Protein AF-0000000084678471 (afdb_homodimer)

Structure (mmCIF, N/CA/C/O backbone):
data_AF-0000000084678471-model_v1
#
loop_
_entity.id
_entity.type
_entity.pdbx_description
1 polymer 'TetR family transcriptional regulator'
#
loop_
_atom_site.group_PDB
_atom_site.id
_atom_site.type_symbol
_atom_site.label_atom_id
_atom_site.label_alt_id
_atom_site.label_comp_id
_atom_site.label_asym_id
_atom_site.label_entity_id
_atom_site.label_seq_id
_atom_site.pdbx_PDB_ins_code
_atom_site.Cartn_x
_atom_site.Cartn_y
_atom_site.Cartn_z
_atom_site.occupancy
_atom_site.B_iso_or_equiv
_atom_site.auth_seq_id
_atom_site.auth_comp_id
_atom_site.auth_asym_id
_atom_site.auth_atom_id
_atom_site.pdbx_PDB_model_num
ATOM 1 N N . MET A 1 1 ? 28.766 28.094 3.936 1 44.59 1 MET A N 1
ATOM 2 C CA . MET A 1 1 ? 29.203 27.141 4.957 1 44.59 1 MET A CA 1
ATOM 3 C C . MET A 1 1 ? 28.781 25.719 4.605 1 44.59 1 MET A C 1
ATOM 5 O O . MET A 1 1 ? 27.594 25.469 4.352 1 44.59 1 MET A O 1
ATOM 9 N N . ALA A 1 2 ? 29.5 25.031 3.953 1 50.88 2 ALA A N 1
ATOM 10 C CA . ALA A 1 2 ? 29.266 23.719 3.365 1 50.88 2 ALA A CA 1
ATOM 11 C C . ALA A 1 2 ? 28.688 22.75 4.395 1 50.88 2 ALA A C 1
ATOM 13 O O . ALA A 1 2 ? 29.297 22.484 5.426 1 50.88 2 ALA A O 1
ATOM 14 N N . GLY A 1 3 ? 27.234 22.641 4.539 1 64.31 3 GLY A N 1
ATOM 15 C CA . GLY A 1 3 ? 26.609 21.844 5.574 1 64.31 3 GLY A CA 1
ATOM 16 C C . GLY A 1 3 ? 27.328 20.531 5.852 1 64.31 3 GLY A C 1
ATOM 17 O O . GLY A 1 3 ? 28.047 20.031 4.992 1 64.31 3 GLY A O 1
ATOM 18 N N . ASN A 1 4 ? 27.719 20.375 7.016 1 86 4 ASN A N 1
ATOM 19 C CA . ASN A 1 4 ? 28.266 19.141 7.566 1 86 4 ASN A CA 1
ATOM 20 C C . ASN A 1 4 ? 27.453 17.922 7.141 1 86 4 ASN A C 1
ATOM 22 O O . ASN A 1 4 ? 26.266 17.828 7.473 1 86 4 ASN A O 1
ATOM 26 N N . PRO A 1 5 ? 28.094 17.172 6.184 1 88.38 5 PRO A N 1
ATOM 27 C CA . PRO A 1 5 ? 27.375 16.016 5.656 1 88.38 5 PRO A CA 1
ATOM 28 C C . PRO A 1 5 ? 26.734 15.164 6.758 1 88.38 5 PRO A C 1
ATOM 30 O O . PRO A 1 5 ? 25.656 14.609 6.562 1 88.38 5 PRO A O 1
ATOM 33 N N . GLU A 1 6 ? 27.359 15.117 7.852 1 91.5 6 GLU A N 1
ATOM 34 C CA . GLU A 1 6 ? 26.812 14.352 8.969 1 91.5 6 GLU A CA 1
ATOM 35 C C . GLU A 1 6 ? 25.547 15.008 9.523 1 91.5 6 GLU A C 1
ATOM 37 O O . GLU A 1 6 ? 24.578 14.312 9.852 1 91.5 6 GLU A O 1
ATOM 42 N N . ARG A 1 7 ? 25.609 16.297 9.617 1 92.94 7 ARG A N 1
ATOM 43 C CA . ARG A 1 7 ? 24.453 17.031 10.102 1 92.94 7 ARG A CA 1
ATOM 44 C C . ARG A 1 7 ? 23.281 16.906 9.133 1 92.94 7 ARG A C 1
ATOM 46 O O . ARG A 1 7 ? 22.141 16.719 9.547 1 92.94 7 ARG A O 1
ATOM 53 N N . ARG A 1 8 ? 23.547 17.016 7.887 1 94.38 8 ARG A N 1
ATOM 54 C CA . ARG A 1 8 ? 22.5 16.875 6.875 1 94.38 8 ARG A CA 1
ATOM 55 C C . ARG A 1 8 ? 21.844 15.5 6.973 1 94.38 8 ARG A C 1
ATOM 57 O O . ARG A 1 8 ? 20.609 15.398 6.934 1 94.38 8 ARG A O 1
ATOM 64 N N . ALA A 1 9 ? 22.656 14.469 7.121 1 94.44 9 ALA A N 1
ATOM 65 C CA . ALA A 1 9 ? 22.141 13.102 7.234 1 94.44 9 ALA A CA 1
ATOM 66 C C . ALA A 1 9 ? 21.234 12.961 8.461 1 94.44 9 ALA A C 1
ATOM 68 O O . ALA A 1 9 ? 20.188 12.312 8.398 1 94.44 9 ALA A O 1
ATOM 69 N N . ALA A 1 10 ? 21.672 13.562 9.508 1 96.25 10 ALA A N 1
ATOM 70 C CA . ALA A 1 10 ? 20.891 13.508 10.742 1 96.25 10 ALA A CA 1
ATOM 71 C C . ALA A 1 10 ? 19.547 14.203 10.57 1 96.25 10 ALA A C 1
ATOM 73 O O . ALA A 1 10 ? 18.531 13.734 11.094 1 96.25 10 ALA A O 1
ATOM 74 N N . LEU A 1 11 ? 19.578 15.336 9.859 1 97.69 11 LEU A N 1
ATOM 75 C CA . LEU A 1 11 ? 18.344 16.078 9.609 1 97.69 11 LEU A CA 1
ATOM 76 C C . LEU A 1 11 ? 17.406 15.281 8.695 1 97.69 11 LEU A C 1
ATOM 78 O O . LEU A 1 11 ? 16.203 15.258 8.906 1 97.69 11 LEU A O 1
ATOM 82 N N . VAL A 1 12 ? 17.953 14.617 7.723 1 97.56 12 VAL A N 1
ATOM 83 C CA . VAL A 1 12 ? 17.156 13.797 6.812 1 97.56 12 VAL A CA 1
ATOM 84 C C . VAL A 1 12 ? 16.547 12.617 7.574 1 97.56 12 VAL A C 1
ATOM 86 O O . VAL A 1 12 ? 15.375 12.297 7.406 1 97.56 12 VAL A O 1
ATOM 89 N N . ASP A 1 13 ? 17.344 11.992 8.484 1 97.31 13 ASP A N 1
ATOM 90 C CA . ASP A 1 13 ? 16.844 10.898 9.305 1 97.31 13 ASP A CA 1
ATOM 91 C C . ASP A 1 13 ? 15.727 11.367 10.227 1 97.31 13 ASP A C 1
ATOM 93 O O . ASP A 1 13 ? 14.734 10.656 10.43 1 97.31 13 ASP A O 1
ATOM 97 N N . ALA A 1 14 ? 15.891 12.539 10.734 1 98 14 ALA A N 1
ATOM 98 C CA . ALA A 1 14 ? 14.828 13.141 11.539 1 98 14 ALA A CA 1
ATOM 99 C C . ALA A 1 14 ? 13.562 13.352 10.703 1 98 14 ALA A C 1
ATOM 101 O O . ALA A 1 14 ? 12.453 13.141 11.195 1 98 14 ALA A O 1
ATOM 102 N N . GLY A 1 15 ? 13.75 13.797 9.484 1 97.88 15 GLY A N 1
ATOM 103 C CA . GLY A 1 15 ? 12.625 13.961 8.578 1 97.88 15 GLY A CA 1
ATOM 104 C C . GLY A 1 15 ? 11.859 12.672 8.344 1 97.88 15 GLY A C 1
ATOM 105 O O . GLY A 1 15 ? 10.625 12.672 8.305 1 97.88 15 GLY A O 1
ATOM 106 N N . ILE A 1 16 ? 12.57 11.57 8.219 1 97.31 16 ILE A N 1
ATOM 107 C CA . ILE A 1 16 ? 11.961 10.258 8.031 1 97.31 16 ILE A CA 1
ATOM 108 C C . ILE A 1 16 ? 11.117 9.906 9.25 1 97.31 16 ILE A C 1
ATOM 110 O O . ILE A 1 16 ? 9.977 9.445 9.117 1 97.31 16 ILE A O 1
ATOM 114 N N . ALA A 1 17 ? 11.672 10.195 10.406 1 97.12 17 ALA A N 1
ATOM 115 C CA . ALA A 1 17 ? 10.953 9.906 11.648 1 97.12 17 ALA A CA 1
ATOM 116 C C . ALA A 1 17 ? 9.68 10.742 11.742 1 97.12 17 ALA A C 1
ATOM 118 O O . ALA A 1 17 ? 8.617 10.234 12.125 1 97.12 17 ALA A O 1
ATOM 119 N N . VAL A 1 18 ? 9.805 12.039 11.367 1 96.75 18 VAL A N 1
ATOM 120 C CA . VAL A 1 18 ? 8.656 12.938 11.414 1 96.75 18 VAL A CA 1
ATOM 121 C C . VAL A 1 18 ? 7.594 12.469 10.422 1 96.75 18 VAL A C 1
ATOM 123 O O . VAL A 1 18 ? 6.41 12.414 10.758 1 96.75 18 VAL A O 1
ATOM 126 N N . LEU A 1 19 ? 8.016 12.094 9.25 1 95.62 19 LEU A N 1
ATOM 127 C CA . LEU A 1 19 ? 7.098 11.617 8.219 1 95.62 19 LEU A CA 1
ATOM 128 C C . LEU A 1 19 ? 6.344 10.375 8.688 1 95.62 19 LEU A C 1
ATOM 130 O O . LEU A 1 19 ? 5.129 10.281 8.516 1 95.62 19 LEU A O 1
ATOM 134 N N . ALA A 1 20 ? 7.051 9.438 9.266 1 94.5 20 ALA A N 1
ATOM 135 C CA . ALA A 1 20 ? 6.461 8.188 9.727 1 94.5 20 ALA A CA 1
ATOM 136 C C . ALA A 1 20 ? 5.457 8.438 10.852 1 94.5 20 ALA A C 1
ATOM 138 O O . ALA A 1 20 ? 4.391 7.82 10.891 1 94.5 20 ALA A O 1
ATOM 139 N N . ARG A 1 21 ? 5.75 9.391 11.695 1 93.19 21 ARG A N 1
ATOM 140 C CA . ARG A 1 21 ? 4.965 9.609 12.906 1 93.19 21 ARG A CA 1
ATOM 141 C C . ARG A 1 21 ? 3.811 10.57 12.641 1 93.19 21 ARG A C 1
ATOM 143 O O . ARG A 1 21 ? 2.709 10.391 13.164 1 93.19 21 ARG A O 1
ATOM 150 N N . GLU A 1 22 ? 4.152 11.625 11.789 1 92.06 22 GLU A N 1
ATOM 151 C CA . GLU A 1 22 ? 3.197 12.727 11.703 1 92.06 22 GLU A CA 1
ATOM 152 C C . GLU A 1 22 ? 2.621 12.844 10.289 1 92.06 22 GLU A C 1
ATOM 154 O O . GLU A 1 22 ? 1.697 13.625 10.055 1 92.06 22 GLU A O 1
ATOM 159 N N . GLY A 1 23 ? 3.129 12.102 9.352 1 92.19 23 GLY A N 1
ATOM 160 C CA . GLY A 1 23 ? 2.695 12.242 7.973 1 92.19 23 GLY A CA 1
ATOM 161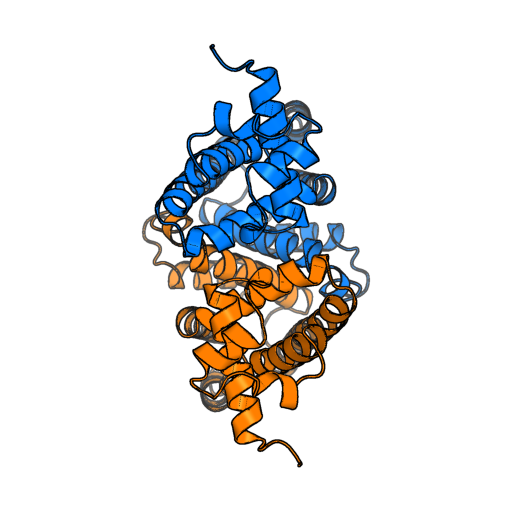 C C . GLY A 1 23 ? 3.324 13.438 7.273 1 92.19 23 GLY A C 1
ATOM 162 O O . GLY A 1 23 ? 4.098 14.18 7.879 1 92.19 23 GLY A O 1
ATOM 163 N N . ALA A 1 24 ? 2.98 13.617 6.027 1 90.12 24 ALA A N 1
ATOM 164 C CA . ALA A 1 24 ? 3.604 14.625 5.172 1 90.12 24 ALA A CA 1
ATOM 165 C C . ALA A 1 24 ? 3.256 16.031 5.641 1 90.12 24 ALA A C 1
ATOM 167 O O . ALA A 1 24 ? 4.102 16.938 5.602 1 90.12 24 ALA A O 1
ATOM 168 N N . ARG A 1 25 ? 2.068 16.203 6.074 1 87.25 25 ARG A N 1
ATOM 169 C CA . ARG A 1 25 ? 1.655 17.531 6.496 1 87.25 25 ARG A CA 1
ATOM 170 C C . ARG A 1 25 ? 2.391 17.953 7.766 1 87.25 25 ARG A C 1
ATOM 172 O O . ARG A 1 25 ? 2.617 19.156 7.988 1 87.25 25 ARG A O 1
ATOM 179 N N . GLY A 1 26 ? 2.805 17.031 8.484 1 91.62 26 GLY A N 1
ATOM 180 C CA . GLY A 1 26 ? 3.541 17.328 9.703 1 91.62 26 GLY A CA 1
ATOM 181 C C . GLY A 1 26 ? 5.02 17.578 9.461 1 91.62 26 GLY A C 1
ATOM 182 O O . GLY A 1 26 ? 5.734 18.016 10.367 1 91.62 26 GLY A O 1
ATOM 183 N N . LEU A 1 27 ? 5.414 17.328 8.281 1 95 27 LEU A N 1
ATOM 184 C CA . LEU A 1 27 ? 6.824 17.484 7.953 1 95 27 LEU A CA 1
ATOM 185 C C . LEU A 1 27 ? 7.164 18.953 7.695 1 95 27 LEU A C 1
ATOM 187 O O . LEU A 1 27 ? 7.035 19.438 6.566 1 95 27 LEU A O 1
ATOM 191 N N . THR A 1 28 ? 7.605 19.641 8.75 1 95.5 28 THR A N 1
ATOM 192 C CA . THR A 1 28 ? 8.07 21.016 8.672 1 95.5 28 THR A CA 1
ATOM 193 C C . THR A 1 28 ? 9.523 21.125 9.133 1 95.5 28 THR A C 1
ATOM 195 O O . THR A 1 28 ? 10.031 20.234 9.812 1 95.5 28 THR A O 1
ATOM 198 N N . PHE A 1 29 ? 10.133 22.219 8.742 1 97.31 29 PHE A N 1
ATOM 199 C CA . PHE A 1 29 ? 11.492 22.438 9.203 1 97.31 29 PHE A CA 1
ATOM 200 C C . PHE A 1 29 ? 11.539 22.5 10.727 1 97.31 29 PHE A C 1
ATOM 202 O O . PHE A 1 29 ? 12.469 21.969 11.344 1 97.31 29 PHE A O 1
ATOM 209 N N . ARG A 1 30 ? 10.547 23.078 11.305 1 97.31 30 ARG A N 1
ATOM 210 C CA . ARG A 1 30 ? 10.477 23.156 12.758 1 97.31 30 ARG A CA 1
ATOM 211 C C . ARG A 1 30 ? 10.375 21.766 13.383 1 97.31 30 ARG A C 1
ATOM 213 O O . ARG A 1 30 ? 11.07 21.469 14.359 1 97.31 30 ARG A O 1
ATOM 220 N N . ALA A 1 31 ? 9.547 20.906 12.844 1 97.44 31 ALA A N 1
ATOM 221 C CA . ALA A 1 31 ? 9.391 19.531 13.344 1 97.44 31 ALA A CA 1
ATOM 222 C C . ALA A 1 31 ? 10.688 18.75 13.195 1 97.44 31 ALA A C 1
ATOM 224 O O . ALA A 1 31 ? 11.047 17.953 14.078 1 97.44 31 ALA A O 1
ATOM 225 N N . VAL A 1 32 ? 11.383 18.953 12.078 1 98.31 32 VAL A N 1
ATOM 226 C CA . VAL A 1 32 ? 12.648 18.281 11.812 1 98.31 32 VAL A CA 1
ATOM 227 C C . VAL A 1 32 ? 13.703 18.734 12.812 1 98.31 32 VAL A C 1
ATOM 229 O O . VAL A 1 32 ? 14.422 17.922 13.383 1 98.31 32 VAL A O 1
ATOM 232 N N . ASP A 1 33 ? 13.742 20.078 13.047 1 98.44 33 ASP A N 1
ATOM 233 C CA . ASP A 1 33 ? 14.664 20.625 14.039 1 98.44 33 ASP A CA 1
ATOM 234 C C . ASP A 1 33 ? 14.43 19.984 15.414 1 98.44 33 ASP A C 1
ATOM 236 O O . ASP A 1 33 ? 15.375 19.578 16.078 1 98.44 33 ASP A O 1
ATOM 240 N N . THR A 1 34 ? 13.195 19.922 15.812 1 98.38 34 THR A N 1
ATOM 241 C CA . THR A 1 34 ? 12.812 19.375 17.109 1 98.38 34 THR A CA 1
ATOM 242 C C . THR A 1 34 ? 13.203 17.906 17.203 1 98.38 34 THR A C 1
ATOM 244 O O . THR A 1 34 ? 13.82 17.484 18.188 1 98.38 34 THR A O 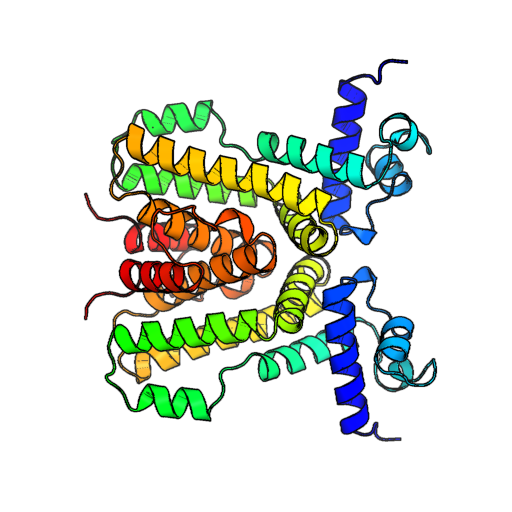1
ATOM 247 N N . GLU A 1 35 ? 12.914 17.141 16.156 1 97.81 35 GLU A N 1
ATOM 248 C CA . GLU A 1 35 ? 13.203 15.703 16.125 1 97.81 35 GLU A CA 1
ATOM 249 C C . GLU A 1 35 ? 14.703 15.445 16.156 1 97.81 35 GLU A C 1
ATOM 251 O O . GLU A 1 35 ? 15.156 14.492 16.797 1 97.81 35 GLU A O 1
ATOM 256 N N . ALA A 1 36 ? 15.438 16.297 15.523 1 97.88 36 ALA A N 1
ATOM 257 C CA . ALA A 1 36 ? 16.891 16.141 15.43 1 97.88 36 ALA A CA 1
ATOM 258 C C . ALA A 1 36 ? 17.578 16.719 16.656 1 97.88 36 ALA A C 1
ATOM 260 O O . ALA A 1 36 ? 18.797 16.594 16.812 1 97.88 36 ALA A O 1
ATOM 261 N N . ARG A 1 37 ? 16.844 17.422 17.531 1 97.94 37 ARG A N 1
ATOM 262 C CA . ARG A 1 37 ? 17.375 18.031 18.734 1 97.94 37 ARG A CA 1
ATOM 263 C C . ARG A 1 37 ? 18.469 19.047 18.406 1 97.94 37 ARG A C 1
ATOM 265 O O . ARG A 1 37 ? 19.547 19.016 18.984 1 97.94 37 ARG A O 1
ATOM 272 N N . VAL A 1 38 ? 18.141 19.875 17.422 1 97.12 38 VAL A N 1
ATOM 273 C CA . VAL A 1 38 ? 19.016 20.984 17.031 1 97.12 38 VAL A CA 1
ATOM 274 C C . VAL A 1 38 ? 18.266 22.312 17.203 1 97.12 38 VAL A C 1
ATOM 276 O O . VAL A 1 38 ? 17.047 22.328 17.359 1 97.12 38 VAL A O 1
ATOM 279 N N . PRO A 1 39 ? 19.031 23.344 17.219 1 97.06 39 PRO A N 1
ATOM 280 C CA . PRO A 1 39 ? 18.375 24.641 17.359 1 97.06 39 PRO A CA 1
ATOM 281 C C . PRO A 1 39 ? 17.375 24.922 16.25 1 97.06 39 PRO A C 1
ATOM 283 O O . PRO A 1 39 ? 17.594 24.5 15.102 1 97.06 39 PRO A O 1
ATOM 286 N N . THR A 1 40 ? 16.344 25.641 16.578 1 96.44 40 THR A N 1
ATOM 287 C CA . THR A 1 40 ? 15.336 26.031 15.602 1 96.44 40 THR A CA 1
ATOM 288 C C . THR A 1 40 ? 15.977 26.812 14.445 1 96.44 40 THR A C 1
ATOM 290 O O . THR A 1 40 ? 16.828 27.656 14.664 1 96.44 40 THR A O 1
ATOM 293 N N . GLY A 1 41 ? 15.617 26.484 13.281 1 96.12 41 GLY A N 1
ATOM 294 C CA . GLY A 1 41 ? 16.141 27.172 12.109 1 96.12 41 GLY A CA 1
ATOM 295 C C . GLY A 1 41 ? 17.297 26.453 11.445 1 96.12 41 GLY A C 1
ATOM 296 O O . GLY A 1 41 ? 17.734 26.844 10.367 1 96.12 41 GLY A O 1
ATOM 297 N N . THR A 1 42 ? 17.766 25.391 12.023 1 96.94 42 THR A N 1
ATOM 298 C CA . THR A 1 42 ? 18.891 24.625 11.469 1 96.94 42 THR A CA 1
ATOM 299 C C . THR A 1 42 ? 18.5 24 10.133 1 96.94 42 THR A C 1
ATOM 301 O O . THR A 1 42 ? 19.234 24.125 9.148 1 96.94 42 THR A O 1
ATOM 304 N N . ALA A 1 43 ? 17.406 23.344 10.031 1 97.19 43 ALA A N 1
ATOM 305 C CA . ALA A 1 43 ? 16.969 22.641 8.82 1 97.19 43 ALA A CA 1
ATOM 306 C C . ALA A 1 43 ? 16.844 23.625 7.645 1 97.19 43 ALA A C 1
ATOM 308 O O . ALA A 1 43 ? 17.188 23.281 6.512 1 97.19 43 ALA A O 1
ATOM 309 N N . SER A 1 44 ? 16.438 24.828 7.934 1 96.31 44 SER A N 1
ATOM 310 C CA . SER A 1 44 ? 16.234 25.797 6.859 1 96.31 44 SER A CA 1
ATOM 311 C C . SER A 1 44 ? 17.562 26.219 6.246 1 96.31 44 SER A C 1
ATOM 313 O O . SER A 1 44 ? 17.594 26.766 5.141 1 96.31 44 SER A O 1
ATOM 315 N N . ASN A 1 45 ? 18.625 25.984 6.98 1 95.81 45 ASN A N 1
ATOM 316 C CA . ASN A 1 45 ? 19.969 26.281 6.453 1 95.81 45 ASN A CA 1
ATOM 317 C C . ASN A 1 45 ? 20.438 25.172 5.516 1 95.81 45 ASN A C 1
ATOM 319 O O . ASN A 1 45 ? 21.391 25.375 4.75 1 95.81 45 ASN A O 1
ATOM 323 N N . TYR A 1 46 ? 19.781 24.062 5.602 1 96.25 46 TYR A N 1
ATOM 324 C CA . TYR A 1 46 ? 20.266 22.906 4.855 1 96.25 46 TYR A CA 1
ATOM 325 C C . TYR A 1 46 ? 19.344 22.594 3.68 1 96.25 46 TYR A C 1
ATOM 327 O O . TYR A 1 46 ? 19.766 21.953 2.707 1 96.25 46 TYR A O 1
ATOM 335 N N . PHE A 1 47 ? 18.109 22.969 3.756 1 96.94 47 PHE A N 1
ATOM 336 C CA . PHE A 1 47 ? 17.125 22.641 2.727 1 96.94 47 PHE A CA 1
ATOM 337 C C . PHE A 1 47 ? 16.453 23.891 2.184 1 96.94 47 PHE A C 1
ATOM 339 O O . PHE A 1 47 ? 16.078 24.781 2.949 1 96.94 47 PHE A O 1
ATOM 346 N N . THR A 1 48 ? 16.219 23.875 0.919 1 95.62 48 THR A N 1
ATOM 347 C CA . THR A 1 48 ? 15.664 25.062 0.266 1 95.62 48 THR A CA 1
ATOM 348 C C . THR A 1 48 ? 14.141 25.094 0.404 1 95.62 48 THR A C 1
ATOM 350 O O . THR A 1 48 ? 13.516 26.125 0.18 1 95.62 48 THR A O 1
ATOM 353 N N . GLY A 1 49 ? 13.594 23.953 0.693 1 95.12 49 GLY A N 1
ATOM 354 C CA . GLY A 1 49 ? 12.156 23.844 0.874 1 95.12 49 GLY A CA 1
ATOM 355 C C . GLY A 1 49 ? 11.703 22.422 1.153 1 95.12 49 GLY A C 1
ATOM 356 O O . GLY A 1 49 ? 12.523 21.516 1.26 1 95.12 49 GLY A O 1
ATOM 357 N N . ARG A 1 50 ? 10.5 22.297 1.261 1 92.81 50 ARG A N 1
ATOM 358 C CA . ARG A 1 50 ? 9.914 21 1.592 1 92.81 50 ARG A CA 1
ATOM 359 C C . ARG A 1 50 ? 10.18 19.984 0.488 1 92.81 50 ARG A C 1
ATOM 361 O O . ARG A 1 50 ? 10.484 18.828 0.768 1 92.81 50 ARG A O 1
ATOM 368 N N . ASP A 1 51 ? 10.117 20.406 -0.739 1 93.62 51 A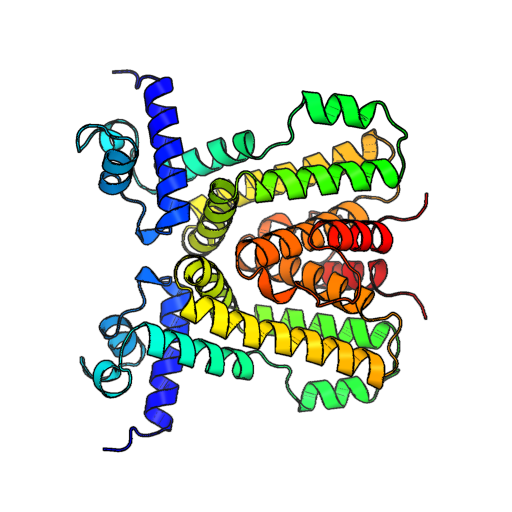SP A N 1
ATOM 369 C CA . ASP A 1 51 ? 10.367 19.516 -1.861 1 93.62 51 ASP A CA 1
ATOM 370 C C . ASP A 1 51 ? 11.805 19 -1.849 1 93.62 51 ASP A C 1
ATOM 372 O O . ASP A 1 51 ? 12.047 17.828 -2.119 1 93.62 51 ASP A O 1
ATOM 376 N N . ASP A 1 52 ? 12.641 19.906 -1.546 1 95.38 52 ASP A N 1
ATOM 377 C CA . ASP A 1 52 ? 14.047 19.531 -1.435 1 95.38 52 ASP A CA 1
ATOM 378 C C . ASP A 1 52 ? 14.258 18.516 -0.319 1 95.38 52 ASP A C 1
ATOM 380 O O . ASP A 1 52 ? 14.953 17.516 -0.509 1 95.38 52 ASP A O 1
ATOM 384 N N . LEU A 1 53 ? 13.68 18.734 0.797 1 96.88 53 LEU A N 1
ATOM 385 C CA . LEU A 1 53 ? 13.766 17.812 1.924 1 96.88 53 LEU A CA 1
ATOM 386 C C . LEU A 1 53 ? 13.195 16.453 1.553 1 96.88 53 LEU A C 1
ATOM 388 O O . LEU A 1 53 ? 13.812 15.422 1.811 1 96.88 53 LEU A O 1
ATOM 392 N N . LEU A 1 54 ? 12.055 16.406 0.886 1 96.94 54 LEU A N 1
ATOM 393 C CA . LEU A 1 54 ? 11.398 15.164 0.486 1 96.94 54 LEU A CA 1
ATOM 394 C C . LEU A 1 54 ? 12.266 14.383 -0.5 1 96.94 54 LEU A C 1
ATOM 396 O O . LEU A 1 54 ? 12.359 13.156 -0.416 1 96.94 54 LEU A O 1
ATOM 400 N N . ARG A 1 55 ? 12.883 15.078 -1.399 1 95.25 55 ARG A N 1
ATOM 401 C CA . ARG A 1 55 ? 13.773 14.422 -2.359 1 95.25 55 ARG A CA 1
ATOM 402 C C . ARG A 1 55 ? 14.961 13.773 -1.658 1 95.25 55 ARG A C 1
ATOM 404 O O . ARG A 1 55 ? 15.367 12.672 -2.018 1 95.25 55 ARG A O 1
ATOM 411 N N . GLN A 1 56 ? 15.438 14.469 -0.694 1 96.38 56 GLN A N 1
ATOM 412 C CA . GLN A 1 56 ? 16.578 13.922 0.04 1 96.38 56 GLN A CA 1
ATOM 413 C C . GLN A 1 56 ? 16.156 12.758 0.93 1 96.38 56 GLN A C 1
ATOM 415 O O . GLN A 1 56 ? 16.922 11.805 1.115 1 96.38 56 GLN A O 1
ATOM 420 N N . ILE A 1 57 ? 15 12.82 1.474 1 97.56 57 ILE A N 1
ATOM 421 C CA . ILE A 1 57 ? 14.461 11.695 2.23 1 97.56 57 ILE A CA 1
ATOM 422 C C . ILE A 1 57 ? 14.32 10.477 1.318 1 97.56 57 ILE A C 1
ATOM 424 O O . ILE A 1 57 ? 14.688 9.359 1.7 1 97.56 57 ILE A O 1
ATOM 428 N N . ASP A 1 58 ? 13.836 10.703 0.088 1 96.69 58 ASP A N 1
ATOM 429 C CA . ASP A 1 58 ? 13.711 9.625 -0.888 1 96.69 58 ASP A CA 1
ATOM 430 C C . ASP A 1 58 ? 15.062 8.961 -1.138 1 96.69 58 ASP A C 1
ATOM 432 O O . ASP A 1 58 ? 15.18 7.734 -1.058 1 96.69 58 ASP A O 1
ATOM 436 N N . ALA A 1 59 ? 16.062 9.75 -1.381 1 95.19 59 ALA A N 1
ATOM 437 C CA . ALA A 1 59 ? 17.406 9.234 -1.646 1 95.19 59 ALA A CA 1
ATOM 438 C C . ALA A 1 59 ? 17.938 8.445 -0.449 1 95.19 59 ALA A C 1
ATOM 440 O O . ALA A 1 59 ? 18.531 7.379 -0.613 1 95.19 59 ALA A O 1
ATOM 441 N N . ARG A 1 60 ? 17.688 8.969 0.748 1 95.62 60 ARG A N 1
ATOM 442 C CA . ARG A 1 60 ? 18.156 8.32 1.97 1 95.62 60 ARG A CA 1
ATOM 443 C C . ARG A 1 60 ? 17.422 7 2.195 1 95.62 60 ARG A C 1
ATOM 445 O O . ARG A 1 60 ? 18.031 6.004 2.596 1 95.62 60 ARG A O 1
ATOM 452 N N . LEU A 1 61 ? 16.141 6.961 1.941 1 95.38 61 LEU A N 1
ATOM 453 C CA . LEU A 1 61 ? 15.344 5.762 2.158 1 95.38 61 LEU A CA 1
ATOM 454 C C . LEU A 1 61 ? 15.742 4.656 1.187 1 95.38 61 LEU A C 1
ATOM 456 O O . LEU A 1 61 ? 15.758 3.48 1.552 1 95.38 61 LEU A O 1
ATOM 460 N N . HIS A 1 62 ? 16.031 5.047 -0.045 1 92.19 62 HIS A N 1
ATOM 461 C CA . HIS A 1 62 ? 16.469 4.094 -1.057 1 92.19 62 HIS A CA 1
ATOM 462 C C . HIS A 1 62 ? 17.688 3.311 -0.583 1 92.19 62 HIS A C 1
ATOM 464 O O . HIS A 1 62 ? 17.75 2.092 -0.756 1 92.19 62 HIS A O 1
ATOM 470 N N . VAL A 1 63 ? 18.562 3.941 0.07 1 91.69 63 VAL A N 1
ATOM 471 C CA . VAL A 1 63 ? 19.797 3.314 0.562 1 91.69 63 VAL A CA 1
ATOM 472 C C . VAL A 1 63 ? 19.5 2.555 1.854 1 91.69 63 VAL A C 1
ATOM 474 O O . VAL A 1 63 ? 19.922 1.405 2.012 1 91.69 63 VAL A O 1
ATOM 477 N N . ARG A 1 64 ? 18.781 3.186 2.699 1 92.75 64 ARG A N 1
ATOM 478 C CA . ARG A 1 64 ? 18.516 2.672 4.035 1 92.75 64 ARG A CA 1
ATOM 479 C C . ARG A 1 64 ? 17.734 1.362 3.969 1 92.75 64 ARG A C 1
ATOM 481 O O . ARG A 1 64 ? 17.969 0.454 4.77 1 92.75 64 ARG A O 1
ATOM 488 N N . LEU A 1 65 ? 16.859 1.263 2.99 1 93.88 65 LEU A N 1
ATOM 489 C CA . LEU A 1 65 ? 15.953 0.119 2.945 1 93.88 65 LEU A CA 1
ATOM 490 C C . LEU A 1 65 ? 16.469 -0.944 1.98 1 93.88 65 LEU A C 1
ATOM 492 O O . LEU A 1 65 ? 15.859 -2.008 1.84 1 93.88 65 LEU A O 1
ATOM 496 N N . ALA A 1 66 ? 17.562 -0.708 1.332 1 94 66 ALA A N 1
ATOM 497 C CA . ALA A 1 66 ? 18.172 -1.678 0.425 1 94 66 ALA A CA 1
ATOM 498 C C . ALA A 1 66 ? 18.656 -2.912 1.184 1 94 66 ALA A C 1
ATOM 500 O O . ALA A 1 66 ? 18.922 -2.844 2.385 1 94 66 ALA A O 1
ATOM 501 N N . PRO A 1 67 ? 18.766 -4.07 0.503 1 94.12 67 PRO A N 1
ATOM 502 C CA . PRO A 1 67 ? 19.297 -5.266 1.152 1 94.12 67 PRO A CA 1
ATOM 503 C C . PRO A 1 67 ? 20.719 -5.055 1.674 1 94.12 67 PRO A C 1
ATOM 505 O O . PRO A 1 67 ? 21.516 -4.348 1.048 1 94.12 67 PRO A O 1
ATOM 508 N N . ASP A 1 68 ? 20.984 -5.676 2.805 1 94.75 68 ASP A N 1
ATOM 509 C CA . ASP A 1 68 ? 22.344 -5.719 3.324 1 94.75 68 ASP A CA 1
ATOM 510 C C . ASP A 1 68 ? 23.234 -6.578 2.436 1 94.75 68 ASP A C 1
ATOM 512 O O . ASP A 1 68 ? 22.984 -7.77 2.252 1 94.75 68 ASP A O 1
ATOM 516 N N . PRO A 1 69 ? 24.328 -6.004 1.97 1 94.5 69 PRO A N 1
ATOM 517 C CA . PRO A 1 69 ? 25.203 -6.758 1.061 1 94.5 69 PRO A CA 1
ATOM 518 C C . PRO A 1 69 ? 25.766 -8.023 1.701 1 94.5 69 PRO A C 1
ATOM 520 O O . PRO A 1 69 ? 25.969 -9.023 1.015 1 94.5 69 PRO A O 1
ATOM 523 N N . GLU A 1 70 ? 26.047 -8.008 2.975 1 95.62 70 GLU A N 1
ATOM 524 C CA . GLU A 1 70 ? 26.594 -9.188 3.652 1 95.62 70 GLU A CA 1
ATOM 525 C C . GLU A 1 70 ? 25.562 -10.305 3.713 1 95.62 70 GLU A C 1
ATOM 527 O O . GLU A 1 70 ? 25.875 -11.469 3.477 1 95.62 70 GLU A O 1
ATOM 532 N N . VAL A 1 71 ? 24.359 -9.898 4.031 1 95.56 71 VAL A N 1
ATOM 533 C CA . VAL A 1 71 ? 23.281 -10.875 4.07 1 95.56 71 VAL A CA 1
ATOM 534 C C . VAL A 1 71 ? 23.047 -11.445 2.674 1 95.56 71 VAL A C 1
ATOM 536 O O . VAL A 1 71 ? 22.922 -12.656 2.504 1 95.56 71 VAL A O 1
ATOM 539 N N . LEU A 1 72 ? 23 -10.562 1.664 1 94.88 72 LEU A N 1
ATOM 540 C CA . LEU A 1 72 ? 22.812 -10.992 0.281 1 94.88 72 LEU A CA 1
ATOM 541 C C . LEU A 1 72 ? 23.922 -11.953 -0.143 1 94.88 72 LEU A C 1
ATOM 543 O O . LEU A 1 72 ? 23.641 -12.977 -0.78 1 94.88 72 LEU A O 1
ATOM 547 N N . GLY A 1 73 ? 25.156 -11.609 0.241 1 95 73 GLY A N 1
ATOM 548 C CA . GLY A 1 73 ? 26.281 -12.477 -0.069 1 95 73 GLY A CA 1
ATOM 549 C C . GLY A 1 73 ? 26.141 -13.867 0.513 1 95 73 GLY A C 1
ATOM 550 O O . GLY A 1 73 ? 26.391 -14.867 -0.17 1 95 73 GLY A O 1
ATOM 551 N N . ARG A 1 74 ? 25.688 -13.922 1.714 1 96.56 74 ARG A N 1
ATOM 552 C CA . ARG A 1 74 ? 25.484 -15.203 2.381 1 96.56 74 ARG A CA 1
ATOM 553 C C . ARG A 1 74 ? 24.375 -16 1.71 1 96.56 74 ARG A C 1
ATOM 555 O O . ARG A 1 74 ? 24.5 -17.219 1.507 1 96.56 74 ARG A O 1
ATOM 562 N N . LEU A 1 75 ? 23.312 -15.344 1.368 1 95.5 75 LEU A N 1
ATOM 563 C CA . LEU A 1 75 ? 22.188 -16.016 0.729 1 95.5 75 LEU A CA 1
ATOM 564 C C . LEU A 1 75 ? 22.578 -16.547 -0.643 1 95.5 75 LEU A C 1
ATOM 566 O O . LEU A 1 75 ? 22.156 -17.641 -1.033 1 95.5 75 LEU A O 1
ATOM 570 N N . LEU A 1 76 ? 23.453 -15.844 -1.345 1 95 76 LEU A N 1
ATOM 571 C CA . LEU A 1 76 ? 23.828 -16.188 -2.713 1 95 76 LEU A CA 1
ATOM 572 C C . LEU A 1 76 ? 24.812 -17.359 -2.738 1 95 76 LEU A C 1
ATOM 574 O O . LEU A 1 76 ? 25.078 -17.922 -3.799 1 95 76 LEU A O 1
ATOM 578 N N . ALA A 1 77 ? 25.234 -17.75 -1.561 1 94.12 77 ALA A N 1
ATOM 579 C CA . ALA A 1 77 ? 26.125 -18.922 -1.455 1 94.12 77 ALA A CA 1
ATOM 580 C C . ALA A 1 77 ? 25.328 -20.21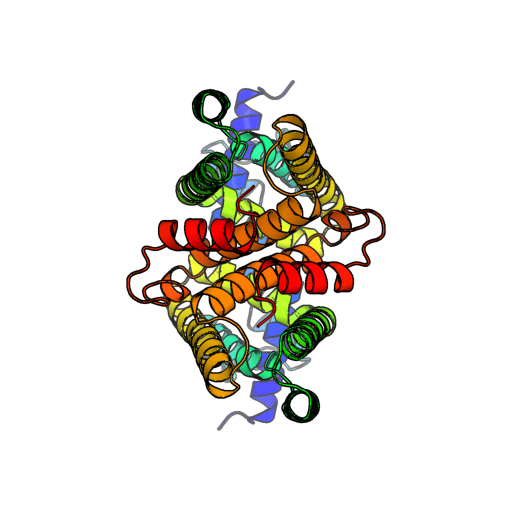9 -1.55 1 94.12 77 ALA A C 1
ATOM 582 O O . ALA A 1 77 ? 25.891 -21.281 -1.768 1 94.12 77 ALA A O 1
ATOM 583 N N . GLY A 1 78 ? 24 -20.125 -1.446 1 91.69 78 GLY A N 1
ATOM 584 C CA . GLY A 1 78 ? 23.141 -21.281 -1.51 1 91.69 78 GLY A CA 1
ATOM 585 C C . GLY A 1 78 ? 22.625 -21.578 -2.91 1 91.69 78 GLY A C 1
ATOM 586 O O . GLY A 1 78 ? 23.078 -20.969 -3.879 1 91.69 78 GLY A O 1
ATOM 587 N N . PRO A 1 79 ? 21.781 -22.609 -3.086 1 94.19 79 PRO A N 1
ATOM 588 C CA . PRO A 1 79 ? 21.25 -22.969 -4.398 1 94.19 79 PRO A CA 1
ATOM 589 C C . PRO A 1 79 ? 20.422 -21.859 -5.031 1 94.19 79 PRO A C 1
ATOM 591 O O . PRO A 1 79 ? 19.719 -21.125 -4.328 1 94.19 79 PRO A O 1
ATOM 594 N N . ARG A 1 80 ? 20.516 -21.781 -6.355 1 94.62 80 ARG A N 1
ATOM 595 C CA . ARG A 1 80 ? 19.812 -20.75 -7.113 1 94.62 80 ARG A CA 1
ATOM 596 C C . ARG A 1 80 ? 18.438 -21.266 -7.578 1 94.62 80 ARG A C 1
ATOM 598 O O . ARG A 1 80 ? 18.188 -21.344 -8.781 1 94.62 80 ARG A O 1
ATOM 605 N N . ASP A 1 81 ? 17.609 -21.547 -6.613 1 96 81 ASP A N 1
ATOM 606 C CA . ASP A 1 81 ? 16.281 -22.078 -6.875 1 96 81 ASP A CA 1
ATOM 607 C C . ASP A 1 81 ? 15.227 -21.344 -6.039 1 96 81 ASP A C 1
ATOM 609 O O . ASP A 1 81 ? 15.492 -20.266 -5.523 1 96 81 ASP A O 1
ATOM 613 N N . ARG A 1 82 ? 14.07 -21.906 -6 1 96.69 82 ARG A N 1
ATOM 614 C CA . ARG A 1 82 ? 12.953 -21.25 -5.332 1 96.69 82 ARG A CA 1
ATOM 615 C C . ARG A 1 82 ? 13.258 -21 -3.861 1 96.69 82 ARG A C 1
ATOM 617 O O . ARG A 1 82 ? 12.766 -20.031 -3.275 1 96.69 82 ARG A O 1
ATOM 624 N N . SER A 1 83 ? 14.109 -21.828 -3.232 1 96.25 83 SER A N 1
ATOM 625 C CA . SER A 1 83 ? 14.453 -21.641 -1.829 1 96.25 83 SER A CA 1
ATOM 626 C C . SER A 1 83 ? 15.234 -20.344 -1.623 1 96.25 83 SER A C 1
ATOM 628 O O . SER A 1 83 ? 15.109 -19.703 -0.581 1 96.25 83 SER A O 1
ATOM 630 N N . LEU A 1 84 ? 16.047 -19.938 -2.623 1 97.19 84 LEU A N 1
ATOM 631 C CA . LEU A 1 84 ? 16.75 -18.656 -2.541 1 97.19 84 LEU A CA 1
ATOM 632 C C . LEU A 1 84 ? 15.766 -17.5 -2.621 1 97.19 84 LEU A C 1
ATOM 634 O O . LEU A 1 84 ? 15.875 -16.531 -1.858 1 97.19 84 LEU A O 1
ATOM 638 N N . VAL A 1 85 ? 14.781 -17.594 -3.527 1 98 85 VAL A N 1
ATOM 639 C CA . VAL A 1 85 ? 13.766 -16.547 -3.623 1 98 85 VAL A CA 1
ATOM 640 C C . VAL A 1 85 ? 13.031 -16.422 -2.293 1 98 85 VAL A C 1
ATOM 642 O O . VAL A 1 85 ? 12.789 -15.312 -1.812 1 98 85 VAL A O 1
ATOM 645 N N . MET A 1 86 ? 12.758 -17.562 -1.688 1 97.81 86 MET A N 1
ATOM 646 C CA . MET A 1 86 ? 12.102 -17.594 -0.386 1 97.81 86 MET A CA 1
ATOM 647 C C . MET A 1 86 ? 12.93 -16.859 0.661 1 97.81 86 MET A C 1
ATOM 649 O O . MET A 1 86 ? 12.414 -16.016 1.399 1 97.81 86 MET A O 1
ATOM 653 N N . ALA A 1 87 ? 14.172 -17.125 0.706 1 97.81 87 ALA A N 1
ATOM 654 C CA . ALA A 1 87 ? 15.07 -16.5 1.676 1 97.81 87 ALA A CA 1
ATOM 655 C C . ALA A 1 87 ? 15.164 -14.992 1.452 1 97.81 87 ALA A C 1
ATOM 657 O O . ALA A 1 87 ? 15.188 -14.219 2.41 1 97.81 87 ALA A O 1
ATOM 658 N N . LEU A 1 88 ? 15.203 -14.602 0.219 1 97.88 88 LEU A N 1
ATOM 659 C CA . LEU A 1 88 ? 15.289 -13.188 -0.126 1 97.88 88 LEU A CA 1
ATOM 660 C C . LEU A 1 88 ? 14.023 -12.453 0.287 1 97.88 88 LEU A C 1
ATOM 662 O O . LEU A 1 88 ? 14.094 -11.344 0.816 1 97.88 88 LEU A O 1
ATOM 666 N N . MET A 1 89 ? 12.852 -13.094 0.066 1 98.38 89 MET A N 1
ATOM 667 C CA . MET A 1 89 ? 11.586 -12.461 0.448 1 98.38 89 MET A CA 1
ATOM 668 C C . MET A 1 89 ? 11.438 -12.43 1.965 1 98.38 89 MET A C 1
ATOM 670 O O . MET A 1 89 ? 10.875 -11.477 2.516 1 98.38 89 MET A O 1
ATOM 674 N N . ARG A 1 90 ? 11.93 -13.43 2.633 1 98.25 90 ARG A N 1
ATOM 675 C CA . ARG A 1 90 ? 11.922 -13.422 4.09 1 98.25 90 ARG A CA 1
ATOM 676 C C . ARG A 1 90 ? 12.797 -12.297 4.633 1 98.25 90 ARG A C 1
ATOM 678 O O . ARG A 1 90 ? 12.414 -11.602 5.578 1 98.25 90 ARG A O 1
ATOM 685 N N . ASP A 1 91 ? 13.953 -12.148 4.035 1 97.94 91 ASP A N 1
ATOM 686 C CA . ASP A 1 91 ? 14.836 -11.055 4.426 1 97.94 91 ASP A CA 1
ATOM 687 C C . ASP A 1 91 ? 14.164 -9.703 4.215 1 97.94 91 ASP A C 1
ATOM 689 O O . ASP A 1 91 ? 14.266 -8.812 5.062 1 97.94 91 ASP A O 1
ATOM 693 N N . LEU A 1 92 ? 13.492 -9.547 3.068 1 97.75 92 LEU A N 1
ATOM 694 C CA . LEU A 1 92 ? 12.758 -8.32 2.766 1 97.75 92 LEU A CA 1
ATOM 695 C C . LEU A 1 92 ? 11.711 -8.031 3.836 1 97.75 92 LEU A C 1
ATOM 697 O O . LEU A 1 92 ? 11.633 -6.914 4.344 1 97.75 92 LEU A O 1
ATOM 701 N N . MET A 1 93 ? 10.93 -9.039 4.195 1 98.06 93 MET A N 1
ATOM 702 C CA . MET A 1 93 ? 9.883 -8.875 5.195 1 98.06 93 MET A CA 1
ATOM 703 C C . MET A 1 93 ? 10.477 -8.555 6.562 1 98.06 93 MET A C 1
ATOM 705 O O . MET A 1 93 ? 9.953 -7.715 7.293 1 98.06 93 MET A O 1
ATOM 709 N N . ASP A 1 94 ? 11.57 -9.172 6.902 1 96.81 94 ASP A N 1
ATOM 710 C CA . ASP A 1 94 ? 12.25 -8.914 8.172 1 96.81 94 ASP A CA 1
ATOM 711 C C . ASP A 1 94 ? 12.742 -7.469 8.242 1 96.81 94 ASP A C 1
ATOM 713 O O . ASP A 1 94 ? 12.586 -6.809 9.273 1 96.81 94 ASP A O 1
ATOM 717 N N . ARG A 1 95 ? 13.312 -6.98 7.211 1 96.81 95 ARG A N 1
ATOM 718 C CA . ARG A 1 95 ? 13.805 -5.605 7.164 1 96.81 95 ARG A CA 1
ATOM 719 C C . ARG A 1 95 ? 12.656 -4.613 7.27 1 96.81 95 ARG A C 1
ATOM 721 O O . ARG A 1 95 ? 12.758 -3.605 7.973 1 96.81 95 ARG A O 1
ATOM 728 N N . ALA A 1 96 ? 11.547 -4.91 6.574 1 96.44 96 ALA A N 1
ATOM 729 C CA . ALA A 1 96 ? 10.375 -4.039 6.625 1 96.44 96 ALA A CA 1
ATOM 730 C C . ALA A 1 96 ? 9.805 -3.959 8.039 1 96.44 96 ALA A C 1
ATOM 732 O O . ALA A 1 96 ? 9.359 -2.896 8.477 1 96.44 96 ALA A O 1
ATOM 733 N N . THR A 1 97 ? 9.859 -5.105 8.766 1 95.12 97 THR A N 1
ATOM 734 C CA . THR A 1 97 ? 9.344 -5.168 10.125 1 95.12 97 THR A CA 1
ATOM 735 C C . THR A 1 97 ? 10.289 -4.473 11.102 1 95.12 97 THR A C 1
ATOM 737 O O . THR A 1 97 ? 9.844 -3.807 12.039 1 95.12 97 THR A O 1
ATOM 740 N N . ARG A 1 98 ? 11.555 -4.59 10.859 1 95.25 98 ARG A N 1
ATOM 741 C CA . ARG A 1 98 ? 12.562 -4.008 11.742 1 95.25 98 ARG A CA 1
ATOM 742 C C . ARG A 1 98 ? 12.617 -2.49 11.578 1 95.25 98 ARG A C 1
ATOM 744 O O . ARG A 1 98 ? 12.789 -1.764 12.562 1 95.25 98 ARG A O 1
ATOM 751 N N . ASP A 1 99 ? 12.492 -2.113 10.375 1 96.38 99 ASP A N 1
ATOM 752 C CA . ASP A 1 99 ? 12.484 -0.676 10.117 1 96.38 99 ASP A CA 1
ATOM 753 C C . ASP A 1 99 ? 11.094 -0.198 9.727 1 96.38 99 ASP A C 1
ATOM 755 O O . ASP A 1 99 ? 10.898 0.338 8.633 1 96.38 99 ASP A O 1
ATOM 759 N N . ARG A 1 100 ? 10.266 -0.312 10.641 1 94.94 100 ARG A N 1
ATOM 760 C CA . ARG A 1 100 ? 8.867 0.049 10.445 1 94.94 100 ARG A CA 1
ATOM 761 C C . ARG A 1 100 ? 8.727 1.52 10.07 1 94.94 100 ARG A C 1
ATOM 763 O O . ARG A 1 100 ? 7.984 1.859 9.141 1 94.94 100 ARG A O 1
ATOM 770 N N . SER A 1 101 ? 9.508 2.379 10.719 1 95 101 SER A N 1
ATOM 771 C CA . SER A 1 101 ? 9.438 3.816 10.469 1 95 101 SER A CA 1
ATOM 772 C C . SER A 1 101 ? 9.828 4.148 9.031 1 95 101 SER A C 1
ATOM 774 O O . SER A 1 101 ? 9.18 4.977 8.383 1 95 101 SER A O 1
ATOM 776 N N . GLY A 1 102 ? 10.859 3.539 8.531 1 97.06 102 GLY A N 1
ATOM 777 C CA . GLY A 1 102 ? 11.289 3.77 7.16 1 97.06 102 GLY A CA 1
ATOM 778 C C . GLY A 1 102 ? 10.227 3.406 6.137 1 97.06 102 GLY A C 1
ATOM 779 O O . GLY A 1 102 ? 9.969 4.172 5.207 1 97.06 102 GLY A O 1
ATOM 780 N N . HIS A 1 103 ? 9.562 2.303 6.359 1 97.25 103 HIS A N 1
ATOM 781 C CA . HIS A 1 103 ? 8.57 1.847 5.391 1 97.25 103 HIS A CA 1
ATOM 782 C C . HIS A 1 103 ? 7.289 2.664 5.488 1 97.25 103 HIS A C 1
ATOM 784 O O . HIS A 1 103 ? 6.637 2.928 4.477 1 97.25 103 HIS A O 1
ATOM 790 N N . LEU A 1 104 ? 6.93 3.07 6.711 1 97.12 104 LEU A N 1
ATOM 791 C CA . LEU A 1 104 ? 5.777 3.951 6.852 1 97.12 104 LEU A CA 1
ATOM 792 C C . LEU A 1 104 ? 6.043 5.305 6.199 1 97.12 104 LEU A C 1
ATOM 794 O O . LEU A 1 104 ? 5.148 5.879 5.574 1 97.12 104 LEU A O 1
ATOM 798 N N . ALA A 1 105 ? 7.273 5.805 6.352 1 97.56 105 ALA A N 1
ATOM 799 C CA . ALA A 1 105 ? 7.648 7.047 5.684 1 97.56 105 ALA A CA 1
ATOM 800 C C . ALA A 1 105 ? 7.531 6.914 4.168 1 97.56 105 ALA A C 1
ATOM 802 O O . ALA A 1 105 ? 7.062 7.832 3.492 1 97.56 105 ALA A O 1
ATOM 803 N N . LEU A 1 106 ? 7.875 5.754 3.658 1 97.19 106 LEU A N 1
ATOM 804 C CA . LEU A 1 106 ? 7.762 5.5 2.227 1 97.19 106 LEU A CA 1
ATOM 805 C C . LEU A 1 106 ? 6.301 5.523 1.785 1 97.19 106 LEU A C 1
ATOM 807 O O . LEU A 1 106 ? 5.977 6.09 0.738 1 97.19 106 LEU A O 1
ATOM 811 N N . LEU A 1 107 ? 5.441 4.918 2.576 1 97.19 107 LEU A N 1
ATOM 812 C CA . LEU A 1 107 ? 4.016 4.938 2.262 1 97.19 107 LEU A CA 1
ATOM 813 C C . LEU A 1 107 ? 3.473 6.363 2.307 1 97.19 107 LEU A C 1
ATOM 815 O O . LEU A 1 107 ? 2.666 6.75 1.459 1 97.19 107 LEU A O 1
ATOM 819 N N . GLU A 1 108 ? 3.93 7.184 3.289 1 96.88 108 GLU A N 1
ATOM 820 C CA . GLU A 1 108 ? 3.551 8.594 3.357 1 96.88 108 GLU A CA 1
ATOM 821 C C . GLU A 1 108 ? 4.023 9.352 2.121 1 96.88 108 GLU A C 1
ATOM 823 O O . GLU A 1 108 ? 3.293 10.188 1.579 1 96.88 108 GLU A O 1
ATOM 828 N N . MET A 1 109 ? 5.191 9.031 1.694 1 97.19 109 MET A N 1
ATOM 829 C CA . MET A 1 109 ? 5.742 9.695 0.515 1 97.19 109 MET A CA 1
ATOM 830 C C . MET A 1 109 ? 4.953 9.328 -0.735 1 97.19 109 MET A C 1
ATOM 832 O O . MET A 1 109 ? 4.742 10.164 -1.612 1 97.19 109 MET A O 1
ATOM 836 N N . ARG A 1 110 ? 4.492 8.086 -0.836 1 97.31 110 ARG A N 1
ATOM 837 C CA . ARG A 1 110 ? 3.656 7.672 -1.961 1 97.31 110 ARG A CA 1
ATOM 838 C C . ARG A 1 110 ? 2.377 8.5 -2.025 1 97.31 110 ARG A C 1
ATOM 840 O O . ARG A 1 110 ? 1.994 8.977 -3.096 1 97.31 110 ARG A O 1
ATOM 847 N N . LEU A 1 111 ? 1.768 8.656 -0.908 1 96.69 111 LEU A N 1
ATOM 848 C CA . LEU A 1 111 ? 0.542 9.445 -0.875 1 96.69 111 LEU A CA 1
ATOM 849 C C . LEU A 1 111 ? 0.827 10.906 -1.229 1 96.69 111 LEU A C 1
ATOM 851 O O . LEU A 1 111 ? 0.083 11.516 -1.997 1 96.69 111 LEU A O 1
ATOM 855 N N . GLU A 1 112 ? 1.945 11.453 -0.662 1 95.31 112 GLU A N 1
ATOM 856 C CA . GLU A 1 112 ? 2.33 12.828 -0.967 1 95.31 112 GLU A CA 1
ATOM 857 C C . GLU A 1 112 ? 2.641 12.992 -2.451 1 95.31 112 GLU A C 1
ATOM 859 O O . GLU A 1 112 ? 2.377 14.055 -3.029 1 95.31 112 GLU A O 1
ATOM 864 N N . ALA A 1 113 ? 3.123 11.984 -3.072 1 96 113 ALA A N 1
ATOM 865 C CA . ALA A 1 113 ? 3.494 12 -4.484 1 96 113 ALA A CA 1
ATOM 866 C C . ALA A 1 113 ? 2.268 12.195 -5.371 1 96 113 ALA A C 1
ATOM 868 O O . ALA A 1 113 ? 2.379 12.703 -6.492 1 96 113 ALA A O 1
ATOM 869 N N . THR A 1 114 ? 1.097 11.82 -4.875 1 95.31 114 THR A N 1
ATOM 870 C CA . THR A 1 114 ? -0.125 12.016 -5.648 1 95.31 114 THR A CA 1
ATOM 871 C C . THR A 1 114 ? -0.453 13.5 -5.781 1 95.31 114 THR A C 1
ATOM 873 O O . THR A 1 114 ? -1.236 13.891 -6.652 1 95.31 114 THR A O 1
ATOM 876 N N . ARG A 1 115 ? 0.171 14.367 -4.973 1 92.25 115 ARG A N 1
ATOM 877 C CA . ARG A 1 115 ? -0.137 15.797 -4.938 1 92.25 115 ARG A CA 1
ATOM 878 C C . ARG A 1 115 ? 1.064 16.625 -5.375 1 92.25 115 ARG A C 1
ATOM 880 O O . ARG A 1 115 ? 0.965 17.844 -5.516 1 92.25 115 ARG A O 1
ATOM 887 N N . ARG A 1 116 ? 2.193 15.938 -5.57 1 94 116 ARG A N 1
ATOM 888 C CA . ARG A 1 116 ? 3.438 16.641 -5.871 1 94 116 ARG A CA 1
ATOM 889 C C . ARG A 1 116 ? 4.152 16 -7.059 1 94 116 ARG A C 1
ATOM 891 O O . ARG A 1 116 ? 4.934 15.062 -6.891 1 94 116 ARG A O 1
ATOM 898 N N . PRO A 1 117 ? 4.055 16.609 -8.211 1 94.75 117 PRO A N 1
ATOM 899 C CA . PRO A 1 117 ? 4.594 15.992 -9.43 1 94.75 117 PRO A CA 1
ATOM 900 C C . PRO A 1 117 ? 6.098 15.742 -9.352 1 94.75 117 PRO A C 1
ATOM 902 O O . PRO A 1 117 ? 6.59 14.727 -9.844 1 94.75 117 PRO A O 1
ATOM 905 N N . GLU A 1 118 ? 6.766 16.641 -8.688 1 94.44 118 GLU A N 1
ATOM 906 C CA . GLU A 1 118 ? 8.211 16.484 -8.602 1 94.44 118 GLU A CA 1
ATOM 907 C C . GLU A 1 118 ? 8.586 15.297 -7.711 1 94.44 118 GLU A C 1
ATOM 909 O O . GLU A 1 118 ? 9.5 14.531 -8.031 1 94.44 118 GLU A O 1
ATOM 914 N N . LEU A 1 119 ? 7.902 15.188 -6.605 1 95.38 119 LEU A N 1
ATOM 915 C CA . LEU A 1 119 ? 8.125 14.039 -5.738 1 95.38 119 LEU A CA 1
ATOM 916 C C . LEU A 1 119 ? 7.738 12.742 -6.445 1 95.38 119 LEU A C 1
ATOM 918 O O . LEU A 1 119 ? 8.445 11.734 -6.34 1 95.38 119 LEU A O 1
ATOM 922 N N . ARG A 1 120 ? 6.648 12.797 -7.168 1 97.06 120 ARG A N 1
ATOM 923 C CA . ARG A 1 120 ? 6.207 11.633 -7.918 1 97.06 120 ARG A CA 1
ATOM 924 C C . ARG A 1 120 ? 7.273 11.18 -8.906 1 97.06 120 ARG A C 1
ATOM 926 O O . ARG A 1 120 ? 7.566 9.984 -9.016 1 97.06 120 ARG A O 1
ATOM 933 N N . ALA A 1 121 ? 7.836 12.117 -9.602 1 96.56 121 ALA A N 1
ATOM 934 C CA . ALA A 1 121 ? 8.875 11.805 -10.578 1 96.56 121 ALA A CA 1
ATOM 935 C C . ALA A 1 121 ? 10.094 11.18 -9.914 1 96.56 121 ALA A C 1
ATOM 937 O O . ALA A 1 121 ? 10.609 10.164 -10.383 1 96.56 121 ALA A O 1
ATOM 938 N N . SER A 1 122 ? 10.469 11.805 -8.789 1 95.88 122 SER A N 1
ATOM 939 C CA . SER A 1 122 ? 11.641 11.32 -8.078 1 95.88 122 SER A CA 1
ATOM 940 C C . SER A 1 122 ? 11.406 9.914 -7.523 1 95.88 122 SER A C 1
ATOM 942 O O . SER A 1 122 ? 12.227 9.016 -7.73 1 95.88 122 SER A O 1
ATOM 944 N N . LEU A 1 123 ? 10.273 9.703 -6.887 1 97.44 123 LEU A N 1
ATOM 945 C CA . LEU A 1 123 ? 9.953 8.414 -6.285 1 97.44 123 LEU A CA 1
ATOM 946 C C . LEU A 1 123 ? 9.742 7.348 -7.355 1 97.44 123 LEU A C 1
ATOM 948 O O . LEU A 1 123 ? 10.141 6.195 -7.176 1 97.44 123 LEU A O 1
ATOM 952 N N . THR A 1 124 ? 9.148 7.762 -8.484 1 97.69 124 THR A N 1
ATOM 953 C CA . THR A 1 124 ? 8.953 6.836 -9.594 1 97.69 124 THR A CA 1
ATOM 954 C C . THR A 1 124 ? 10.297 6.324 -10.117 1 97.69 124 THR A C 1
ATOM 956 O O . THR A 1 124 ? 10.461 5.125 -10.352 1 97.69 124 THR A O 1
ATOM 959 N N . ARG A 1 125 ? 11.227 7.203 -10.227 1 96.62 125 ARG A N 1
ATOM 960 C CA . ARG A 1 125 ? 12.547 6.816 -10.711 1 96.62 125 ARG A CA 1
ATOM 961 C C . ARG A 1 125 ? 13.219 5.848 -9.742 1 96.62 125 ARG A C 1
ATOM 963 O O . ARG A 1 125 ? 13.805 4.848 -10.172 1 96.62 125 ARG A O 1
ATOM 970 N N . SER A 1 126 ? 13.133 6.148 -8.492 1 96.69 126 SER A N 1
ATOM 971 C CA . SER A 1 126 ? 13.766 5.309 -7.477 1 96.69 126 SER A CA 1
ATOM 972 C C . SER A 1 126 ? 13.133 3.922 -7.43 1 96.69 126 SER A C 1
ATOM 974 O O . SER A 1 126 ? 13.836 2.912 -7.484 1 96.69 126 SER A O 1
ATOM 976 N N . VAL A 1 127 ? 11.836 3.854 -7.402 1 97.5 127 VAL A N 1
ATOM 977 C CA . VAL A 1 127 ? 11.117 2.59 -7.262 1 97.5 127 VAL A CA 1
ATOM 978 C C . VAL A 1 127 ? 11.258 1.774 -8.547 1 97.5 127 VAL A C 1
ATOM 980 O O . VAL A 1 127 ? 11.453 0.559 -8.5 1 97.5 127 VAL A O 1
ATOM 983 N N . ARG A 1 128 ? 11.156 2.455 -9.688 1 97.25 128 ARG A N 1
ATOM 984 C CA . ARG A 1 128 ? 11.367 1.779 -10.961 1 97.25 128 ARG A CA 1
ATOM 985 C C . ARG A 1 128 ? 12.773 1.193 -11.047 1 97.25 128 ARG A C 1
ATOM 987 O O . ARG A 1 128 ? 12.953 0.071 -11.523 1 97.25 128 ARG A O 1
ATOM 994 N N . GLY A 1 129 ? 13.742 1.979 -10.625 1 96.25 129 GLY A N 1
ATOM 995 C CA . GLY A 1 129 ? 15.109 1.478 -10.586 1 96.25 129 GLY A CA 1
ATOM 996 C C . GLY A 1 129 ? 15.258 0.228 -9.742 1 96.25 129 GLY A C 1
ATOM 997 O O . GLY A 1 129 ? 15.953 -0.711 -10.133 1 96.25 129 GLY A O 1
ATOM 998 N N . ASP A 1 130 ? 14.602 0.182 -8.594 1 95.94 130 ASP A N 1
ATOM 999 C CA . ASP A 1 130 ? 14.625 -0.99 -7.727 1 95.94 130 ASP A CA 1
ATOM 1000 C C . ASP A 1 130 ? 14 -2.199 -8.414 1 95.94 130 ASP A C 1
ATOM 1002 O O . ASP A 1 130 ? 14.531 -3.307 -8.344 1 95.94 130 ASP A O 1
ATOM 1006 N N . LEU A 1 131 ? 12.891 -1.995 -9.07 1 97.38 131 LEU A N 1
ATOM 1007 C CA . LEU A 1 131 ? 12.203 -3.076 -9.766 1 97.38 131 LEU A CA 1
ATOM 1008 C C . LEU A 1 131 ? 13.055 -3.627 -10.898 1 97.38 131 LEU A C 1
ATOM 1010 O O . LEU A 1 131 ? 13.227 -4.844 -11.023 1 97.38 131 LEU A O 1
ATOM 1014 N N . GLU A 1 132 ? 13.617 -2.725 -11.68 1 97.19 132 GLU A N 1
ATOM 1015 C CA . GLU A 1 132 ? 14.477 -3.129 -12.789 1 97.19 132 GLU A CA 1
ATOM 1016 C C . GLU A 1 132 ? 15.727 -3.844 -12.289 1 97.19 132 GLU A C 1
ATOM 1018 O O . GLU A 1 132 ? 16.172 -4.828 -12.883 1 97.19 132 GLU A O 1
ATOM 1023 N N . GLY A 1 133 ? 16.281 -3.303 -11.242 1 96.75 133 GLY A N 1
ATOM 1024 C CA . GLY A 1 133 ? 17.406 -3.977 -10.617 1 96.75 133 GLY A CA 1
ATOM 1025 C C . GLY A 1 133 ? 17.062 -5.371 -10.125 1 96.75 133 GLY A C 1
ATOM 1026 O O . GLY A 1 133 ? 17.875 -6.297 -10.258 1 96.75 133 GLY A O 1
ATOM 1027 N N . GLY A 1 134 ? 15.891 -5.516 -9.523 1 96.75 134 GLY A N 1
ATOM 1028 C CA . GLY A 1 134 ? 15.43 -6.828 -9.094 1 96.75 134 GLY A CA 1
ATOM 1029 C C . GLY A 1 134 ? 15.258 -7.801 -10.25 1 96.75 134 GLY A C 1
ATOM 1030 O O . GLY A 1 134 ? 15.625 -8.977 -10.133 1 96.75 134 GLY A O 1
ATOM 1031 N N . MET A 1 135 ? 14.703 -7.32 -11.367 1 97.81 135 MET A N 1
ATOM 1032 C CA . MET A 1 135 ? 14.531 -8.156 -12.555 1 97.81 135 MET A CA 1
ATOM 1033 C C . MET A 1 135 ? 15.883 -8.594 -13.109 1 97.81 135 MET A C 1
ATOM 1035 O O . MET A 1 135 ? 16.062 -9.766 -13.438 1 97.81 135 MET A O 1
ATOM 1039 N N . GLU A 1 136 ? 16.812 -7.652 -13.188 1 97.75 136 GLU A N 1
ATOM 1040 C CA . GLU A 1 136 ? 18.141 -7.957 -13.68 1 97.75 136 GLU A CA 1
ATOM 1041 C C . GLU A 1 136 ? 18.844 -8.969 -12.781 1 97.75 136 GLU A C 1
ATOM 1043 O O . GLU A 1 136 ? 19.438 -9.938 -13.266 1 97.75 136 GLU A O 1
ATOM 1048 N N . PHE A 1 137 ? 18.75 -8.742 -11.531 1 97.19 137 PHE A N 1
ATOM 1049 C CA . PHE A 1 137 ? 19.328 -9.664 -10.555 1 97.19 137 PHE A CA 1
ATOM 1050 C C . PHE A 1 137 ? 18.75 -11.062 -10.727 1 97.19 137 PHE A C 1
ATOM 1052 O O . PHE A 1 137 ? 19.484 -12.047 -10.734 1 97.19 137 PHE A O 1
ATOM 1059 N N . HIS A 1 138 ? 17.422 -11.125 -10.836 1 97.69 138 HIS A N 1
ATOM 1060 C CA . HIS A 1 138 ? 16.719 -12.398 -10.992 1 97.69 138 HIS A CA 1
ATOM 1061 C C . HIS A 1 138 ? 17.203 -13.141 -12.234 1 97.69 138 HIS A C 1
ATOM 1063 O O . HIS A 1 138 ? 17.484 -14.344 -12.172 1 97.69 138 HIS A O 1
ATOM 1069 N N . ARG A 1 139 ? 17.359 -12.461 -13.336 1 96.62 139 ARG A N 1
ATOM 1070 C CA . ARG A 1 139 ? 17.828 -13.031 -14.594 1 96.62 139 ARG A CA 1
ATOM 1071 C C . ARG A 1 139 ? 19.281 -13.5 -14.477 1 96.62 139 ARG A C 1
ATOM 1073 O O . ARG A 1 139 ? 19.594 -14.625 -14.844 1 96.62 139 ARG A O 1
ATOM 1080 N N . GLN A 1 140 ? 20.109 -12.688 -13.906 1 96.25 140 GLN A N 1
ATOM 1081 C CA . GLN A 1 140 ? 21.547 -12.961 -13.852 1 96.25 140 GLN A CA 1
ATOM 1082 C C . GLN A 1 140 ? 21.844 -14.125 -12.906 1 96.25 140 GLN A C 1
ATOM 1084 O O . GLN A 1 140 ? 22.797 -14.883 -13.133 1 96.25 140 GLN A O 1
ATOM 1089 N N . THR A 1 141 ? 21.094 -14.234 -11.883 1 96.25 141 THR A N 1
ATOM 1090 C CA . THR A 1 141 ? 21.297 -15.281 -10.891 1 96.25 141 THR A CA 1
ATOM 1091 C C . THR A 1 141 ? 20.688 -16.594 -11.352 1 96.25 141 THR A C 1
ATOM 1093 O O . THR A 1 141 ? 20.938 -17.656 -10.758 1 96.25 141 THR A O 1
ATOM 1096 N N . GLY A 1 142 ? 19.859 -16.547 -12.406 1 95.69 142 GLY A N 1
ATOM 1097 C CA . GLY A 1 142 ? 19.266 -17.75 -12.969 1 95.69 142 GLY A CA 1
ATOM 1098 C C . GLY A 1 142 ? 18.141 -18.312 -12.133 1 95.69 142 GLY A C 1
ATOM 1099 O O . GLY A 1 142 ? 17.953 -19.531 -12.047 1 95.69 142 GLY A O 1
ATOM 1100 N N . LEU A 1 143 ? 17.406 -17.453 -11.453 1 97.12 143 LEU A N 1
ATOM 1101 C CA . LEU A 1 143 ? 16.312 -17.891 -10.602 1 97.12 143 LEU A CA 1
ATOM 1102 C C . LEU A 1 143 ? 15.094 -18.266 -11.445 1 97.12 143 LEU A C 1
ATOM 1104 O O . LEU A 1 143 ? 14.93 -17.781 -12.562 1 97.12 143 LEU A O 1
ATOM 1108 N N . PRO A 1 144 ? 14.281 -19.156 -10.953 1 97.25 144 PRO A N 1
ATOM 1109 C CA . PRO A 1 144 ? 13.125 -19.609 -11.727 1 97.25 144 PRO A CA 1
ATOM 1110 C C . PRO A 1 144 ? 12.133 -18.484 -12.016 1 97.25 144 PRO A C 1
ATOM 1112 O O . PRO A 1 144 ? 11.836 -17.688 -11.141 1 97.25 144 PRO A O 1
ATOM 1115 N N . GLY A 1 145 ? 11.648 -18.562 -13.297 1 96.44 145 GLY A N 1
ATOM 1116 C CA . GLY A 1 145 ? 10.711 -17.531 -13.727 1 96.44 145 GLY A CA 1
ATOM 1117 C C . GLY A 1 145 ? 11.383 -16.375 -14.453 1 96.44 145 GLY A C 1
ATOM 1118 O O . GLY A 1 145 ? 12.578 -16.438 -14.75 1 96.44 145 GLY A O 1
ATOM 1119 N N . GLY A 1 146 ? 10.641 -15.352 -14.773 1 95.81 146 GLY A N 1
ATOM 1120 C CA . GLY A 1 146 ? 11.133 -14.203 -15.516 1 95.81 146 GLY A CA 1
ATOM 1121 C C . GLY A 1 146 ? 10.633 -12.875 -14.961 1 95.81 146 GLY A C 1
ATOM 1122 O O . GLY A 1 146 ? 10.242 -12.789 -13.797 1 95.81 146 GLY A O 1
ATOM 1123 N N . ASP A 1 147 ? 10.68 -11.891 -15.82 1 97.56 147 ASP A N 1
ATOM 1124 C CA . ASP A 1 147 ? 10.344 -10.531 -15.406 1 97.56 147 ASP A CA 1
ATOM 1125 C C . ASP A 1 147 ? 8.914 -10.453 -14.891 1 97.56 147 ASP A C 1
ATOM 1127 O O . ASP A 1 147 ? 8.617 -9.703 -13.953 1 97.56 147 ASP A O 1
ATOM 1131 N N . GLU A 1 148 ? 8.055 -11.203 -15.5 1 96.88 148 GLU A N 1
ATOM 1132 C CA . GLU A 1 148 ? 6.668 -11.227 -15.039 1 96.88 148 GLU A CA 1
ATOM 1133 C C . GLU A 1 148 ? 6.57 -11.781 -13.617 1 96.88 148 GLU A C 1
ATOM 1135 O O . GLU A 1 148 ? 5.84 -11.242 -12.789 1 96.88 148 GLU A O 1
ATOM 1140 N N . THR A 1 149 ? 7.336 -12.852 -13.336 1 97.56 149 THR A N 1
ATOM 1141 C CA . THR A 1 149 ? 7.383 -13.438 -12.008 1 97.56 149 THR A CA 1
ATOM 1142 C C . THR A 1 149 ? 7.844 -12.414 -10.977 1 97.56 149 THR A C 1
ATOM 1144 O O . THR A 1 149 ? 7.215 -12.258 -9.922 1 97.56 149 THR A O 1
ATOM 1147 N N . VAL A 1 150 ? 8.883 -11.664 -11.289 1 98.25 150 VAL A N 1
ATOM 1148 C CA . VAL A 1 150 ? 9.453 -10.664 -10.391 1 98.25 150 VAL A CA 1
ATOM 1149 C C . VAL A 1 150 ? 8.438 -9.555 -10.141 1 98.25 150 VAL A C 1
ATOM 1151 O O . VAL A 1 150 ? 8.281 -9.086 -9.016 1 98.25 150 VAL A O 1
ATOM 1154 N N . THR A 1 151 ? 7.734 -9.164 -11.195 1 98.44 151 THR A N 1
ATOM 1155 C CA . THR A 1 151 ? 6.77 -8.078 -11.078 1 98.44 151 THR A CA 1
ATOM 1156 C C . THR A 1 151 ? 5.602 -8.484 -10.188 1 98.44 151 THR A C 1
ATOM 1158 O O . THR A 1 151 ? 5.195 -7.723 -9.297 1 98.44 151 THR A O 1
ATOM 1161 N N . VAL A 1 152 ? 5.066 -9.711 -10.406 1 98.56 152 VAL A N 1
ATOM 1162 C CA . VAL A 1 152 ? 3.955 -10.188 -9.586 1 98.56 152 VAL A CA 1
ATOM 1163 C C . VAL A 1 152 ? 4.418 -10.375 -8.148 1 98.56 152 VAL A C 1
ATOM 1165 O O . VAL A 1 152 ? 3.693 -10.039 -7.207 1 98.56 152 VAL A O 1
ATOM 1168 N N . LEU A 1 153 ? 5.66 -10.883 -7.957 1 98.69 153 LEU A N 1
ATOM 1169 C CA . LEU A 1 153 ? 6.238 -11.031 -6.625 1 98.69 153 LEU A CA 1
ATOM 1170 C C . LEU A 1 153 ? 6.371 -9.68 -5.934 1 98.69 153 LEU A C 1
ATOM 1172 O O . LEU A 1 153 ? 6.027 -9.547 -4.758 1 98.69 153 LEU A O 1
ATOM 1176 N N . TYR A 1 154 ? 6.848 -8.68 -6.691 1 98.62 154 TYR A N 1
ATOM 1177 C CA . TYR A 1 154 ? 6.973 -7.309 -6.195 1 98.62 154 TYR A CA 1
ATOM 1178 C C . TYR A 1 154 ? 5.633 -6.785 -5.691 1 98.62 154 TYR A C 1
ATOM 1180 O O . TYR A 1 154 ? 5.547 -6.246 -4.586 1 98.62 154 TYR A O 1
ATOM 1188 N N . LEU A 1 155 ? 4.562 -6.957 -6.434 1 98.81 155 LEU A N 1
ATOM 1189 C CA . LEU A 1 155 ? 3.238 -6.457 -6.082 1 98.81 155 LEU A CA 1
ATOM 1190 C C . LEU A 1 155 ? 2.686 -7.191 -4.863 1 98.81 155 LEU A C 1
ATOM 1192 O O . LEU A 1 155 ? 2.127 -6.566 -3.959 1 98.81 155 LEU A O 1
ATOM 1196 N N . ALA A 1 156 ? 2.852 -8.516 -4.82 1 98.81 156 ALA A N 1
ATOM 1197 C CA . ALA A 1 156 ? 2.361 -9.297 -3.693 1 98.81 156 ALA A CA 1
ATOM 1198 C C . ALA A 1 156 ? 3.074 -8.906 -2.4 1 98.81 156 ALA A C 1
ATOM 1200 O O . ALA A 1 156 ? 2.438 -8.766 -1.354 1 98.81 156 ALA A O 1
ATOM 1201 N N . MET A 1 157 ? 4.375 -8.688 -2.455 1 98.81 157 MET A N 1
ATOM 1202 C CA . MET A 1 157 ? 5.152 -8.312 -1.274 1 98.81 157 MET A CA 1
ATOM 1203 C C . MET A 1 157 ? 4.82 -6.887 -0.838 1 98.81 157 MET A C 1
ATOM 1205 O O . MET A 1 157 ? 4.77 -6.594 0.358 1 98.81 157 MET A O 1
ATOM 1209 N N . LEU A 1 158 ? 4.641 -6.043 -1.85 1 98.56 158 LEU A N 1
ATOM 1210 C CA . LEU A 1 158 ? 4.184 -4.695 -1.518 1 98.56 158 LEU A CA 1
ATOM 1211 C C . LEU A 1 158 ? 2.869 -4.746 -0.744 1 98.56 158 LEU A C 1
ATOM 1213 O O . LEU A 1 158 ? 2.734 -4.102 0.299 1 98.56 158 LEU A O 1
ATOM 1217 N N . GLY A 1 159 ? 1.915 -5.539 -1.251 1 98.69 159 GLY A N 1
ATOM 1218 C CA . GLY A 1 159 ? 0.652 -5.703 -0.55 1 98.69 159 GLY A CA 1
ATOM 1219 C C . GLY A 1 159 ? 0.813 -6.266 0.85 1 98.69 159 GLY A C 1
ATOM 1220 O O . GLY A 1 159 ? 0.161 -5.805 1.789 1 98.69 159 GLY A O 1
ATOM 1221 N N . LEU A 1 160 ? 1.671 -7.234 1.021 1 98.69 160 LEU A N 1
ATOM 1222 C CA . LEU A 1 160 ? 1.902 -7.848 2.322 1 98.69 160 LEU A CA 1
ATOM 1223 C C . LEU A 1 160 ? 2.506 -6.844 3.299 1 98.69 160 LEU A C 1
ATOM 1225 O O . LEU A 1 160 ? 2.084 -6.766 4.453 1 98.69 160 LEU A O 1
ATOM 1229 N N . ILE A 1 161 ? 3.461 -6.09 2.857 1 98.38 161 ILE A N 1
ATOM 1230 C CA . ILE A 1 161 ? 4.141 -5.121 3.709 1 98.38 161 ILE A CA 1
ATOM 1231 C C . ILE A 1 161 ? 3.164 -4.023 4.125 1 98.38 161 ILE A C 1
ATOM 1233 O O . ILE A 1 161 ? 3.08 -3.674 5.305 1 98.38 161 ILE A O 1
ATOM 1237 N N . VAL A 1 162 ? 2.389 -3.502 3.172 1 98.44 162 VAL A N 1
ATOM 1238 C CA . VAL A 1 162 ? 1.394 -2.48 3.48 1 98.44 162 VAL A CA 1
ATOM 1239 C C . VAL A 1 162 ? 0.395 -3.023 4.5 1 98.44 162 VAL A C 1
ATOM 1241 O O . VAL A 1 162 ? 0.133 -2.385 5.52 1 98.44 162 VAL A O 1
ATOM 1244 N N . GLU A 1 163 ? -0.112 -4.242 4.203 1 98.38 163 GLU A N 1
ATOM 1245 C CA . GLU A 1 163 ? -1.105 -4.84 5.09 1 98.38 163 GLU A CA 1
ATOM 1246 C C . GLU A 1 163 ? -0.543 -5.039 6.496 1 98.38 163 GLU A C 1
ATOM 1248 O O . GLU A 1 163 ? -1.14 -4.594 7.477 1 98.38 163 GLU A O 1
ATOM 1253 N N . HIS A 1 164 ? 0.608 -5.621 6.59 1 97.25 164 HIS A N 1
ATOM 1254 C CA . HIS A 1 164 ? 1.21 -5.98 7.871 1 97.25 164 HIS A CA 1
ATOM 1255 C C . HIS A 1 164 ? 1.538 -4.734 8.695 1 97.25 164 HIS A C 1
ATOM 1257 O O . HIS A 1 164 ? 1.345 -4.723 9.914 1 97.25 164 HIS A O 1
ATOM 1263 N N . LEU A 1 165 ? 1.984 -3.717 8.062 1 96.81 165 LEU A N 1
ATOM 1264 C CA . LEU A 1 165 ? 2.443 -2.533 8.781 1 96.81 165 LEU A CA 1
ATOM 1265 C C . LEU A 1 165 ? 1.264 -1.679 9.227 1 96.81 165 LEU A C 1
ATOM 1267 O O . LEU A 1 165 ? 1.346 -0.985 10.25 1 96.81 165 LEU A O 1
ATOM 1271 N N . THR A 1 166 ? 0.142 -1.724 8.492 1 97.62 166 THR A N 1
ATOM 1272 C CA . THR A 1 166 ? -0.937 -0.784 8.781 1 97.62 166 THR A CA 1
ATOM 1273 C C . THR A 1 166 ? -2.08 -1.479 9.508 1 97.62 166 THR A C 1
ATOM 1275 O O . THR A 1 166 ? -2.703 -0.892 10.398 1 97.62 166 THR A O 1
ATOM 1278 N N . LEU A 1 167 ? -2.373 -2.754 9.133 1 97.81 167 LEU A N 1
ATOM 1279 C CA . LEU A 1 167 ? -3.465 -3.516 9.727 1 97.81 167 LEU A CA 1
ATOM 1280 C C . LEU A 1 167 ? -3.039 -4.957 9.992 1 97.81 167 LEU A C 1
ATOM 1282 O O . LEU A 1 167 ? -3.633 -5.895 9.453 1 97.81 167 LEU A O 1
ATOM 1286 N N . PRO A 1 168 ? -2.068 -5.141 10.898 1 93.88 168 PRO A N 1
ATOM 1287 C CA . PRO A 1 168 ? -1.546 -6.492 11.125 1 93.88 168 PRO A CA 1
ATOM 1288 C C . PRO A 1 168 ? -2.627 -7.477 11.562 1 93.88 168 PRO A C 1
ATOM 1290 O O . PRO A 1 168 ? -2.529 -8.672 11.273 1 93.88 168 PRO A O 1
ATOM 1293 N N . GLY A 1 169 ? -3.693 -7.055 12.086 1 95.38 169 GLY A N 1
ATOM 1294 C CA . GLY A 1 169 ? -4.75 -7.922 12.586 1 95.38 169 GLY A CA 1
ATOM 1295 C C . GLY A 1 169 ? -5.559 -8.57 11.477 1 95.38 169 GLY A C 1
ATOM 1296 O O . GLY A 1 169 ? -6.254 -9.562 11.719 1 95.38 169 GLY A O 1
ATOM 1297 N N . VAL A 1 170 ? -5.539 -8.039 10.312 1 97.5 170 VAL A N 1
ATOM 1298 C CA . VAL A 1 170 ? -6.328 -8.555 9.203 1 97.5 170 VAL A CA 1
ATOM 1299 C C . VAL A 1 170 ? -5.844 -9.961 8.844 1 97.5 170 VAL A C 1
ATOM 1301 O O . VAL A 1 170 ? -6.656 -10.852 8.562 1 97.5 170 VAL A O 1
ATOM 1304 N N . LEU A 1 171 ? -4.527 -10.18 8.867 1 96.75 171 LEU A N 1
ATOM 1305 C CA . LEU A 1 171 ? -3.951 -11.422 8.375 1 96.75 171 LEU A CA 1
ATOM 1306 C C . LEU A 1 171 ? -3.762 -12.414 9.516 1 96.75 171 LEU A C 1
ATOM 1308 O O . LEU A 1 171 ? -3.564 -13.609 9.281 1 96.75 171 LEU A O 1
ATOM 1312 N N . ASP A 1 172 ? -3.838 -11.898 10.734 1 93.5 172 ASP A N 1
ATOM 1313 C CA . ASP A 1 172 ? -3.678 -12.773 11.891 1 93.5 172 ASP A CA 1
ATOM 1314 C C . ASP A 1 172 ? -4.785 -13.828 11.938 1 93.5 172 ASP A C 1
ATOM 1316 O O . ASP A 1 172 ? -5.969 -13.492 11.891 1 93.5 172 ASP A O 1
ATOM 1320 N N . ASP A 1 173 ? -4.418 -15.086 11.867 1 91.19 173 ASP A N 1
ATOM 1321 C CA . ASP A 1 173 ? -5.316 -16.234 11.969 1 91.19 173 ASP A CA 1
ATOM 1322 C C . ASP A 1 173 ? -6.27 -16.297 10.781 1 91.19 173 ASP A C 1
ATOM 1324 O O . ASP A 1 173 ? -7.363 -16.859 10.883 1 91.19 173 ASP A O 1
ATOM 1328 N N . ALA A 1 174 ? -5.93 -15.523 9.734 1 92 174 ALA A N 1
ATOM 1329 C CA . ALA A 1 174 ? -6.773 -15.562 8.547 1 92 174 ALA A CA 1
ATOM 1330 C C . ALA A 1 174 ? -6.746 -16.938 7.898 1 92 174 ALA A C 1
ATOM 1332 O O . ALA A 1 174 ? -7.727 -17.359 7.277 1 92 174 ALA A O 1
ATOM 1333 N N . LEU A 1 175 ? -5.59 -17.594 7.961 1 95.19 175 LEU A N 1
ATOM 1334 C CA . LEU A 1 175 ? -5.41 -18.953 7.488 1 95.19 175 LEU A CA 1
ATOM 1335 C C . LEU A 1 175 ? -4.984 -19.875 8.633 1 95.19 175 LEU A C 1
ATOM 1337 O O . LEU A 1 175 ? -3.965 -19.641 9.281 1 95.19 175 LEU A O 1
ATOM 1341 N N . PRO A 1 176 ? -5.793 -20.859 8.836 1 92.44 176 PRO A N 1
ATOM 1342 C CA . PRO A 1 176 ? -5.484 -21.75 9.953 1 92.44 176 PRO A CA 1
ATOM 1343 C C . PRO A 1 176 ? -4.074 -22.344 9.867 1 92.44 176 PRO A C 1
ATOM 1345 O O . PRO A 1 176 ? -3.674 -22.844 8.82 1 92.44 176 PRO A O 1
ATOM 1348 N N . GLY A 1 177 ? -3.395 -22.156 10.977 1 91.69 177 GLY A N 1
ATOM 1349 C CA . GLY A 1 177 ? -2.088 -22.797 11.094 1 91.69 177 GLY A CA 1
ATOM 1350 C C . GLY A 1 177 ? -0.984 -22.016 10.406 1 91.69 177 GLY A C 1
ATOM 1351 O O . GLY A 1 177 ? 0.179 -22.422 10.43 1 91.69 177 GLY A O 1
ATOM 1352 N N . MET A 1 178 ? -1.356 -20.938 9.844 1 91.75 178 MET A N 1
ATOM 1353 C CA . MET A 1 178 ? -0.342 -20.188 9.109 1 91.75 178 MET A CA 1
ATOM 1354 C C . MET A 1 178 ? 0.272 -19.109 9.984 1 91.75 178 MET A C 1
ATOM 1356 O O . MET A 1 178 ? -0.444 -18.266 10.531 1 91.75 178 MET A O 1
ATOM 1360 N N . ARG A 1 179 ? 1.585 -19.219 10.156 1 91.88 179 ARG A N 1
ATOM 1361 C CA . ARG A 1 179 ? 2.293 -18.172 10.867 1 91.88 179 ARG A CA 1
ATOM 1362 C C . ARG A 1 179 ? 2.375 -16.891 10.031 1 91.88 179 ARG A C 1
ATOM 1364 O O . ARG A 1 179 ? 2.73 -16.938 8.852 1 91.88 179 ARG A O 1
ATOM 1371 N N . VAL A 1 180 ? 2.145 -15.75 10.586 1 92.81 180 VAL A N 1
ATOM 1372 C CA . VAL A 1 180 ? 2.207 -14.469 9.898 1 92.81 180 VAL A CA 1
ATOM 1373 C C . VAL A 1 180 ? 3.367 -13.641 10.445 1 92.81 180 VAL A C 1
ATOM 1375 O O . VAL A 1 180 ? 3.529 -13.523 11.664 1 92.81 180 VAL A O 1
ATOM 1378 N N . PRO A 1 181 ? 4.211 -13.062 9.68 1 94.75 181 PRO A N 1
ATOM 1379 C CA . PRO A 1 181 ? 4.062 -12.961 8.227 1 94.75 181 PRO A CA 1
ATOM 1380 C C . PRO A 1 181 ? 4.793 -14.078 7.48 1 94.75 181 PRO A C 1
ATOM 1382 O O . PRO A 1 181 ? 4.664 -14.195 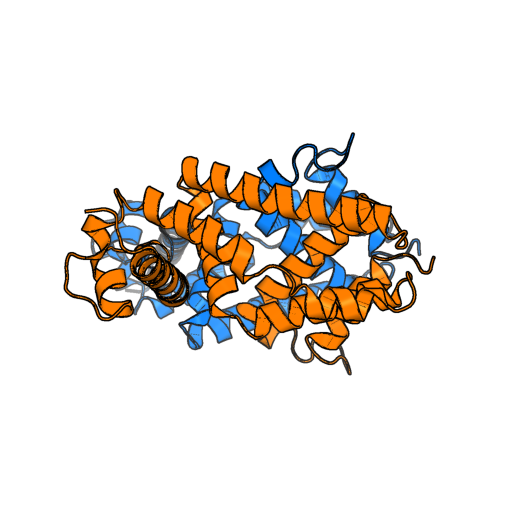6.262 1 94.75 181 PRO A O 1
ATOM 1385 N N . GLU A 1 182 ? 5.508 -14.992 8.172 1 95.06 182 GLU A N 1
ATOM 1386 C CA . GLU A 1 182 ? 6.418 -15.945 7.543 1 95.06 182 GLU A CA 1
ATOM 1387 C C . GLU A 1 182 ? 5.664 -16.906 6.633 1 95.06 182 GLU A C 1
ATOM 1389 O O . GLU A 1 182 ? 6.078 -17.156 5.496 1 95.06 182 GLU A O 1
ATOM 1394 N N . GLY A 1 183 ? 4.645 -17.391 7.137 1 96.69 183 GLY A N 1
ATOM 1395 C CA . GLY A 1 183 ? 3.855 -18.328 6.352 1 96.69 183 GLY A CA 1
ATOM 1396 C C . GLY A 1 183 ? 3.291 -17.719 5.082 1 96.69 183 GLY A C 1
ATOM 1397 O O . GLY A 1 183 ? 3.152 -18.406 4.066 1 96.69 183 GLY A O 1
ATOM 1398 N N . LEU A 1 184 ? 2.93 -16.438 5.141 1 97.56 184 LEU A N 1
ATOM 1399 C CA . LEU A 1 184 ? 2.385 -15.75 3.971 1 97.56 184 LEU A CA 1
ATOM 1400 C C . LEU A 1 184 ? 3.477 -15.484 2.938 1 97.56 184 LEU A C 1
ATOM 1402 O O . LEU A 1 184 ? 3.227 -15.562 1.732 1 97.56 184 LEU A O 1
ATOM 1406 N N . VAL A 1 185 ? 4.676 -15.18 3.434 1 98.44 185 VAL A N 1
ATOM 1407 C CA . VAL A 1 185 ? 5.805 -15.047 2.52 1 98.44 185 VAL A CA 1
ATOM 1408 C C . VAL A 1 185 ? 6.016 -16.359 1.764 1 98.44 185 VAL A C 1
ATOM 1410 O O . VAL A 1 185 ? 6.195 -16.359 0.543 1 98.44 185 VAL A O 1
ATOM 1413 N N . GLU A 1 186 ? 5.961 -17.453 2.459 1 97.69 186 GLU A N 1
ATOM 1414 C CA . GLU A 1 186 ? 6.125 -18.766 1.846 1 97.69 186 GLU A CA 1
ATOM 1415 C C . GLU A 1 186 ? 5.023 -19.047 0.824 1 97.69 186 GLU A C 1
ATOM 1417 O O . GLU A 1 186 ? 5.297 -19.531 -0.273 1 97.69 186 GLU A O 1
ATOM 1422 N N . ALA A 1 187 ? 3.814 -18.734 1.167 1 97.25 187 ALA A N 1
ATOM 1423 C CA . ALA A 1 187 ? 2.684 -18.938 0.263 1 97.25 187 ALA A CA 1
ATOM 1424 C C . ALA A 1 187 ? 2.842 -18.094 -1.004 1 97.25 187 ALA A C 1
ATOM 1426 O O . ALA A 1 187 ? 2.572 -18.578 -2.107 1 97.25 187 ALA A O 1
ATOM 1427 N N . ILE A 1 188 ? 3.279 -16.844 -0.834 1 98.56 188 ILE A N 1
ATOM 1428 C CA . ILE A 1 188 ? 3.486 -15.93 -1.958 1 98.56 188 ILE A CA 1
ATOM 1429 C C . ILE A 1 188 ? 4.527 -16.516 -2.91 1 98.56 188 ILE A C 1
ATOM 1431 O O . ILE A 1 188 ? 4.289 -16.609 -4.117 1 98.56 188 ILE A O 1
ATOM 1435 N N . VAL A 1 189 ? 5.605 -16.969 -2.346 1 98.38 189 VAL A N 1
ATOM 1436 C CA . VAL A 1 189 ? 6.684 -17.484 -3.18 1 98.38 189 VAL A CA 1
ATOM 1437 C C . VAL A 1 189 ? 6.238 -18.781 -3.854 1 98.38 189 VAL A C 1
ATOM 1439 O O . VAL A 1 189 ? 6.434 -18.953 -5.059 1 98.38 189 VAL A O 1
ATOM 1442 N N . ARG A 1 190 ? 5.586 -19.656 -3.139 1 96.38 190 ARG A N 1
ATOM 1443 C CA . ARG A 1 190 ? 5.141 -20.938 -3.678 1 96.38 190 ARG A CA 1
ATOM 1444 C C . ARG A 1 190 ? 4.145 -20.734 -4.812 1 96.38 190 ARG A C 1
ATOM 1446 O O . ARG A 1 190 ? 4.164 -21.469 -5.801 1 96.38 190 ARG A O 1
ATOM 1453 N N . THR A 1 191 ? 3.35 -19.75 -4.684 1 96.12 191 THR A N 1
ATOM 1454 C CA . THR A 1 191 ? 2.293 -19.516 -5.66 1 96.12 191 THR A CA 1
ATOM 1455 C C . THR A 1 191 ? 2.846 -18.797 -6.891 1 96.12 191 THR A C 1
ATOM 1457 O O . THR A 1 191 ? 2.41 -19.062 -8.016 1 96.12 191 THR A O 1
ATOM 1460 N N . ILE A 1 192 ? 3.816 -17.969 -6.754 1 97.62 192 ILE A N 1
ATOM 1461 C CA . ILE A 1 192 ? 4.188 -17.047 -7.82 1 97.62 192 ILE A CA 1
ATOM 1462 C C . ILE A 1 192 ? 5.426 -17.562 -8.547 1 97.62 192 ILE A C 1
ATOM 1464 O O . ILE A 1 192 ? 5.562 -17.375 -9.758 1 97.62 192 ILE A O 1
ATOM 1468 N N . VAL A 1 193 ? 6.332 -18.188 -7.801 1 97.25 193 VAL A N 1
ATOM 1469 C CA . VAL A 1 193 ? 7.609 -18.609 -8.375 1 97.25 193 VAL A CA 1
ATOM 1470 C C . VAL A 1 193 ? 7.516 -20.062 -8.836 1 97.25 193 VAL A C 1
ATOM 1472 O O . VAL A 1 193 ? 7.215 -20.953 -8.039 1 97.25 193 VAL A O 1
ATOM 1475 N N . PRO A 1 194 ? 7.754 -20.344 -10.094 1 93.38 194 PRO A N 1
ATOM 1476 C CA . PRO A 1 194 ? 7.699 -21.719 -10.594 1 93.38 194 PRO A CA 1
ATOM 1477 C C . PRO A 1 194 ? 8.711 -22.641 -9.914 1 93.38 194 PRO A C 1
ATOM 1479 O O . PRO A 1 194 ? 9.734 -22.172 -9.406 1 93.38 194 PRO A O 1
ATOM 1482 N N . ALA A 1 195 ? 8.398 -23.984 -9.734 1 84.81 195 ALA A N 1
ATOM 1483 C CA . ALA A 1 195 ? 9.242 -24.984 -9.078 1 84.81 195 ALA A CA 1
ATOM 1484 C C . ALA A 1 195 ? 10.523 -25.219 -9.867 1 84.81 195 ALA A C 1
ATOM 1486 O O . ALA A 1 195 ? 11.539 -25.656 -9.312 1 84.81 195 ALA A O 1
ATOM 1487 N N . GLY A 1 196 ? 11.023 -24.375 -10.883 1 69.62 196 GLY A N 1
ATOM 1488 C CA . GLY A 1 196 ? 12.203 -24.672 -11.688 1 69.62 196 GLY A CA 1
ATOM 1489 C C . GLY A 1 196 ? 12.133 -26 -12.391 1 69.62 196 GLY A C 1
ATOM 1490 O O . GLY A 1 196 ? 11.344 -26.875 -12.008 1 69.62 196 GLY A O 1
ATOM 1491 N N . MET B 1 1 ? -32.375 17.078 17.359 1 44.81 1 MET B N 1
ATOM 1492 C CA . MET B 1 1 ? -32.75 17.219 15.953 1 44.81 1 MET B CA 1
ATOM 1493 C C . MET B 1 1 ? -32.094 16.141 15.102 1 44.81 1 MET B C 1
ATOM 1495 O O . MET B 1 1 ? -30.891 15.961 15.141 1 44.81 1 MET B O 1
ATOM 1499 N N . ALA B 1 2 ? -32.688 15.078 14.969 1 51.19 2 ALA B N 1
ATOM 1500 C CA . ALA B 1 2 ? -32.219 13.836 14.344 1 51.19 2 ALA B CA 1
ATOM 1501 C C . ALA B 1 2 ? -31.594 14.102 12.977 1 51.19 2 ALA B C 1
ATOM 1503 O O . ALA B 1 2 ? -32.25 14.648 12.086 1 51.19 2 ALA B O 1
ATOM 1504 N N . GLY B 1 3 ? -30.156 14.336 12.859 1 64.25 3 GLY B N 1
ATOM 1505 C CA . GLY B 1 3 ? -29.5 14.719 11.617 1 64.25 3 GLY B CA 1
ATOM 1506 C C . GLY B 1 3 ? -30.078 14.023 10.398 1 64.25 3 GLY B C 1
ATOM 1507 O O . GLY B 1 3 ? -30.656 12.945 10.516 1 64.25 3 GLY B O 1
ATOM 1508 N N . ASN B 1 4 ? -30.516 14.766 9.516 1 86 4 ASN B N 1
ATOM 1509 C CA . ASN B 1 4 ? -30.938 14.352 8.18 1 86 4 ASN B CA 1
ATOM 1510 C C . ASN B 1 4 ? -29.953 13.367 7.559 1 86 4 ASN B C 1
ATOM 1512 O O . ASN B 1 4 ? -28.781 13.695 7.34 1 86 4 ASN B O 1
ATOM 1516 N N . PRO B 1 5 ? -30.453 12.07 7.551 1 88.19 5 PRO B N 1
ATOM 1517 C CA . PRO B 1 5 ? -29.562 11.023 7.035 1 88.19 5 PRO B CA 1
ATOM 1518 C C . PRO B 1 5 ? -28.891 11.422 5.723 1 88.19 5 PRO B C 1
ATOM 1520 O O . PRO B 1 5 ? -27.734 11.055 5.484 1 88.19 5 PRO B O 1
ATOM 1523 N N . GLU B 1 6 ? -29.562 12.172 4.949 1 91.44 6 GLU B N 1
ATOM 1524 C CA . GLU B 1 6 ? -28.984 12.617 3.682 1 91.44 6 GLU B CA 1
ATOM 1525 C C . GLU B 1 6 ? -27.844 13.609 3.908 1 91.44 6 GLU B C 1
ATOM 1527 O O . GLU B 1 6 ? -26.828 13.547 3.229 1 91.44 6 GLU B O 1
ATOM 1532 N N . ARG B 1 7 ? -28.078 14.469 4.844 1 92.88 7 ARG B N 1
ATOM 1533 C CA . ARG B 1 7 ? -27.047 15.445 5.176 1 92.88 7 ARG B CA 1
ATOM 1534 C C . ARG B 1 7 ? -25.812 14.766 5.77 1 92.88 7 ARG B C 1
ATOM 1536 O O . ARG B 1 7 ? -24.672 15.109 5.426 1 92.88 7 ARG B O 1
ATOM 1543 N N . ARG B 1 8 ? -26.031 13.844 6.625 1 94.38 8 ARG B N 1
ATOM 1544 C CA . ARG B 1 8 ? -24.922 13.102 7.215 1 94.38 8 ARG B CA 1
ATOM 1545 C C . ARG B 1 8 ? -24.094 12.398 6.141 1 94.38 8 ARG B C 1
ATOM 1547 O O . ARG B 1 8 ? -22.859 12.453 6.16 1 94.38 8 ARG B O 1
ATOM 1554 N N . ALA B 1 9 ? -24.781 11.773 5.203 1 94.38 9 ALA B N 1
ATOM 1555 C CA . ALA B 1 9 ? -24.109 11.07 4.113 1 94.38 9 ALA B CA 1
ATOM 1556 C C . ALA B 1 9 ? -23.281 12.031 3.273 1 94.38 9 ALA B C 1
ATOM 1558 O O . ALA B 1 9 ? -22.156 11.711 2.877 1 94.38 9 ALA B O 1
ATOM 1559 N N . ALA B 1 10 ? -23.828 13.156 3.051 1 96.19 10 ALA B N 1
ATOM 1560 C CA . ALA B 1 10 ? -23.125 14.172 2.27 1 96.19 10 ALA B CA 1
ATOM 1561 C C . ALA B 1 10 ? -21.859 14.641 2.992 1 96.19 10 ALA B C 1
ATOM 1563 O O . ALA B 1 10 ? -20.828 14.867 2.363 1 96.19 10 ALA B O 1
ATOM 1564 N N . LEU B 1 11 ? -22 14.789 4.316 1 97.62 11 LEU B N 1
ATOM 1565 C CA . LEU B 1 11 ? -20.859 15.219 5.113 1 97.62 11 LEU B CA 1
ATOM 1566 C C . LEU B 1 11 ? -19.781 14.133 5.145 1 97.62 11 LEU B C 1
ATOM 1568 O O . LEU B 1 11 ? -18.594 14.438 5.066 1 97.62 11 LEU B O 1
ATOM 1572 N N . VAL B 1 12 ? -20.188 12.906 5.219 1 97.5 12 VAL B N 1
ATOM 1573 C CA . VAL B 1 12 ? -19.234 11.789 5.215 1 97.5 12 VAL B CA 1
ATOM 1574 C C . VAL B 1 12 ? -18.547 11.711 3.859 1 97.5 12 VAL B C 1
ATOM 1576 O O . VAL B 1 12 ? -17.328 11.523 3.791 1 97.5 12 VAL B O 1
ATOM 1579 N N . ASP B 1 13 ? -19.297 11.922 2.76 1 97.25 13 ASP B N 1
ATOM 1580 C CA . ASP B 1 13 ? -18.719 11.93 1.421 1 97.25 13 ASP B CA 1
ATOM 1581 C C . ASP B 1 13 ? -17.719 13.07 1.262 1 97.25 13 ASP B C 1
ATOM 1583 O O . ASP B 1 13 ? -16.656 12.898 0.646 1 97.25 13 ASP B O 1
ATOM 1587 N N . ALA B 1 14 ? -18.062 14.172 1.827 1 97.94 14 ALA B N 1
ATOM 1588 C CA . ALA B 1 14 ? -17.125 15.297 1.839 1 97.94 14 ALA B CA 1
ATOM 1589 C C . ALA B 1 14 ? -15.859 14.953 2.607 1 97.94 14 ALA B C 1
ATOM 1591 O O . ALA B 1 14 ? -14.758 15.328 2.199 1 97.94 14 ALA B O 1
ATOM 1592 N N . GLY B 1 15 ? -16.031 14.266 3.719 1 97.81 15 GLY B N 1
ATOM 1593 C CA . GLY B 1 15 ? -14.875 13.812 4.48 1 97.81 15 GLY B CA 1
ATOM 1594 C C . GLY B 1 15 ? -13.945 12.914 3.684 1 97.81 15 GLY B C 1
ATOM 1595 O O . GLY B 1 15 ? -12.719 13.031 3.785 1 97.81 15 GLY B O 1
ATOM 1596 N N . ILE B 1 16 ? -14.5 12.047 2.875 1 97.25 16 ILE B N 1
ATOM 1597 C CA . ILE B 1 16 ? -13.727 11.148 2.02 1 97.25 16 ILE B CA 1
ATOM 1598 C C . ILE B 1 16 ? -12.914 11.977 1.021 1 97.25 16 ILE B C 1
ATOM 1600 O O . ILE B 1 16 ? -11.719 11.727 0.829 1 97.25 16 ILE B O 1
ATOM 1604 N N . ALA B 1 17 ? -13.562 12.977 0.481 1 97 17 ALA B N 1
ATOM 1605 C CA . ALA B 1 17 ? -12.883 13.844 -0.482 1 97 17 ALA B CA 1
ATOM 1606 C C . ALA B 1 17 ? -11.734 14.602 0.175 1 97 17 ALA B C 1
ATOM 1608 O O . ALA B 1 17 ? -10.641 14.703 -0.396 1 97 17 ALA B O 1
ATOM 1609 N N . VAL B 1 18 ? -12 15.102 1.407 1 96.69 18 VAL B N 1
ATOM 1610 C CA . VAL B 1 18 ? -10.984 15.844 2.145 1 96.69 18 VAL B CA 1
ATOM 1611 C C . VAL B 1 18 ? -9.812 14.922 2.479 1 96.69 18 VAL B C 1
ATOM 1613 O O . VAL B 1 18 ? -8.648 15.289 2.295 1 96.69 18 VAL B O 1
ATOM 1616 N N . LEU B 1 19 ? -10.117 13.727 2.906 1 95.5 19 LEU B N 1
ATOM 1617 C CA . LEU B 1 19 ? -9.094 12.75 3.252 1 95.5 19 LEU B CA 1
ATOM 1618 C C . LEU B 1 19 ? -8.219 12.422 2.045 1 95.5 19 LEU B C 1
ATOM 1620 O O . LEU B 1 19 ? -6.992 12.383 2.152 1 95.5 19 LEU B O 1
ATOM 1624 N N . ALA B 1 20 ? -8.828 12.195 0.917 1 94.31 20 ALA B N 1
ATOM 1625 C CA . ALA B 1 20 ? -8.117 11.844 -0.306 1 94.31 20 ALA B CA 1
ATOM 1626 C C . ALA B 1 20 ? -7.219 12.992 -0.765 1 94.31 20 ALA B C 1
ATOM 1628 O O . ALA B 1 20 ? -6.086 12.766 -1.203 1 94.31 20 ALA B O 1
ATOM 1629 N N . ARG B 1 21 ? -7.672 14.203 -0.589 1 93.06 21 ARG B N 1
ATOM 1630 C CA . ARG B 1 21 ? -6.988 15.375 -1.141 1 93.06 21 ARG B CA 1
ATOM 1631 C C . ARG B 1 21 ? -5.953 15.914 -0.161 1 93.06 21 ARG B C 1
ATOM 1633 O O . ARG B 1 21 ? -4.871 16.344 -0.567 1 93.06 21 ARG B O 1
ATOM 1640 N N . GLU B 1 22 ? -6.383 15.875 1.176 1 92 22 GLU B N 1
ATOM 1641 C CA . GLU B 1 22 ? -5.574 16.609 2.141 1 92 22 GLU B CA 1
ATOM 1642 C C . GLU B 1 22 ? -4.934 15.672 3.158 1 92 22 GLU B C 1
ATOM 1644 O O . GLU B 1 22 ? -4.102 16.094 3.965 1 92 22 GLU B O 1
ATOM 1649 N N . GLY B 1 23 ? -5.293 14.422 3.145 1 92 23 GLY B N 1
ATOM 1650 C CA . GLY B 1 23 ? -4.801 13.508 4.16 1 92 23 GLY B CA 1
ATOM 1651 C C . GLY B 1 23 ? -5.531 13.633 5.484 1 92 23 GLY B C 1
ATOM 1652 O O . GLY B 1 23 ? -6.43 14.461 5.625 1 92 23 GLY B O 1
ATOM 1653 N N . ALA B 1 24 ? -5.137 12.82 6.434 1 90.06 24 ALA B N 1
ATOM 1654 C CA . ALA B 1 24 ? -5.828 12.711 7.715 1 90.06 24 ALA B CA 1
ATOM 1655 C C . ALA B 1 24 ? -5.688 14 8.523 1 90.06 24 ALA B C 1
ATOM 1657 O O . ALA B 1 24 ? -6.629 14.422 9.195 1 90.06 24 ALA B O 1
ATOM 1658 N N . ARG B 1 25 ? -4.555 14.586 8.453 1 87.25 25 ARG B N 1
ATOM 1659 C CA . ARG B 1 25 ? -4.34 15.797 9.242 1 87.25 25 ARG B CA 1
ATOM 1660 C C . ARG B 1 25 ? -5.191 16.953 8.719 1 87.25 25 ARG B C 1
ATOM 1662 O O . ARG B 1 25 ? -5.582 17.844 9.477 1 87.25 25 ARG B O 1
ATOM 1669 N N . GLY B 1 26 ? -5.527 16.875 7.523 1 91.56 26 GLY B N 1
ATOM 1670 C CA . GLY B 1 26 ? -6.367 17.906 6.926 1 91.56 26 GLY B CA 1
ATOM 1671 C C . GLY B 1 26 ? -7.848 17.688 7.176 1 91.56 26 GLY B C 1
ATOM 1672 O O . GLY B 1 26 ? -8.664 18.578 6.902 1 91.56 26 GLY B O 1
ATOM 1673 N N . LEU B 1 27 ? -8.133 16.578 7.723 1 94.94 27 LEU B N 1
ATOM 1674 C CA . LEU B 1 27 ? -9.539 16.25 7.961 1 94.94 27 LEU B CA 1
ATOM 1675 C C . LEU B 1 27 ? -10.047 16.922 9.227 1 94.94 27 LEU B C 1
ATOM 1677 O O . LEU B 1 27 ? -9.922 16.375 10.328 1 94.94 27 LEU B O 1
ATOM 1681 N N . THR B 1 28 ? -10.617 18.125 9.055 1 95.44 28 THR B N 1
ATOM 1682 C CA . THR B 1 28 ? -11.25 18.875 10.133 1 95.44 28 THR B CA 1
ATOM 1683 C C . THR B 1 28 ? -12.727 19.109 9.836 1 95.44 28 THR B C 1
ATOM 1685 O O . THR B 1 28 ? -13.156 19.016 8.688 1 95.44 28 THR B O 1
ATOM 1688 N N . PHE B 1 29 ? -13.453 19.406 10.883 1 97.31 29 PHE B N 1
ATOM 1689 C CA . PHE B 1 29 ? -14.852 19.734 10.68 1 97.31 29 PHE B CA 1
ATOM 1690 C C . PHE B 1 29 ? -15 20.938 9.75 1 97.31 29 PHE B C 1
ATOM 1692 O O . PHE B 1 29 ? -15.883 20.969 8.891 1 97.31 29 PHE B O 1
ATOM 1699 N N . ARG B 1 30 ? -14.109 21.875 9.891 1 97.25 30 ARG B N 1
ATOM 1700 C CA . ARG B 1 30 ? -14.141 23.047 9.031 1 97.25 30 ARG B CA 1
ATOM 1701 C C . ARG B 1 30 ? -13.906 22.672 7.57 1 97.25 30 ARG B C 1
ATOM 1703 O O . ARG B 1 30 ? -14.609 23.141 6.68 1 97.25 30 ARG B O 1
ATOM 1710 N N . ALA B 1 31 ? -12.938 21.828 7.301 1 97.44 31 ALA B N 1
ATOM 1711 C CA . ALA B 1 31 ? -12.648 21.375 5.945 1 97.44 31 ALA B CA 1
ATOM 1712 C C . ALA B 1 31 ? -13.828 20.609 5.352 1 97.44 31 ALA B C 1
ATOM 1714 O O . ALA B 1 31 ? -14.133 20.75 4.168 1 97.44 31 ALA B O 1
ATOM 1715 N N . VAL B 1 32 ? -14.469 19.797 6.184 1 98.31 32 VAL B N 1
ATOM 1716 C CA . VAL B 1 32 ? -15.625 19 5.754 1 98.31 32 VAL B CA 1
ATOM 1717 C C . VAL B 1 32 ? -16.781 19.938 5.41 1 98.31 32 VAL B C 1
ATOM 1719 O O . VAL B 1 32 ? -17.438 19.781 4.371 1 98.31 32 VAL B O 1
ATOM 1722 N N . ASP B 1 33 ? -17 20.953 6.281 1 98.38 33 ASP B N 1
ATOM 1723 C CA . ASP B 1 33 ? -18.047 21.938 6.016 1 98.38 33 ASP B CA 1
ATOM 1724 C C . ASP B 1 33 ? -17.812 22.625 4.672 1 98.38 33 ASP B C 1
ATOM 1726 O O . ASP B 1 33 ? -18.734 22.781 3.873 1 98.38 33 ASP B O 1
ATOM 1730 N N . THR B 1 34 ? -16.609 23.047 4.445 1 98.38 34 THR B N 1
ATOM 1731 C CA . THR B 1 34 ? -16.234 23.75 3.223 1 98.38 34 THR B CA 1
ATOM 1732 C C . THR B 1 34 ? -16.438 22.859 2.004 1 98.38 34 THR B C 1
ATOM 1734 O O . THR B 1 34 ? -17.062 23.266 1.021 1 98.38 34 THR B O 1
ATOM 1737 N N . GLU B 1 35 ? -16 21.594 2.096 1 97.75 35 GLU B N 1
ATOM 1738 C CA . GLU B 1 35 ? -16.109 20.641 0.999 1 97.75 35 GLU B CA 1
ATOM 1739 C C . GLU B 1 35 ? -17.562 20.328 0.68 1 97.75 35 GLU B C 1
ATOM 1741 O O . GLU B 1 35 ? -17.922 20.172 -0.487 1 97.75 35 GLU B O 1
ATOM 1746 N N . ALA B 1 36 ? -18.359 20.281 1.706 1 97.81 36 ALA B N 1
ATOM 1747 C CA . ALA B 1 36 ? -19.766 19.938 1.556 1 97.81 36 ALA B CA 1
ATOM 1748 C C . ALA B 1 36 ? -20.594 21.156 1.187 1 97.81 36 ALA B C 1
ATOM 1750 O O . ALA B 1 36 ? -21.797 21.047 0.913 1 97.81 36 ALA B O 1
ATOM 1751 N N . ARG B 1 37 ? -20 22.344 1.219 1 97.94 37 ARG B N 1
ATOM 1752 C CA . ARG B 1 37 ? -20.688 23.594 0.893 1 97.94 37 ARG B CA 1
ATOM 1753 C C . ARG B 1 37 ? -21.875 23.828 1.819 1 97.94 37 ARG B C 1
ATOM 1755 O O . ARG B 1 37 ? -22.969 24.125 1.358 1 97.94 37 ARG B O 1
ATOM 1762 N N . VAL B 1 38 ? -21.594 23.656 3.1 1 97.12 38 VAL B N 1
ATOM 1763 C CA . VAL B 1 38 ? -22.578 23.938 4.148 1 97.12 38 VAL B CA 1
ATOM 1764 C C . VAL B 1 38 ? -22.016 24.984 5.105 1 97.12 38 VAL B C 1
ATOM 1766 O O . VAL B 1 38 ? -20.812 25.266 5.094 1 97.12 38 VAL B O 1
ATOM 1769 N N . PRO B 1 39 ? -22.891 25.531 5.84 1 97 39 PRO B N 1
ATOM 1770 C CA . PRO B 1 39 ? -22.422 26.531 6.793 1 97 39 PRO B CA 1
ATOM 1771 C C . PRO B 1 39 ? -21.391 25.969 7.777 1 97 39 PRO B C 1
ATOM 1773 O O . PRO B 1 39 ? -21.484 24.812 8.172 1 97 39 PRO B O 1
ATOM 1776 N N . THR B 1 40 ? -20.469 26.812 8.172 1 96.44 40 THR B N 1
ATOM 1777 C CA . THR B 1 40 ? -19.469 26.438 9.156 1 96.44 40 THR B CA 1
ATOM 1778 C C . THR B 1 40 ? -20.125 25.953 10.445 1 96.44 40 THR B C 1
ATOM 1780 O O . THR B 1 40 ? -21.094 26.547 10.914 1 96.44 40 THR B O 1
ATOM 1783 N N . GLY B 1 41 ? -19.672 24.891 10.961 1 96.12 41 GLY B N 1
ATOM 1784 C CA . GLY B 1 41 ? -20.203 24.375 12.203 1 96.12 41 GLY B CA 1
ATOM 1785 C C . GLY B 1 41 ? -21.219 23.266 12 1 96.12 41 GLY B C 1
ATOM 1786 O O . GLY B 1 41 ? -21.641 22.625 12.961 1 96.12 41 GLY B O 1
ATOM 1787 N N . THR B 1 42 ? -21.578 22.969 10.773 1 96.94 42 THR B N 1
ATOM 1788 C CA . THR B 1 42 ? -22.562 21.938 10.484 1 96.94 42 THR B CA 1
ATOM 1789 C C . THR B 1 42 ? -22.031 20.562 10.875 1 96.94 42 THR B C 1
ATOM 1791 O O . THR B 1 42 ? -22.734 19.797 11.555 1 96.94 42 THR B O 1
ATOM 1794 N N . ALA B 1 43 ? -20.859 20.203 10.5 1 97.25 43 ALA B N 1
ATOM 1795 C CA . ALA B 1 43 ? -20.281 18.891 10.758 1 97.25 43 ALA B CA 1
ATOM 1796 C C . ALA B 1 43 ? -20.219 18.609 12.258 1 97.25 43 ALA B C 1
ATOM 1798 O O . ALA B 1 43 ? -20.453 17.484 12.695 1 97.25 43 ALA B O 1
ATOM 1799 N N . SER B 1 44 ? -19.953 19.641 13.031 1 96.25 44 SER B N 1
ATOM 1800 C CA . SER B 1 44 ? -19.812 19.453 14.469 1 96.25 44 SER B CA 1
ATOM 1801 C C . SER B 1 44 ? -21.141 19.078 15.109 1 96.25 44 SER B C 1
ATOM 1803 O O . SER B 1 44 ? -21.188 18.562 16.234 1 96.25 44 SER B O 1
ATOM 1805 N N . ASN B 1 45 ? -22.219 19.359 14.398 1 95.81 45 ASN B N 1
ATOM 1806 C CA . ASN B 1 45 ? -23.547 18.969 14.875 1 95.81 45 ASN B CA 1
ATOM 1807 C C . ASN B 1 45 ? -23.828 17.5 14.594 1 95.81 45 ASN B C 1
ATOM 1809 O O . ASN B 1 45 ? -24.734 16.906 15.18 1 95.81 45 ASN B O 1
ATOM 1813 N N . TYR B 1 46 ? -23.031 16.953 13.719 1 96.25 46 TYR B N 1
ATOM 1814 C CA . TYR B 1 46 ? -23.328 15.594 13.281 1 96.25 46 TYR B CA 1
ATOM 1815 C C . TYR B 1 46 ? -22.312 14.602 13.836 1 96.25 46 TYR B C 1
ATOM 1817 O O . TYR B 1 46 ? -22.594 13.406 13.945 1 96.25 46 TYR B O 1
ATOM 1825 N N . PHE B 1 47 ? -21.141 15.062 14.164 1 96.94 47 PHE B N 1
ATOM 1826 C CA . PHE B 1 47 ? -20.078 14.18 14.617 1 96.94 47 PHE B CA 1
ATOM 1827 C C . PHE B 1 47 ? -19.531 14.633 15.969 1 96.94 47 PHE B C 1
ATOM 1829 O O . PHE B 1 47 ? -19.312 15.82 16.188 1 96.94 47 PHE B O 1
ATOM 1836 N N . THR B 1 48 ? -19.203 13.68 16.75 1 95.62 48 THR B N 1
ATOM 1837 C CA . THR B 1 48 ? -18.766 13.984 18.109 1 95.62 48 THR B CA 1
ATOM 1838 C C . THR B 1 48 ? -17.266 14.297 18.141 1 95.62 48 THR B C 1
ATOM 1840 O O . THR B 1 48 ? -16.766 14.852 19.109 1 95.62 48 THR B O 1
ATOM 1843 N N . GLY B 1 49 ? -16.594 13.867 17.125 1 95.12 49 GLY B N 1
ATOM 1844 C CA . GLY B 1 49 ? -15.172 14.117 17 1 95.12 49 GLY B CA 1
ATOM 1845 C C . GLY B 1 49 ? -14.562 13.5 15.758 1 95.12 49 GLY B C 1
ATOM 1846 O O . GLY B 1 49 ? -15.273 12.906 14.938 1 95.12 49 GLY B O 1
ATOM 1847 N N . ARG B 1 50 ? -13.367 13.672 15.672 1 92.69 50 ARG B N 1
ATOM 1848 C CA . ARG B 1 50 ? -12.656 13.188 14.5 1 92.69 50 ARG B CA 1
ATOM 1849 C C . ARG B 1 50 ? -12.719 11.664 14.398 1 92.69 50 ARG B C 1
ATOM 1851 O O . ARG B 1 50 ? -12.891 11.117 13.312 1 92.69 50 ARG B O 1
ATOM 1858 N N . ASP B 1 51 ? -12.641 11 15.508 1 93.5 51 ASP B N 1
ATOM 1859 C CA . ASP B 1 51 ? -12.711 9.539 15.516 1 93.5 51 ASP B CA 1
ATOM 1860 C C . ASP B 1 51 ? -14.07 9.047 15.031 1 93.5 51 ASP B C 1
ATOM 1862 O O . ASP B 1 51 ? -14.148 8.07 14.281 1 93.5 51 ASP B O 1
ATOM 1866 N N . ASP B 1 52 ? -15.023 9.742 15.492 1 95.31 52 ASP B N 1
ATOM 1867 C CA . ASP B 1 52 ? -16.375 9.422 15.047 1 95.31 52 ASP B CA 1
ATOM 1868 C C . ASP B 1 52 ? -16.531 9.617 13.539 1 95.31 52 ASP B C 1
ATOM 1870 O O . ASP B 1 52 ? -17.078 8.758 12.852 1 95.31 52 ASP B O 1
ATOM 1874 N N . LEU B 1 53 ? -16.047 10.688 13.039 1 96.81 53 LEU B N 1
ATOM 1875 C CA . LEU B 1 53 ? -16.078 10.969 11.609 1 96.81 53 LEU B CA 1
ATOM 1876 C C . LEU B 1 53 ? -15.328 9.898 10.828 1 96.81 53 LEU B C 1
ATOM 1878 O O . LEU B 1 53 ? -15.828 9.375 9.836 1 96.81 53 LEU B O 1
ATOM 1882 N N . LEU B 1 54 ? -14.156 9.492 11.273 1 96.81 54 LEU B N 1
ATOM 1883 C CA . LEU B 1 54 ? -13.328 8.484 10.617 1 96.81 54 LEU B CA 1
ATOM 1884 C C . LEU B 1 54 ? -14.031 7.133 10.594 1 96.81 54 LEU B C 1
ATOM 1886 O O . LEU B 1 54 ? -13.984 6.422 9.586 1 96.81 54 LEU B O 1
ATOM 1890 N N . ARG B 1 55 ? -14.68 6.801 11.664 1 95.12 55 ARG B N 1
ATOM 1891 C CA . ARG B 1 55 ? -15.422 5.543 11.719 1 95.12 55 ARG B CA 1
ATOM 1892 C C . ARG B 1 55 ? -16.562 5.531 10.703 1 95.12 55 ARG B C 1
ATOM 1894 O O . ARG B 1 55 ? -16.797 4.512 10.055 1 95.12 55 ARG B O 1
ATOM 1901 N N . GLN B 1 56 ? -17.172 6.645 10.602 1 96.25 56 GLN B N 1
ATOM 1902 C CA . GLN B 1 56 ? -18.281 6.727 9.648 1 96.25 56 GLN B CA 1
ATOM 1903 C C . GLN B 1 56 ? -17.766 6.734 8.211 1 96.25 56 GLN B C 1
ATOM 1905 O O . GLN B 1 56 ? -18.406 6.184 7.316 1 96.25 56 GLN B O 1
ATOM 1910 N N . ILE B 1 57 ? -16.672 7.34 7.973 1 97.5 57 ILE B N 1
ATOM 1911 C CA . ILE B 1 57 ? -16.047 7.285 6.66 1 97.5 57 ILE B CA 1
ATOM 1912 C C . ILE B 1 57 ? -15.695 5.836 6.312 1 97.5 57 ILE B C 1
ATOM 1914 O O . ILE B 1 57 ? -15.945 5.387 5.191 1 97.5 57 ILE B O 1
ATOM 1918 N N . ASP B 1 58 ? -15.172 5.094 7.297 1 96.56 58 ASP B N 1
ATOM 1919 C CA . ASP B 1 58 ? -14.859 3.68 7.094 1 96.56 58 ASP B CA 1
ATOM 1920 C C . ASP B 1 58 ? -16.109 2.904 6.664 1 96.56 58 ASP B C 1
ATOM 1922 O O . ASP B 1 58 ? -16.078 2.184 5.664 1 96.56 58 ASP B O 1
ATOM 1926 N N . ALA B 1 59 ? -17.172 3.088 7.367 1 95.06 59 ALA B N 1
ATOM 1927 C CA . ALA B 1 59 ? -18.422 2.396 7.062 1 95.06 59 ALA B CA 1
ATOM 1928 C C . ALA B 1 59 ? -18.922 2.76 5.668 1 95.06 59 ALA B C 1
ATOM 1930 O O . ALA B 1 59 ? -19.375 1.889 4.918 1 95.06 59 ALA B O 1
ATOM 1931 N N . ARG B 1 60 ? -18.812 4.031 5.324 1 95.56 60 ARG B N 1
ATOM 1932 C CA . ARG B 1 60 ? -19.266 4.504 4.016 1 95.56 60 ARG B CA 1
ATOM 1933 C C . ARG B 1 60 ? -18.391 3.941 2.9 1 95.56 60 ARG B C 1
ATOM 1935 O O . ARG B 1 60 ? -18.891 3.553 1.846 1 95.56 60 ARG B O 1
ATOM 1942 N N . LEU B 1 61 ? -17.109 3.881 3.111 1 95.31 61 LEU B N 1
ATOM 1943 C CA . LEU B 1 61 ? -16.172 3.395 2.098 1 95.31 61 LEU B CA 1
ATOM 1944 C C . LEU B 1 61 ? -16.375 1.906 1.84 1 95.31 61 LEU B C 1
ATOM 1946 O O . LEU B 1 61 ? -16.266 1.448 0.7 1 95.31 61 LEU B O 1
ATOM 1950 N N . HIS B 1 62 ? -16.625 1.164 2.908 1 92 62 HIS B N 1
ATOM 1951 C CA . HIS B 1 62 ? -16.891 -0.267 2.795 1 92 62 HIS B CA 1
ATOM 1952 C C . HIS B 1 62 ? -18.031 -0.545 1.823 1 92 62 HIS B C 1
ATOM 1954 O O . HIS B 1 62 ? -17.938 -1.456 0.997 1 92 62 HIS B O 1
ATOM 1960 N N . VAL B 1 63 ? -19.016 0.25 1.836 1 91.44 63 VAL B N 1
ATOM 1961 C CA . VAL B 1 63 ? -20.172 0.085 0.971 1 91.44 63 VAL B CA 1
ATOM 1962 C C . VAL B 1 63 ? -19.875 0.639 -0.418 1 91.44 63 VAL B C 1
ATOM 1964 O O . VAL B 1 63 ? -20.156 -0.01 -1.429 1 91.44 63 VAL B O 1
ATOM 1967 N N . ARG B 1 64 ? -19.297 1.764 -0.429 1 92.62 64 ARG B N 1
ATOM 1968 C CA . ARG B 1 64 ? -19.031 2.508 -1.658 1 92.62 64 ARG B CA 1
ATOM 1969 C C . ARG B 1 64 ? -18.094 1.735 -2.58 1 92.62 64 ARG B C 1
ATOM 1971 O O . ARG B 1 64 ? -18.266 1.752 -3.801 1 92.62 64 ARG B O 1
ATOM 1978 N N . LEU B 1 65 ? -17.156 1.031 -1.984 1 93.81 65 LEU B N 1
ATOM 1979 C CA . LEU B 1 65 ? -16.125 0.399 -2.789 1 93.81 65 LEU B CA 1
ATOM 1980 C C . LEU B 1 65 ? -16.438 -1.074 -3.025 1 93.81 65 LEU B C 1
ATOM 1982 O O . LEU B 1 65 ? -15.695 -1.769 -3.725 1 93.81 65 LEU B O 1
ATOM 1986 N N . ALA B 1 66 ? -17.516 -1.565 -2.492 1 93.88 66 ALA B N 1
ATOM 1987 C CA . ALA B 1 66 ? -17.938 -2.947 -2.699 1 93.88 66 ALA B CA 1
ATOM 1988 C C . ALA B 1 66 ? -18.312 -3.195 -4.16 1 93.88 66 ALA B C 1
ATOM 1990 O O . ALA B 1 66 ? -18.656 -2.262 -4.887 1 93.88 66 ALA B O 1
ATOM 1991 N N . PRO B 1 67 ? -18.219 -4.461 -4.617 1 94.06 67 PRO B N 1
ATOM 1992 C CA . PRO B 1 67 ? -18.641 -4.777 -5.984 1 94.06 67 PRO B CA 1
ATOM 1993 C C . PRO B 1 67 ? -20.094 -4.422 -6.242 1 94.06 67 PRO B C 1
ATOM 1995 O O . PRO B 1 67 ? -20.938 -4.555 -5.348 1 94.06 67 PRO B O 1
ATOM 1998 N N . ASP B 1 68 ? -20.344 -3.967 -7.457 1 94.69 68 ASP B N 1
ATOM 1999 C CA . ASP B 1 68 ? -21.703 -3.764 -7.902 1 94.69 68 ASP B CA 1
ATOM 2000 C C . ASP B 1 68 ? -22.438 -5.094 -8.047 1 94.69 68 ASP B C 1
ATOM 2002 O O . ASP B 1 68 ? -22.031 -5.953 -8.836 1 94.69 68 ASP B O 1
ATOM 2006 N N . PRO B 1 69 ? -23.578 -5.227 -7.371 1 94.44 69 PRO B N 1
ATOM 2007 C CA . PRO B 1 69 ? -24.281 -6.504 -7.422 1 94.44 69 PRO B CA 1
ATOM 2008 C C . PRO B 1 69 ? -24.734 -6.875 -8.836 1 94.44 69 PRO B C 1
ATOM 2010 O O . PRO B 1 69 ? -24.766 -8.062 -9.18 1 94.44 69 PRO B O 1
ATOM 2013 N N . GLU B 1 70 ? -25.094 -5.922 -9.656 1 95.62 70 GLU B N 1
ATOM 2014 C CA . GLU B 1 70 ? -25.531 -6.207 -11.023 1 95.62 70 GLU B CA 1
ATOM 2015 C C . GLU B 1 70 ? -24.359 -6.73 -11.867 1 95.62 70 GLU B C 1
ATOM 2017 O O . GLU B 1 70 ? -24.531 -7.684 -12.633 1 95.62 70 GLU B O 1
ATOM 2022 N N . VAL B 1 71 ? -23.25 -6.086 -11.68 1 95.56 71 VAL B N 1
ATOM 2023 C CA . VAL B 1 71 ? -22.062 -6.531 -12.398 1 95.56 71 VAL B CA 1
ATOM 2024 C C . VAL B 1 71 ? -21.672 -7.934 -11.93 1 95.56 71 VAL B C 1
ATOM 2026 O O . VAL B 1 71 ? -21.391 -8.812 -12.75 1 95.56 71 VAL B O 1
ATOM 2029 N N . LEU B 1 72 ? -21.672 -8.148 -10.609 1 94.81 72 LEU B N 1
ATOM 2030 C CA . LEU B 1 72 ? -21.359 -9.461 -10.047 1 94.81 72 LEU B CA 1
ATOM 2031 C C . LEU B 1 72 ? -22.297 -10.531 -10.586 1 94.81 72 LEU B C 1
ATOM 2033 O O . LEU B 1 72 ? -21.859 -11.625 -10.945 1 94.81 72 LEU B O 1
ATOM 2037 N N . GLY B 1 73 ? -23.609 -10.164 -10.625 1 95 73 GLY B N 1
ATOM 2038 C CA . GLY B 1 73 ? -24.578 -11.094 -11.164 1 95 73 GLY B CA 1
ATOM 2039 C C . GLY B 1 73 ? -24.297 -11.5 -12.602 1 95 73 GLY B C 1
ATOM 2040 O O . GLY B 1 73 ? -24.391 -12.68 -12.945 1 95 73 GLY B O 1
ATOM 2041 N N . ARG B 1 74 ? -23.922 -10.547 -13.375 1 96.56 74 ARG B N 1
ATOM 2042 C CA . ARG B 1 74 ? -23.609 -10.812 -14.773 1 96.56 74 ARG B CA 1
ATOM 2043 C C . ARG B 1 74 ? -22.359 -11.695 -14.898 1 96.56 74 ARG B C 1
ATOM 2045 O O . ARG B 1 74 ? -22.328 -12.617 -15.711 1 96.56 74 ARG B O 1
ATOM 2052 N N . LEU B 1 75 ? -21.375 -11.414 -14.109 1 95.56 75 LEU B N 1
ATOM 2053 C CA . LEU B 1 75 ? -20.141 -12.188 -14.156 1 95.56 75 LEU B CA 1
ATOM 2054 C C . LEU B 1 75 ? -20.375 -13.625 -13.719 1 95.56 75 LEU B C 1
ATOM 2056 O O . LEU B 1 75 ? -19.797 -14.555 -14.289 1 95.56 75 LEU B O 1
ATOM 2060 N N . LEU B 1 76 ? -21.297 -13.828 -12.781 1 95 76 LEU B N 1
ATOM 2061 C CA . LEU B 1 76 ? -21.547 -15.141 -12.195 1 95 76 LEU B CA 1
ATOM 2062 C C . LEU B 1 76 ? -22.359 -16.016 -13.141 1 95 76 LEU B C 1
ATOM 2064 O O . LEU B 1 76 ? -22.484 -17.219 -12.922 1 95 76 LEU B O 1
ATOM 2068 N N . ALA B 1 77 ? -22.812 -15.406 -14.219 1 94.19 77 ALA B N 1
ATOM 2069 C CA . ALA B 1 77 ? -23.547 -16.156 -15.227 1 94.19 77 ALA B CA 1
ATOM 2070 C C . ALA B 1 77 ? -22.594 -16.938 -16.125 1 94.19 77 ALA B C 1
ATOM 2072 O O . ALA B 1 77 ? -23 -17.859 -16.844 1 94.19 77 ALA B O 1
ATOM 2073 N N . GLY B 1 78 ? -21.297 -16.641 -16.047 1 91.75 78 GLY B N 1
ATOM 2074 C CA . GLY B 1 78 ? -20.297 -17.312 -16.859 1 91.75 78 GLY B CA 1
ATOM 2075 C C . GLY B 1 78 ? -19.672 -18.516 -16.172 1 91.75 78 GLY B C 1
ATOM 2076 O O . GLY B 1 78 ? -20.141 -18.938 -15.102 1 91.75 78 GLY B O 1
ATOM 2077 N N . PRO B 1 79 ? -18.703 -19.188 -16.797 1 94.12 79 PRO B N 1
ATOM 2078 C CA . PRO B 1 79 ? -18.047 -20.359 -16.219 1 94.12 79 PRO B CA 1
ATOM 2079 C C . PRO B 1 79 ? -17.328 -20.047 -14.906 1 94.12 79 PRO B C 1
ATOM 2081 O O . PRO B 1 79 ? -16.766 -18.969 -14.758 1 94.12 79 PRO B O 1
ATOM 2084 N N . ARG B 1 80 ? -17.359 -21.047 -14.008 1 94.62 80 ARG B N 1
ATOM 2085 C CA . ARG B 1 80 ? -16.734 -20.906 -12.695 1 94.62 80 ARG B CA 1
ATOM 2086 C C . ARG B 1 80 ? -15.289 -21.406 -12.719 1 94.62 80 ARG B C 1
ATOM 2088 O O . ARG B 1 80 ? -14.945 -22.344 -12 1 94.62 80 ARG B O 1
ATOM 2095 N N . ASP B 1 81 ? -14.492 -20.734 -13.5 1 95.94 81 ASP B N 1
ATOM 2096 C CA . ASP B 1 81 ? -13.086 -21.109 -13.664 1 95.94 81 ASP B CA 1
ATOM 2097 C C . ASP B 1 81 ? -12.188 -19.875 -13.562 1 95.94 81 ASP B C 1
ATOM 2099 O O . ASP B 1 81 ? -12.609 -18.828 -13.07 1 95.94 81 ASP B O 1
ATOM 2103 N N . ARG B 1 82 ? -10.969 -20.047 -13.961 1 96.69 82 ARG B N 1
ATOM 2104 C CA . ARG B 1 82 ? -9.984 -18.984 -13.805 1 96.69 82 ARG B CA 1
ATOM 2105 C C . ARG B 1 82 ? -10.414 -17.734 -14.562 1 96.69 82 ARG B C 1
ATOM 2107 O O . ARG B 1 82 ? -10.078 -16.625 -14.164 1 96.69 82 ARG B O 1
ATOM 2114 N N . SER B 1 83 ? -11.188 -17.875 -15.648 1 96.31 83 SER B N 1
ATOM 2115 C CA . SER B 1 83 ? -11.633 -16.719 -16.422 1 96.31 83 SER B CA 1
ATOM 2116 C C . SER B 1 83 ? -12.578 -15.852 -15.594 1 96.31 83 SER B C 1
ATOM 2118 O O . SER B 1 83 ? -12.602 -14.625 -15.75 1 96.31 83 SER B O 1
ATOM 2120 N N . LEU B 1 84 ? -13.375 -16.469 -14.703 1 97.12 84 LEU B N 1
ATOM 2121 C CA . LEU B 1 84 ? -14.234 -15.688 -13.812 1 97.12 84 LEU B CA 1
ATOM 2122 C C . LEU B 1 84 ? -13.406 -14.898 -12.805 1 97.12 84 LEU B C 1
ATOM 2124 O O . LEU B 1 84 ? -13.672 -13.727 -12.555 1 97.12 84 LEU B O 1
ATOM 2128 N N . VAL B 1 85 ? -12.367 -15.539 -12.242 1 98 85 VAL B N 1
ATOM 2129 C CA . VAL B 1 85 ? -11.484 -14.836 -11.32 1 98 85 VAL B CA 1
ATOM 2130 C C . VAL B 1 85 ? -10.852 -13.633 -12.023 1 98 85 VAL B C 1
ATOM 2132 O O . VAL B 1 85 ? -10.781 -12.539 -11.461 1 98 85 VAL B O 1
ATOM 2135 N N . MET B 1 86 ? -10.469 -13.844 -13.266 1 97.81 86 MET B N 1
ATOM 2136 C CA . MET B 1 86 ? -9.891 -12.773 -14.078 1 97.81 86 MET B CA 1
ATOM 2137 C C . MET B 1 86 ? -10.867 -11.617 -14.227 1 97.81 86 MET B C 1
ATOM 2139 O O . MET B 1 86 ? -10.5 -10.453 -14.023 1 97.81 86 MET B O 1
ATOM 2143 N N . ALA B 1 87 ? -12.07 -11.906 -14.531 1 97.81 87 ALA B N 1
ATOM 2144 C CA . ALA B 1 87 ? -13.094 -10.883 -14.727 1 97.81 87 ALA B CA 1
ATOM 2145 C C . ALA B 1 87 ? -13.359 -10.125 -13.43 1 97.81 87 ALA B C 1
ATOM 2147 O O . ALA B 1 87 ? -13.547 -8.906 -13.438 1 97.81 87 ALA B O 1
ATOM 2148 N N . LEU B 1 88 ? -13.383 -10.836 -12.352 1 97.88 88 LEU B N 1
ATOM 2149 C CA . LEU B 1 88 ? -13.617 -10.227 -11.047 1 97.88 88 LEU B CA 1
ATOM 2150 C C . LEU B 1 88 ? -12.477 -9.289 -10.664 1 97.88 88 LEU B C 1
ATOM 2152 O O . LEU B 1 88 ? -12.719 -8.195 -10.148 1 97.88 88 LEU B O 1
ATOM 2156 N N . MET B 1 89 ? -11.219 -9.711 -10.938 1 98.38 89 MET B N 1
ATOM 2157 C CA . MET B 1 89 ? -10.07 -8.867 -10.625 1 98.38 89 MET B CA 1
ATOM 2158 C C . MET B 1 89 ? -10.016 -7.66 -11.547 1 98.38 89 MET B C 1
ATOM 2160 O O . MET B 1 89 ? -9.609 -6.57 -11.133 1 98.38 89 MET B O 1
ATOM 2164 N N . ARG B 1 90 ? -10.414 -7.828 -12.781 1 98.25 90 ARG B N 1
ATOM 2165 C CA . ARG B 1 90 ? -10.5 -6.699 -13.695 1 98.25 90 ARG B CA 1
ATOM 2166 C C . ARG B 1 90 ? -11.531 -5.684 -13.227 1 98.25 90 ARG B C 1
ATOM 2168 O O . ARG B 1 90 ? -11.289 -4.477 -13.266 1 98.25 90 ARG B O 1
ATOM 2175 N N . ASP B 1 91 ? -12.664 -6.203 -12.805 1 97.94 91 ASP B N 1
ATOM 2176 C CA . ASP B 1 91 ? -13.695 -5.328 -12.266 1 97.94 91 ASP B CA 1
ATOM 2177 C C . ASP B 1 91 ? -13.188 -4.562 -11.047 1 97.94 91 ASP B C 1
ATOM 2179 O O . ASP B 1 91 ? -13.445 -3.365 -10.906 1 97.94 91 ASP B O 1
ATOM 2183 N N . LEU B 1 92 ? -12.477 -5.262 -10.156 1 97.75 92 LEU B N 1
ATOM 2184 C CA . LEU B 1 92 ? -11.891 -4.637 -8.977 1 97.75 92 LEU B CA 1
ATOM 2185 C C . LEU B 1 92 ? -10.953 -3.504 -9.367 1 97.75 92 LEU B C 1
ATOM 2187 O O . LEU B 1 92 ? -11.039 -2.402 -8.82 1 97.75 92 LEU B O 1
ATOM 2191 N N . MET B 1 93 ? -10.07 -3.76 -10.328 1 98.06 93 MET B N 1
ATOM 2192 C CA . MET B 1 93 ? -9.109 -2.754 -10.773 1 98.06 93 MET B CA 1
ATOM 2193 C C . MET B 1 93 ? -9.82 -1.576 -11.43 1 98.06 93 MET B C 1
ATOM 2195 O O . MET B 1 93 ? -9.445 -0.422 -11.219 1 98.06 93 MET B O 1
ATOM 2199 N N . ASP B 1 94 ? -10.844 -1.833 -12.188 1 96.81 94 ASP B N 1
ATOM 2200 C CA . ASP B 1 94 ? -11.625 -0.785 -12.836 1 96.81 94 ASP B CA 1
ATOM 2201 C C . ASP B 1 94 ? -12.297 0.116 -11.805 1 96.81 94 ASP B C 1
ATOM 2203 O O . ASP B 1 94 ? -12.281 1.342 -11.938 1 96.81 94 ASP B O 1
ATOM 2207 N N . ARG B 1 95 ? -12.859 -0.444 -10.812 1 96.81 95 ARG B N 1
ATOM 2208 C CA . ARG B 1 95 ? -13.516 0.318 -9.75 1 96.81 95 ARG B CA 1
ATOM 2209 C C . ARG B 1 95 ? -12.508 1.165 -8.984 1 96.81 95 ARG B C 1
ATOM 2211 O O . ARG B 1 95 ? -12.781 2.322 -8.656 1 96.81 95 ARG B O 1
ATOM 2218 N N . ALA B 1 96 ? -11.336 0.583 -8.711 1 96.44 96 ALA B N 1
ATOM 2219 C CA . ALA B 1 96 ? -10.289 1.314 -7.992 1 96.44 96 ALA B CA 1
ATOM 2220 C C . ALA B 1 96 ? -9.82 2.523 -8.797 1 96.44 96 ALA B C 1
ATOM 2222 O O . ALA B 1 96 ? -9.539 3.582 -8.234 1 96.44 96 ALA B O 1
ATOM 2223 N N . THR B 1 97 ? -9.766 2.355 -10.148 1 95.12 97 THR B N 1
ATOM 2224 C CA . THR B 1 97 ? -9.32 3.43 -11.023 1 95.12 97 THR B CA 1
ATOM 2225 C C . THR B 1 97 ? -10.406 4.496 -11.164 1 95.12 97 THR B C 1
ATOM 2227 O O . THR B 1 97 ? -10.102 5.691 -11.219 1 95.12 97 THR B O 1
ATOM 2230 N N . ARG B 1 98 ? -11.633 4.078 -11.188 1 95.19 98 ARG B N 1
ATOM 2231 C CA . ARG B 1 98 ? -12.75 5 -11.352 1 95.19 98 ARG B CA 1
ATOM 2232 C C . ARG B 1 98 ? -12.984 5.816 -10.086 1 95.19 98 ARG B C 1
ATOM 2234 O O . ARG B 1 98 ? -13.297 7.008 -10.164 1 95.19 98 ARG B O 1
ATOM 2241 N N . ASP B 1 99 ? -12.852 5.133 -9.023 1 96.38 99 ASP B N 1
ATOM 2242 C CA . ASP B 1 99 ? -13.008 5.832 -7.754 1 96.38 99 ASP B CA 1
ATOM 2243 C C . ASP B 1 99 ? -11.664 6 -7.051 1 96.38 99 ASP B C 1
ATOM 2245 O O . ASP B 1 99 ? -11.469 5.512 -5.938 1 96.38 99 ASP B O 1
ATOM 2249 N N . ARG B 1 100 ? -10.898 6.742 -7.668 1 94.94 100 ARG B N 1
ATOM 2250 C CA . ARG B 1 100 ? -9.539 6.992 -7.191 1 94.94 100 ARG B CA 1
ATOM 2251 C C . ARG B 1 100 ? -9.562 7.637 -5.809 1 94.94 100 ARG B C 1
ATOM 2253 O O . ARG B 1 100 ? -8.812 7.23 -4.918 1 94.94 100 ARG B O 1
ATOM 2260 N N . SER B 1 101 ? -10.484 8.578 -5.602 1 94.88 101 SER B N 1
ATOM 2261 C CA . SER B 1 101 ? -10.578 9.297 -4.336 1 94.88 101 SER B CA 1
ATOM 2262 C C . SER B 1 101 ? -10.922 8.352 -3.189 1 94.88 101 SER B C 1
ATOM 2264 O O . SER B 1 101 ? -10.344 8.453 -2.102 1 94.88 101 SER B O 1
ATOM 2266 N N . GLY B 1 102 ? -11.828 7.461 -3.408 1 96.94 102 GLY B N 1
ATOM 2267 C CA . GLY B 1 102 ? -12.203 6.496 -2.383 1 96.94 102 GLY B CA 1
ATOM 2268 C C . GLY B 1 102 ? -11.047 5.613 -1.951 1 96.94 102 GLY B C 1
ATOM 2269 O O . GLY B 1 102 ? -10.828 5.406 -0.755 1 96.94 102 GLY B O 1
ATOM 2270 N N . HIS B 1 103 ? -10.266 5.172 -2.896 1 97.12 103 HIS B N 1
ATOM 2271 C CA . HIS B 1 103 ? -9.172 4.262 -2.574 1 97.12 103 HIS B CA 1
ATOM 2272 C C . HIS B 1 103 ? -8.008 5.008 -1.931 1 97.12 103 HIS B C 1
ATOM 2274 O O . HIS B 1 103 ? -7.332 4.469 -1.048 1 97.12 103 HIS B O 1
ATOM 2280 N N . LEU B 1 104 ? -7.766 6.25 -2.369 1 97.12 104 LEU B N 1
ATOM 2281 C CA . LEU B 1 104 ? -6.742 7.055 -1.715 1 97.12 104 LEU B CA 1
ATOM 2282 C C . LEU B 1 104 ? -7.129 7.363 -0.273 1 97.12 104 LEU B C 1
ATOM 2284 O O . LEU B 1 104 ? -6.281 7.355 0.62 1 97.12 104 LEU B O 1
ATOM 2288 N N . ALA B 1 105 ? -8.422 7.641 -0.061 1 97.5 105 ALA B N 1
ATOM 2289 C CA . ALA B 1 105 ? -8.906 7.855 1.299 1 97.5 105 ALA B CA 1
ATOM 2290 C C . ALA B 1 105 ? -8.68 6.621 2.166 1 97.5 105 ALA B C 1
ATOM 2292 O O . ALA B 1 105 ? -8.297 6.734 3.33 1 97.5 105 ALA B O 1
ATOM 2293 N N . LEU B 1 106 ? -8.859 5.457 1.575 1 97.12 106 LEU B N 1
ATOM 2294 C CA . LEU B 1 106 ? -8.625 4.211 2.297 1 97.12 106 LEU B CA 1
ATOM 2295 C C . LEU B 1 106 ? -7.16 4.07 2.682 1 97.12 106 LEU B C 1
ATOM 2297 O O . LEU B 1 106 ? -6.844 3.66 3.803 1 97.12 106 LEU B O 1
ATOM 2301 N N . LEU B 1 107 ? -6.277 4.402 1.766 1 97.12 107 LEU B N 1
ATOM 2302 C CA . LEU B 1 107 ? -4.852 4.352 2.064 1 97.12 107 LEU B CA 1
ATOM 2303 C C . LEU B 1 107 ? -4.492 5.344 3.162 1 97.12 107 LEU B C 1
ATOM 2305 O O . LEU B 1 107 ? -3.688 5.035 4.047 1 97.12 107 LEU B O 1
ATOM 2309 N N . GLU B 1 108 ? -5.102 6.562 3.137 1 96.88 108 GLU B N 1
ATOM 2310 C CA . GLU B 1 108 ? -4.906 7.547 4.199 1 96.88 108 GLU B CA 1
ATOM 2311 C C . GLU B 1 108 ? -5.391 7.012 5.543 1 96.88 108 GLU B C 1
ATOM 2313 O O . GLU B 1 108 ? -4.734 7.203 6.566 1 96.88 108 GLU B O 1
ATOM 2318 N N . MET B 1 109 ? -6.484 6.344 5.504 1 97.12 109 MET B N 1
ATOM 2319 C CA . MET B 1 109 ? -7.039 5.781 6.734 1 97.12 109 MET B CA 1
ATOM 2320 C C . MET B 1 109 ? -6.137 4.688 7.289 1 97.12 109 MET B C 1
ATOM 2322 O O . MET B 1 109 ? -5.977 4.562 8.508 1 97.12 109 MET B O 1
ATOM 2326 N N . ARG B 1 110 ? -5.527 3.883 6.418 1 97.25 110 ARG B N 1
ATOM 2327 C CA . ARG B 1 110 ? -4.59 2.861 6.863 1 97.25 110 ARG B CA 1
ATOM 2328 C C . ARG B 1 110 ? -3.418 3.484 7.617 1 97.25 110 ARG B C 1
ATOM 2330 O O . ARG B 1 110 ? -3.033 3.006 8.688 1 97.25 110 ARG B O 1
ATOM 2337 N N . LEU B 1 111 ? -2.893 4.527 7.07 1 96.69 111 LEU B N 1
ATOM 2338 C CA . LEU B 1 111 ? -1.777 5.195 7.73 1 96.69 111 LEU B CA 1
ATOM 2339 C C . LEU B 1 111 ? -2.219 5.805 9.055 1 96.69 111 LEU B C 1
ATOM 2341 O O . LEU B 1 111 ? -1.512 5.695 10.062 1 96.69 111 LEU B O 1
ATOM 2345 N N . GLU B 1 112 ? -3.424 6.445 9.055 1 95.25 112 GLU B N 1
ATOM 2346 C CA . GLU B 1 112 ? -3.959 7.023 10.281 1 95.25 112 GLU B CA 1
ATOM 2347 C C . GLU B 1 112 ? -4.199 5.949 11.336 1 95.25 112 GLU B C 1
ATOM 2349 O O . GLU B 1 112 ? -4.035 6.199 12.531 1 95.25 112 GLU B O 1
ATOM 2354 N N . ALA B 1 113 ? -4.523 4.781 10.922 1 95.88 113 ALA B N 1
ATOM 2355 C CA . ALA B 1 113 ? -4.812 3.662 11.812 1 95.88 113 ALA B CA 1
ATOM 2356 C C . ALA B 1 113 ? -3.57 3.254 12.602 1 95.88 113 ALA B C 1
ATOM 2358 O O . ALA B 1 113 ? -3.678 2.688 13.688 1 95.88 113 ALA B O 1
ATOM 2359 N N . THR B 1 114 ? -2.389 3.543 12.062 1 95.25 114 THR B N 1
ATOM 2360 C CA . THR B 1 114 ? -1.158 3.217 12.773 1 95.25 114 THR B CA 1
ATOM 2361 C C . THR B 1 114 ? -1.008 4.082 14.023 1 95.25 114 THR B C 1
ATOM 2363 O O . THR B 1 114 ? -0.226 3.76 14.922 1 95.25 114 THR B O 1
ATOM 2366 N N . ARG B 1 115 ? -1.788 5.176 14.141 1 92.19 115 ARG B N 1
ATOM 2367 C CA . ARG B 1 115 ? -1.661 6.133 15.242 1 92.19 115 ARG B CA 1
ATOM 2368 C C . ARG B 1 115 ? -2.932 6.172 16.078 1 92.19 115 ARG B C 1
ATOM 2370 O O . ARG B 1 115 ? -2.979 6.844 17.109 1 92.19 115 ARG B O 1
ATOM 2377 N N . ARG B 1 116 ? -3.945 5.449 15.617 1 93.94 116 ARG B N 1
ATOM 2378 C CA . ARG B 1 116 ? -5.25 5.5 16.266 1 93.94 116 ARG B CA 1
ATOM 2379 C C . ARG B 1 116 ? -5.805 4.098 16.484 1 93.94 116 ARG B C 1
ATOM 2381 O O . ARG B 1 116 ? -6.477 3.547 15.617 1 93.94 116 ARG B O 1
ATOM 2388 N N . PRO B 1 117 ? -5.723 3.596 17.703 1 94.69 117 PRO B N 1
ATOM 2389 C CA . PRO B 1 117 ? -6.109 2.207 17.969 1 94.69 117 PRO B CA 1
ATOM 2390 C C . PRO B 1 117 ? -7.574 1.929 17.641 1 94.69 117 PRO B C 1
ATOM 2392 O O . PRO B 1 117 ? -7.906 0.85 17.141 1 94.69 117 PRO B O 1
ATOM 2395 N N . GLU B 1 118 ? -8.383 2.916 17.859 1 94.25 118 GLU B N 1
ATOM 2396 C CA . GLU B 1 118 ? -9.805 2.707 17.594 1 94.25 118 GLU B CA 1
ATOM 2397 C C . GLU B 1 118 ? -10.078 2.604 16.094 1 94.25 118 GLU B C 1
ATOM 2399 O O . GLU B 1 118 ? -10.875 1.765 15.664 1 94.25 118 GLU B O 1
ATOM 2404 N N . LEU B 1 119 ? -9.461 3.471 15.352 1 95.25 119 LEU B N 1
ATOM 2405 C CA . LEU B 1 119 ? -9.586 3.391 13.906 1 95.25 119 LEU B CA 1
ATOM 2406 C C . LEU B 1 119 ? -9 2.084 13.375 1 95.25 119 LEU B C 1
ATOM 2408 O O . LEU B 1 119 ? -9.578 1.449 12.5 1 95.25 119 LEU B O 1
ATOM 2412 N N . ARG B 1 120 ? -7.883 1.696 13.945 1 97 120 ARG B N 1
ATOM 2413 C CA . ARG B 1 120 ? -7.254 0.441 13.547 1 97 120 ARG B CA 1
ATOM 2414 C C . ARG B 1 120 ? -8.195 -0.738 13.773 1 97 120 ARG B C 1
ATOM 2416 O O . ARG B 1 120 ? -8.328 -1.604 12.906 1 97 120 ARG B O 1
ATOM 2423 N N . ALA B 1 121 ? -8.828 -0.751 14.898 1 96.5 121 ALA B N 1
ATOM 2424 C CA . ALA B 1 121 ? -9.758 -1.83 15.219 1 96.5 121 ALA B CA 1
ATOM 2425 C C . ALA B 1 121 ? -10.922 -1.862 14.242 1 96.5 121 ALA B C 1
ATOM 2427 O O . ALA B 1 121 ? -11.281 -2.926 13.727 1 96.5 121 ALA B O 1
ATOM 2428 N N . SER B 1 122 ? -11.43 -0.652 13.992 1 95.81 122 SER B N 1
ATOM 2429 C CA . SER B 1 122 ? -12.578 -0.553 13.094 1 95.81 122 SER B CA 1
ATOM 2430 C C . SER B 1 122 ? -12.203 -0.98 11.672 1 95.81 122 SER B C 1
ATOM 2432 O O . SER B 1 122 ? -12.891 -1.806 11.07 1 95.81 122 SER B O 1
ATOM 2434 N N . LEU B 1 123 ? -11.102 -0.486 11.172 1 97.38 123 LEU B N 1
ATOM 2435 C CA . LEU B 1 123 ? -10.656 -0.792 9.812 1 97.38 123 LEU B CA 1
ATOM 2436 C C . LEU B 1 123 ? -10.258 -2.26 9.695 1 97.38 123 LEU B C 1
ATOM 2438 O O . LEU B 1 123 ? -10.523 -2.895 8.672 1 97.38 123 LEU B O 1
ATOM 2442 N N . THR B 1 124 ? -9.656 -2.793 10.766 1 97.62 124 THR B N 1
ATOM 2443 C CA . THR B 1 124 ? -9.281 -4.203 10.773 1 97.62 124 THR B CA 1
ATOM 2444 C C . THR B 1 124 ? -10.508 -5.09 10.633 1 97.62 124 THR B C 1
ATOM 2446 O O . THR B 1 124 ? -10.508 -6.043 9.852 1 97.62 124 THR B O 1
ATOM 2449 N N . ARG B 1 125 ? -11.531 -4.738 11.32 1 96.5 125 ARG B N 1
ATOM 2450 C CA . ARG B 1 125 ? -12.766 -5.516 11.258 1 96.5 125 ARG B CA 1
ATOM 2451 C C . ARG B 1 125 ? -13.375 -5.469 9.859 1 96.5 125 ARG B C 1
ATOM 2453 O O . ARG B 1 125 ? -13.805 -6.492 9.328 1 96.5 125 ARG B O 1
ATOM 2460 N N . SER B 1 126 ? -13.391 -4.309 9.297 1 96.62 126 SER B N 1
ATOM 2461 C CA . SER B 1 126 ? -13.977 -4.133 7.973 1 96.62 126 SER B CA 1
ATOM 2462 C C . SER B 1 126 ? -13.188 -4.891 6.914 1 96.62 126 SER B C 1
ATOM 2464 O O . SER B 1 126 ? -13.758 -5.652 6.129 1 96.62 126 SER B O 1
ATOM 2466 N N . VAL B 1 127 ? -11.891 -4.75 6.914 1 97.44 127 VAL B N 1
ATOM 2467 C CA . VAL B 1 127 ? -11.031 -5.344 5.895 1 97.44 127 VAL B CA 1
ATOM 2468 C C . VAL B 1 127 ? -10.984 -6.859 6.078 1 97.44 127 VAL B C 1
ATOM 2470 O O . VAL B 1 127 ? -11.039 -7.613 5.102 1 97.44 127 VAL B O 1
ATOM 2473 N N . ARG B 1 128 ? -10.906 -7.301 7.332 1 97.19 128 ARG B N 1
ATOM 2474 C CA . ARG B 1 128 ? -10.953 -8.727 7.613 1 97.19 128 ARG B CA 1
ATOM 2475 C C . ARG B 1 128 ? -12.266 -9.336 7.137 1 97.19 128 ARG B C 1
ATOM 2477 O O . ARG B 1 128 ? -12.281 -10.43 6.562 1 97.19 128 ARG B O 1
ATOM 2484 N N . GLY B 1 129 ? -13.344 -8.641 7.414 1 96.19 129 GLY B N 1
ATOM 2485 C CA . GLY B 1 129 ? -14.633 -9.094 6.922 1 96.19 129 GLY B CA 1
ATOM 2486 C C . GLY B 1 129 ? -14.68 -9.25 5.414 1 96.19 129 GLY B C 1
ATOM 2487 O O . GLY B 1 129 ? -15.234 -10.227 4.902 1 96.19 129 GLY B O 1
ATOM 2488 N N . ASP B 1 130 ? -14.102 -8.312 4.688 1 95.81 130 ASP B N 1
ATOM 2489 C CA . ASP B 1 130 ? -14.031 -8.375 3.23 1 95.81 130 ASP B CA 1
ATOM 2490 C C . ASP B 1 130 ? -13.219 -9.586 2.773 1 95.81 130 ASP B C 1
ATOM 2492 O O . ASP B 1 130 ? -13.617 -10.289 1.847 1 95.81 130 ASP B O 1
ATOM 2496 N N . LEU B 1 131 ? -12.102 -9.828 3.416 1 97.31 131 LEU 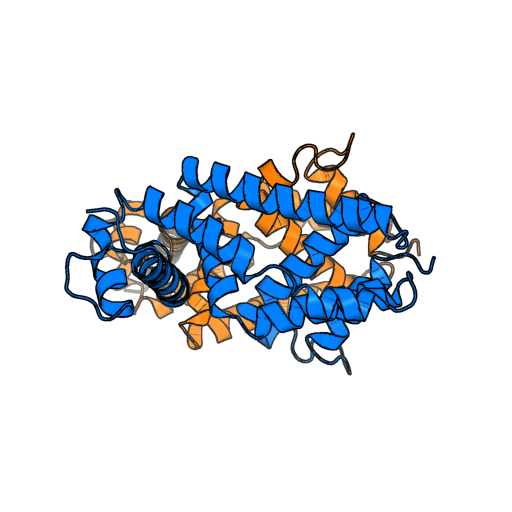B N 1
ATOM 2497 C CA . LEU B 1 131 ? -11.242 -10.945 3.064 1 97.31 131 LEU B CA 1
ATOM 2498 C C . LEU B 1 131 ? -11.945 -12.273 3.311 1 97.31 131 LEU B C 1
ATOM 2500 O O . LEU B 1 131 ? -11.961 -13.148 2.439 1 97.31 131 LEU B O 1
ATOM 2504 N N . GLU B 1 132 ? -12.57 -12.383 4.465 1 97.19 132 GLU B N 1
ATOM 2505 C CA . GLU B 1 132 ? -13.305 -13.594 4.805 1 97.19 132 GLU B CA 1
ATOM 2506 C C . GLU B 1 132 ? -14.484 -13.812 3.863 1 97.19 132 GLU B C 1
ATOM 2508 O O . GLU B 1 132 ? -14.758 -14.945 3.457 1 97.19 132 GLU B O 1
ATOM 2513 N N . GLY B 1 133 ? -15.164 -12.742 3.584 1 96.69 133 GLY B N 1
ATOM 2514 C CA . GLY B 1 133 ? -16.234 -12.82 2.6 1 96.69 133 GLY B CA 1
ATOM 2515 C C . GLY B 1 133 ? -15.75 -13.273 1.233 1 96.69 133 GLY B C 1
ATOM 2516 O O . GLY B 1 133 ? -16.422 -14.047 0.559 1 96.69 133 GLY B O 1
ATOM 2517 N N . GLY B 1 134 ? -14.602 -12.758 0.808 1 96.75 134 GLY B N 1
ATOM 2518 C CA . GLY B 1 134 ? -14.008 -13.195 -0.446 1 96.75 134 GLY B CA 1
ATOM 2519 C C . GLY B 1 134 ? -13.648 -14.664 -0.458 1 96.75 134 GLY B C 1
ATOM 2520 O O . GLY B 1 134 ? -13.859 -15.352 -1.456 1 96.75 134 GLY B O 1
ATOM 2521 N N . MET B 1 135 ? -13.086 -15.148 0.663 1 97.81 135 MET B N 1
ATOM 2522 C CA . MET B 1 135 ? -12.742 -16.562 0.779 1 97.81 135 MET B CA 1
ATOM 2523 C C . MET B 1 135 ? -13.992 -17.438 0.712 1 97.81 135 MET B C 1
ATOM 2525 O O . MET B 1 135 ? -14.008 -18.453 0.002 1 97.81 135 MET B O 1
ATOM 2529 N N . GLU B 1 136 ? -15.023 -17.031 1.426 1 97.69 136 GLU B N 1
ATOM 2530 C CA . GLU B 1 136 ? -16.281 -17.766 1.428 1 97.69 136 GLU B CA 1
ATOM 2531 C C . GLU B 1 136 ? -16.906 -17.797 0.037 1 97.69 136 GLU B C 1
ATOM 2533 O O . GLU B 1 136 ? -17.344 -18.844 -0.436 1 97.69 136 GLU B O 1
ATOM 2538 N N . PHE B 1 137 ? -16.922 -16.672 -0.567 1 97.06 137 PHE B N 1
ATOM 2539 C CA . PHE B 1 137 ? -17.438 -16.562 -1.928 1 97.06 137 PHE B CA 1
ATOM 2540 C C . PHE B 1 137 ? -16.688 -17.5 -2.865 1 97.06 137 PHE B C 1
ATOM 2542 O O . PHE B 1 137 ? -17.297 -18.219 -3.666 1 97.06 137 PHE B O 1
ATOM 2549 N N . HIS B 1 138 ? -15.344 -17.453 -2.777 1 97.69 138 HIS B N 1
ATOM 2550 C CA . HIS B 1 138 ? -14.484 -18.281 -3.617 1 97.69 138 HIS B CA 1
ATOM 2551 C C . HIS B 1 138 ? -14.797 -19.766 -3.434 1 97.69 138 HIS B C 1
ATOM 2553 O O . HIS B 1 138 ? -14.922 -20.5 -4.414 1 97.69 138 HIS B O 1
ATOM 2559 N N . ARG B 1 139 ? -14.961 -20.203 -2.219 1 96.62 139 ARG B N 1
ATOM 2560 C CA . ARG B 1 139 ? -15.281 -21.594 -1.887 1 96.62 139 ARG B CA 1
ATOM 2561 C C . ARG B 1 139 ? -16.672 -21.969 -2.404 1 96.62 139 ARG B C 1
ATOM 2563 O O . ARG B 1 139 ? -16.828 -23 -3.064 1 96.62 139 ARG B O 1
ATOM 2570 N N . GLN B 1 140 ? -17.625 -21.141 -2.188 1 96.25 140 GLN B N 1
ATOM 2571 C CA . GLN B 1 140 ? -19.016 -21.453 -2.516 1 96.25 140 GLN B CA 1
ATOM 2572 C C . GLN B 1 140 ? -19.234 -21.484 -4.023 1 96.25 140 GLN B C 1
ATOM 2574 O O . GLN B 1 140 ? -20.062 -22.234 -4.523 1 96.25 140 GLN B O 1
ATOM 2579 N N . THR B 1 141 ? -18.531 -20.656 -4.715 1 96.31 141 THR B N 1
ATOM 2580 C CA . THR B 1 141 ? -18.672 -20.562 -6.164 1 96.31 141 THR B CA 1
ATOM 2581 C C . THR B 1 141 ? -17.875 -21.672 -6.852 1 96.31 141 THR B C 1
ATOM 2583 O O . THR B 1 141 ? -18.031 -21.906 -8.055 1 96.31 141 THR B O 1
ATOM 2586 N N . GLY B 1 142 ? -17 -22.344 -6.098 1 95.69 142 GLY B N 1
ATOM 2587 C CA . GLY B 1 142 ? -16.234 -23.453 -6.633 1 95.69 142 GLY B CA 1
ATOM 2588 C C . GLY B 1 142 ? -15.086 -23.016 -7.531 1 95.69 142 GLY B C 1
ATOM 2589 O O . GLY B 1 142 ? -14.766 -23.703 -8.516 1 95.69 142 GLY B O 1
ATOM 2590 N N . LEU B 1 143 ? -14.516 -21.875 -7.27 1 97.12 143 LEU B N 1
ATOM 2591 C CA . LEU B 1 143 ? -13.422 -21.359 -8.078 1 97.12 143 LEU B CA 1
ATOM 2592 C C . LEU B 1 143 ? -12.125 -22.094 -7.766 1 97.12 143 LEU B C 1
ATOM 2594 O O . LEU B 1 143 ? -11.953 -22.625 -6.668 1 97.12 143 LEU B O 1
ATOM 2598 N N . PRO B 1 144 ? -11.234 -22.172 -8.719 1 97.19 144 PRO B N 1
ATOM 2599 C CA . PRO B 1 144 ? -9.984 -22.906 -8.5 1 97.19 144 PRO B CA 1
ATOM 2600 C C . PRO B 1 144 ? -9.125 -22.312 -7.387 1 97.19 144 PRO B C 1
ATOM 2602 O O . PRO B 1 144 ? -8.992 -21.094 -7.297 1 97.19 144 PRO B O 1
ATOM 2605 N N . GLY B 1 145 ? -8.555 -23.281 -6.605 1 96.44 145 GLY B N 1
ATOM 2606 C CA . GLY B 1 145 ? -7.73 -22.844 -5.488 1 96.44 145 GLY B CA 1
ATOM 2607 C C . GLY B 1 145 ? -8.5 -22.766 -4.18 1 96.44 145 GLY B C 1
ATOM 2608 O O . GLY B 1 145 ? -9.656 -23.172 -4.105 1 96.44 145 GLY B O 1
ATOM 2609 N N . GLY B 1 146 ? -7.875 -22.281 -3.135 1 95.81 146 GLY B N 1
ATOM 2610 C CA . GLY B 1 146 ? -8.461 -22.188 -1.809 1 95.81 146 GLY B CA 1
ATOM 2611 C C . GLY B 1 146 ? -8.172 -20.875 -1.11 1 95.81 146 GLY B C 1
ATOM 2612 O O . GLY B 1 146 ? -7.863 -19.875 -1.763 1 95.81 146 GLY B O 1
ATOM 2613 N N . ASP B 1 147 ? -8.289 -20.922 0.193 1 97.5 147 ASP B N 1
ATOM 2614 C CA . ASP B 1 147 ? -8.148 -19.719 0.998 1 97.5 147 ASP B CA 1
ATOM 2615 C C . ASP B 1 147 ? -6.766 -19.094 0.816 1 97.5 147 ASP B C 1
ATOM 2617 O O . ASP B 1 147 ? -6.629 -17.875 0.813 1 97.5 147 ASP B O 1
ATOM 2621 N N . GLU B 1 148 ? -5.785 -19.922 0.672 1 96.88 148 GLU B N 1
ATOM 2622 C CA . GLU B 1 148 ? -4.438 -19.406 0.443 1 96.88 148 GLU B CA 1
ATOM 2623 C C . GLU B 1 148 ? -4.359 -18.641 -0.88 1 96.88 148 GLU B C 1
ATOM 2625 O O . GLU B 1 148 ? -3.752 -17.578 -0.952 1 96.88 148 GLU B O 1
ATOM 2630 N N . THR B 1 149 ? -5.004 -19.203 -1.927 1 97.56 149 THR B N 1
ATOM 2631 C CA . THR B 1 149 ? -5.055 -18.547 -3.23 1 97.56 149 THR B CA 1
ATOM 2632 C C . THR B 1 149 ? -5.703 -17.172 -3.121 1 97.56 149 THR B C 1
ATOM 2634 O O . THR B 1 149 ? -5.164 -16.188 -3.631 1 97.56 149 THR B O 1
ATOM 2637 N N . VAL B 1 150 ? -6.805 -17.078 -2.402 1 98.25 150 VAL B N 1
ATOM 2638 C CA . VAL B 1 150 ? -7.547 -15.836 -2.236 1 98.25 150 VAL B CA 1
ATOM 2639 C C . VAL B 1 150 ? -6.695 -14.82 -1.479 1 98.25 150 VAL B C 1
ATOM 2641 O O . VAL B 1 150 ? -6.664 -13.641 -1.833 1 98.25 150 VAL B O 1
ATOM 2644 N N . THR B 1 151 ? -5.984 -15.297 -0.471 1 98.44 151 THR B N 1
ATOM 2645 C CA . THR B 1 151 ? -5.172 -14.406 0.35 1 98.44 151 THR B CA 1
ATOM 2646 C C . THR B 1 151 ? -4.02 -13.82 -0.461 1 98.44 151 THR B C 1
ATOM 2648 O O . THR B 1 151 ? -3.766 -12.617 -0.414 1 98.44 151 THR B O 1
ATOM 2651 N N . VAL B 1 152 ? -3.32 -14.695 -1.241 1 98.56 152 VAL B N 1
ATOM 2652 C CA . VAL B 1 152 ? -2.207 -14.219 -2.059 1 98.56 152 VAL B CA 1
ATOM 2653 C C . VAL B 1 152 ? -2.729 -13.289 -3.148 1 98.56 152 VAL B C 1
ATOM 2655 O O . VAL B 1 152 ? -2.107 -12.266 -3.449 1 98.56 152 VAL B O 1
ATOM 2658 N N . LEU B 1 153 ? -3.906 -13.609 -3.734 1 98.69 153 LEU B N 1
ATOM 2659 C CA . LEU B 1 153 ? -4.539 -12.758 -4.73 1 98.69 153 LEU B CA 1
ATOM 2660 C C . LEU B 1 153 ? -4.879 -11.391 -4.137 1 98.69 153 LEU B C 1
ATOM 2662 O O . LEU B 1 153 ? -4.621 -10.359 -4.758 1 98.69 153 LEU B O 1
ATOM 2666 N N . TYR B 1 154 ? -5.43 -11.406 -2.908 1 98.62 154 TYR B N 1
ATOM 2667 C CA . TYR B 1 154 ? -5.754 -10.188 -2.176 1 98.62 154 TYR B CA 1
ATOM 2668 C C . TYR B 1 154 ? -4.523 -9.305 -2.014 1 98.62 154 TYR B C 1
ATOM 2670 O O . TYR B 1 154 ? -4.57 -8.102 -2.295 1 98.62 154 TYR B O 1
ATOM 2678 N N . LEU B 1 155 ? -3.398 -9.844 -1.607 1 98.81 155 LEU B N 1
ATOM 2679 C CA . LEU B 1 155 ? -2.17 -9.094 -1.365 1 98.81 155 LEU B CA 1
ATOM 2680 C C . LEU B 1 155 ? -1.6 -8.547 -2.67 1 98.81 155 LEU B C 1
ATOM 2682 O O . LEU B 1 155 ? -1.176 -7.391 -2.73 1 98.81 155 LEU B O 1
ATOM 2686 N N . ALA B 1 156 ? -1.6 -9.367 -3.729 1 98.81 156 ALA B N 1
ATOM 2687 C CA . ALA B 1 156 ? -1.082 -8.93 -5.023 1 98.81 156 ALA B CA 1
ATOM 2688 C C . ALA B 1 156 ? -1.912 -7.777 -5.586 1 98.81 156 ALA B C 1
ATOM 2690 O O . ALA B 1 156 ? -1.362 -6.805 -6.102 1 98.81 156 ALA B O 1
ATOM 2691 N N . MET B 1 157 ? -3.234 -7.848 -5.453 1 98.81 157 MET B N 1
ATOM 2692 C CA . MET B 1 157 ? -4.117 -6.797 -5.957 1 98.81 157 MET B CA 1
ATOM 2693 C C . MET B 1 157 ? -3.992 -5.531 -5.121 1 98.81 157 MET B C 1
ATOM 2695 O O . MET B 1 157 ? -4.047 -4.422 -5.652 1 98.81 157 MET B O 1
ATOM 2699 N N . LEU B 1 158 ? -3.855 -5.758 -3.82 1 98.56 158 LEU B N 1
ATOM 2700 C CA . LEU B 1 158 ? -3.588 -4.602 -2.969 1 98.56 158 LEU B CA 1
ATOM 2701 C C . LEU B 1 158 ? -2.326 -3.875 -3.418 1 98.56 158 LEU B C 1
ATOM 2703 O O . LEU B 1 158 ? -2.33 -2.652 -3.574 1 98.56 158 LEU B O 1
ATOM 2707 N N . GLY B 1 159 ? -1.257 -4.641 -3.652 1 98.69 159 GLY B N 1
ATOM 2708 C CA . GLY B 1 159 ? -0.026 -4.047 -4.148 1 98.69 159 GLY B CA 1
ATOM 2709 C C . GLY B 1 159 ? -0.198 -3.34 -5.48 1 98.69 159 GLY B C 1
ATOM 2710 O O . GLY B 1 159 ? 0.336 -2.248 -5.684 1 98.69 159 GLY B O 1
ATOM 2711 N N . LEU B 1 160 ? -0.937 -3.924 -6.383 1 98.69 160 LEU B N 1
ATOM 2712 C CA . LEU B 1 160 ? -1.167 -3.336 -7.699 1 98.69 160 LEU B CA 1
ATOM 2713 C C . LEU B 1 160 ? -1.947 -2.031 -7.582 1 98.69 160 LEU B C 1
ATOM 2715 O O . LEU B 1 160 ? -1.607 -1.038 -8.227 1 98.69 160 LEU B O 1
ATOM 2719 N N . ILE B 1 161 ? -2.959 -2.012 -6.777 1 98.38 161 ILE B N 1
ATOM 2720 C CA . ILE B 1 161 ? -3.807 -0.836 -6.609 1 98.38 161 ILE B CA 1
ATOM 2721 C C . ILE B 1 161 ? -3 0.293 -5.973 1 98.38 161 ILE B C 1
ATOM 2723 O O . ILE B 1 161 ? -3.025 1.43 -6.449 1 98.38 161 ILE B O 1
ATOM 2727 N N . VAL B 1 162 ? -2.24 -0.015 -4.922 1 98.44 162 VAL B N 1
ATOM 2728 C CA . VAL B 1 162 ? -1.401 0.986 -4.273 1 98.44 162 VAL B CA 1
ATOM 2729 C C . VAL B 1 162 ? -0.401 1.556 -5.277 1 98.44 162 VAL B C 1
ATOM 2731 O O . VAL B 1 162 ? -0.28 2.773 -5.418 1 98.44 162 VAL B O 1
ATOM 2734 N N . GLU B 1 163 ? 0.266 0.628 -5.992 1 98.38 163 GLU B N 1
ATOM 2735 C CA . GLU B 1 163 ? 1.273 1.06 -6.957 1 98.38 163 GLU B CA 1
ATOM 2736 C C . GLU B 1 163 ? 0.661 1.946 -8.039 1 98.38 163 GLU B C 1
ATOM 2738 O O . GLU B 1 163 ? 1.138 3.057 -8.281 1 98.38 163 GLU B O 1
ATOM 2743 N N . HIS B 1 164 ? -0.414 1.514 -8.617 1 97.25 164 HIS B N 1
ATOM 2744 C CA . HIS B 1 164 ? -1.04 2.201 -9.742 1 97.25 164 HIS B CA 1
ATOM 2745 C C . HIS B 1 164 ? -1.566 3.57 -9.328 1 97.25 164 HIS B C 1
ATOM 2747 O O . HIS B 1 164 ? -1.449 4.539 -10.078 1 97.25 164 HIS B O 1
ATOM 2753 N N . LEU B 1 165 ? -2.104 3.66 -8.164 1 96.88 165 LEU B N 1
ATOM 2754 C CA . LEU B 1 165 ? -2.748 4.898 -7.738 1 96.88 165 LEU B CA 1
ATOM 2755 C C . LEU B 1 165 ? -1.713 5.926 -7.301 1 96.88 165 LEU B C 1
ATOM 2757 O O . LEU B 1 165 ? -1.938 7.133 -7.422 1 96.88 165 LEU B O 1
ATOM 2761 N N . THR B 1 166 ? -0.552 5.477 -6.793 1 97.69 166 THR B N 1
ATOM 2762 C CA . THR B 1 166 ? 0.384 6.418 -6.191 1 97.69 166 THR B CA 1
ATOM 2763 C C . THR B 1 166 ? 1.561 6.688 -7.125 1 97.69 166 THR B C 1
ATOM 2765 O O . THR B 1 166 ? 2.051 7.816 -7.203 1 97.69 166 THR B O 1
ATOM 2768 N N . LEU B 1 167 ? 2.025 5.629 -7.848 1 97.81 167 LEU B N 1
ATOM 2769 C CA . LEU B 1 167 ? 3.166 5.742 -8.75 1 97.81 167 LEU B CA 1
ATOM 2770 C C . LEU B 1 167 ? 2.904 4.996 -10.055 1 97.81 167 LEU B C 1
ATOM 2772 O O . LEU B 1 167 ? 3.631 4.059 -10.391 1 97.81 167 LEU B O 1
ATOM 2776 N N . PRO B 1 168 ? 1.931 5.461 -10.836 1 93.94 168 PRO B N 1
ATOM 2777 C CA . PRO B 1 168 ? 1.558 4.73 -12.047 1 93.94 168 PRO B CA 1
ATOM 2778 C C . PRO B 1 168 ? 2.723 4.57 -13.023 1 93.94 168 PRO B C 1
ATOM 2780 O O . PRO B 1 168 ? 2.781 3.588 -13.766 1 93.94 168 PRO B O 1
ATOM 2783 N N . GLY B 1 169 ? 3.701 5.371 -12.969 1 95.44 169 GLY B N 1
ATOM 2784 C CA . GLY B 1 169 ? 4.816 5.336 -13.898 1 95.44 169 GLY B CA 1
ATOM 2785 C C . GLY B 1 169 ? 5.77 4.184 -13.648 1 95.44 169 GLY B C 1
ATOM 2786 O O . GLY B 1 169 ? 6.57 3.832 -14.516 1 95.44 169 GLY B O 1
ATOM 2787 N N . VAL B 1 170 ? 5.754 3.619 -12.484 1 97.5 170 VAL B N 1
ATOM 2788 C CA . VAL B 1 170 ? 6.668 2.537 -12.133 1 97.5 170 VAL B CA 1
ATOM 2789 C C . VAL B 1 170 ? 6.395 1.32 -13.016 1 97.5 170 VAL B C 1
ATOM 2791 O O . VAL B 1 170 ? 7.324 0.65 -13.469 1 97.5 170 VAL B O 1
ATOM 2794 N N . LEU B 1 171 ? 5.113 1.037 -13.281 1 96.69 171 LEU B N 1
ATOM 2795 C CA . LEU B 1 171 ? 4.734 -0.193 -13.961 1 96.69 171 LEU B CA 1
ATOM 2796 C C . LEU B 1 171 ? 4.598 0.04 -15.461 1 96.69 171 LEU B C 1
ATOM 2798 O O . LEU B 1 171 ? 4.559 -0.914 -16.25 1 96.69 171 LEU B O 1
ATOM 2802 N N . ASP B 1 172 ? 4.547 1.315 -15.828 1 93.56 172 ASP B N 1
ATOM 2803 C CA . ASP B 1 172 ? 4.43 1.639 -17.25 1 93.56 172 ASP B CA 1
ATOM 2804 C C . ASP B 1 172 ? 5.652 1.148 -18.016 1 93.56 172 ASP B C 1
ATOM 2806 O O . ASP B 1 172 ? 6.789 1.458 -17.656 1 93.56 172 ASP B O 1
ATOM 2810 N N . ASP B 1 173 ? 5.449 0.259 -18.953 1 91.19 173 ASP B N 1
ATOM 2811 C CA . ASP B 1 173 ? 6.469 -0.272 -19.859 1 91.19 173 ASP B CA 1
ATOM 2812 C C . ASP B 1 173 ? 7.492 -1.11 -19.094 1 91.19 173 ASP B C 1
ATOM 2814 O O . ASP B 1 173 ? 8.633 -1.252 -19.531 1 91.19 173 ASP B O 1
ATOM 2818 N N . ALA B 1 174 ? 7.121 -1.473 -17.859 1 92.06 174 ALA B N 1
ATOM 2819 C CA . ALA B 1 174 ? 8.031 -2.312 -17.094 1 92.06 174 ALA B CA 1
ATOM 2820 C C . ALA B 1 174 ? 8.211 -3.678 -17.75 1 92.06 174 ALA B C 1
ATOM 2822 O O . ALA B 1 174 ? 9.266 -4.301 -17.625 1 92.06 174 ALA B O 1
ATOM 2823 N N . LEU B 1 175 ? 7.141 -4.164 -18.359 1 95.19 175 LEU B N 1
ATOM 2824 C CA . LEU B 1 175 ? 7.156 -5.406 -19.125 1 95.19 175 LEU B CA 1
ATOM 2825 C C . LEU B 1 175 ? 6.777 -5.148 -20.578 1 95.19 175 LEU B C 1
ATOM 2827 O O . LEU B 1 175 ? 5.695 -4.629 -20.859 1 95.19 175 LEU B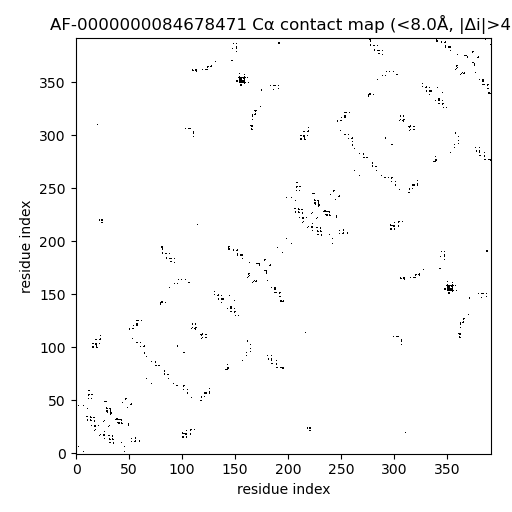 O 1
ATOM 2831 N N . PRO B 1 176 ? 7.691 -5.512 -21.422 1 92.5 176 PRO B N 1
ATOM 2832 C CA . PRO B 1 176 ? 7.426 -5.25 -22.828 1 92.5 176 PRO B CA 1
ATOM 2833 C C . PRO B 1 176 ? 6.102 -5.852 -23.312 1 92.5 176 PRO B C 1
ATOM 2835 O O . PRO B 1 176 ? 5.828 -7.027 -23.047 1 92.5 176 PRO B O 1
ATOM 2838 N N . GLY B 1 177 ? 5.34 -4.98 -23.906 1 91.75 177 GLY B N 1
ATOM 2839 C CA . GLY B 1 177 ? 4.117 -5.441 -24.531 1 91.75 177 GLY B CA 1
ATOM 2840 C C . GLY B 1 177 ? 2.969 -5.617 -23.562 1 91.75 177 GLY B C 1
ATOM 2841 O O . GLY B 1 177 ? 1.864 -5.996 -23.953 1 91.75 177 GLY B O 1
ATOM 2842 N N . MET B 1 178 ? 3.246 -5.34 -22.344 1 91.88 178 MET B N 1
ATOM 2843 C CA . MET B 1 178 ? 2.191 -5.559 -21.359 1 91.88 178 MET B CA 1
ATOM 2844 C C . MET B 1 178 ? 1.396 -4.281 -21.125 1 91.88 178 MET B C 1
ATOM 2846 O O . MET B 1 178 ? 1.968 -3.24 -20.797 1 91.88 178 MET B O 1
ATOM 2850 N N . ARG B 1 179 ? 0.093 -4.398 -21.391 1 92.12 179 ARG B N 1
ATOM 2851 C CA . ARG B 1 179 ? -0.785 -3.275 -21.078 1 92.12 179 ARG B CA 1
ATOM 2852 C C . ARG B 1 179 ? -0.966 -3.125 -19.578 1 92.12 179 ARG B C 1
ATOM 2854 O O . ARG B 1 179 ? -1.236 -4.105 -18.875 1 92.12 179 ARG B O 1
ATOM 2861 N N . VAL B 1 180 ? -0.909 -1.945 -19.047 1 92.94 180 VAL B N 1
ATOM 2862 C CA . VAL B 1 180 ? -1.086 -1.675 -17.625 1 92.94 180 VAL B CA 1
ATOM 2863 C C . VAL B 1 180 ? -2.371 -0.882 -17.406 1 92.94 180 VAL B C 1
ATOM 2865 O O . VAL B 1 180 ? -2.627 0.104 -18.094 1 92.94 180 VAL B O 1
ATOM 2868 N N . PRO B 1 181 ? -3.227 -1.225 -16.531 1 94.75 181 PRO B N 1
ATOM 2869 C CA . PRO B 1 181 ? -3 -2.26 -15.523 1 94.75 181 PRO B CA 1
ATOM 2870 C C . PRO B 1 181 ? -3.549 -3.623 -15.945 1 94.75 181 PRO B C 1
ATOM 2872 O O . PRO B 1 181 ? -3.336 -4.617 -15.25 1 94.75 181 PRO B O 1
ATOM 2875 N N . GLU B 1 182 ? -4.188 -3.75 -17.125 1 95.12 182 GLU B N 1
ATOM 2876 C CA . GLU B 1 182 ? -4.938 -4.941 -17.5 1 95.12 182 GLU B CA 1
ATOM 2877 C C . GLU B 1 182 ? -4.02 -6.156 -17.625 1 95.12 182 GLU B C 1
ATOM 2879 O O . GLU B 1 182 ? -4.34 -7.234 -17.109 1 95.12 182 GLU B O 1
ATOM 2884 N N . GLY B 1 183 ? -2.988 -5.938 -18.266 1 96.75 183 GLY B N 1
ATOM 2885 C CA . GLY B 1 183 ? -2.047 -7.031 -18.438 1 96.75 183 GLY B CA 1
ATOM 2886 C C . GLY B 1 183 ? -1.486 -7.555 -17.141 1 96.75 183 GLY B C 1
ATOM 2887 O O . GLY B 1 183 ? -1.197 -8.742 -17 1 96.75 183 GLY B O 1
ATOM 2888 N N . LEU B 1 184 ? -1.291 -6.656 -16.156 1 97.56 184 LEU B N 1
ATOM 2889 C CA . LEU B 1 184 ? -0.769 -7.062 -14.852 1 97.56 184 LEU B CA 1
ATOM 2890 C C . LEU B 1 184 ? -1.818 -7.832 -14.055 1 97.56 184 LEU B C 1
ATOM 2892 O O . LEU B 1 184 ? -1.489 -8.781 -13.336 1 97.56 184 LEU B O 1
ATOM 2896 N N . VAL B 1 185 ? -3.07 -7.41 -14.203 1 98.5 185 VAL B N 1
ATOM 2897 C CA . VAL B 1 185 ? -4.148 -8.172 -13.586 1 98.5 185 VAL B CA 1
ATOM 2898 C C . VAL B 1 185 ? -4.148 -9.602 -14.125 1 98.5 185 VAL B C 1
ATOM 2900 O O . VAL B 1 185 ? -4.246 -10.562 -13.367 1 98.5 185 VAL B O 1
ATOM 2903 N N . GLU B 1 186 ? -4.004 -9.742 -15.422 1 97.75 186 GLU B N 1
ATOM 2904 C CA . GLU B 1 186 ? -3.963 -11.055 -16.047 1 97.75 186 GLU B CA 1
ATOM 2905 C C . GLU B 1 186 ? -2.777 -11.875 -15.555 1 97.75 186 GLU B C 1
ATOM 2907 O O . GLU B 1 186 ? -2.92 -13.062 -15.258 1 97.75 186 GLU B O 1
ATOM 2912 N N . ALA B 1 187 ? -1.637 -11.273 -15.461 1 97.31 187 ALA B N 1
ATOM 2913 C CA . ALA B 1 187 ? -0.438 -11.945 -14.977 1 97.31 187 ALA B CA 1
ATOM 2914 C C . ALA B 1 187 ? -0.624 -12.422 -13.539 1 97.31 187 ALA B C 1
ATOM 2916 O O . ALA B 1 187 ? -0.231 -13.539 -13.188 1 97.31 187 ALA B O 1
ATOM 2917 N N . ILE B 1 188 ? -1.224 -11.57 -12.695 1 98.62 188 ILE B N 1
ATOM 2918 C CA . ILE B 1 188 ? -1.475 -11.898 -11.297 1 98.62 188 ILE B CA 1
ATOM 2919 C C . ILE B 1 188 ? -2.375 -13.125 -11.203 1 98.62 188 ILE B C 1
ATOM 2921 O O . ILE B 1 188 ? -2.057 -14.086 -10.5 1 98.62 188 ILE B O 1
ATOM 2925 N N . VAL B 1 189 ? -3.424 -13.109 -11.969 1 98.38 189 VAL B N 1
ATOM 2926 C CA . VAL B 1 189 ? -4.379 -14.211 -11.906 1 98.38 189 VAL B CA 1
ATOM 2927 C C . VAL B 1 189 ? -3.734 -15.484 -12.453 1 98.38 189 VAL B C 1
ATOM 2929 O O . VAL B 1 189 ? -3.832 -16.547 -11.836 1 98.38 189 VAL B O 1
ATOM 2932 N N . ARG B 1 190 ? -3.025 -15.383 -13.547 1 96.44 190 ARG B N 1
ATOM 2933 C CA . ARG B 1 190 ? -2.393 -16.547 -14.164 1 96.44 190 ARG B CA 1
ATOM 2934 C C . ARG B 1 190 ? -1.363 -17.172 -13.227 1 96.44 190 ARG B C 1
ATOM 2936 O O . ARG B 1 190 ? -1.233 -18.391 -13.172 1 96.44 190 ARG B O 1
ATOM 2943 N N . THR B 1 191 ? -0.707 -16.359 -12.508 1 96.12 191 THR B N 1
ATOM 2944 C CA . THR B 1 191 ? 0.37 -16.828 -11.641 1 96.12 191 THR B CA 1
ATOM 2945 C C . THR B 1 191 ? -0.191 -17.406 -10.352 1 96.12 191 THR B C 1
ATOM 2947 O O . THR B 1 191 ? 0.338 -18.375 -9.82 1 96.12 191 THR B O 1
ATOM 2950 N N . ILE B 1 192 ? -1.263 -16.891 -9.836 1 97.69 192 ILE B N 1
ATOM 2951 C CA . ILE B 1 192 ? -1.682 -17.188 -8.469 1 97.69 192 ILE B CA 1
ATOM 2952 C C . ILE B 1 192 ? -2.797 -18.219 -8.484 1 97.69 192 ILE B C 1
ATOM 2954 O O . ILE B 1 192 ? -2.885 -19.062 -7.578 1 97.69 192 ILE B O 1
ATOM 2958 N N . VAL B 1 193 ? -3.664 -18.156 -9.492 1 97.31 193 VAL B N 1
ATOM 2959 C CA . VAL B 1 193 ? -4.84 -19.016 -9.531 1 97.31 193 VAL B CA 1
ATOM 2960 C C . VAL B 1 193 ? -4.539 -20.266 -10.344 1 97.31 193 VAL B C 1
ATOM 2962 O O . VAL B 1 193 ? -4.18 -20.188 -11.523 1 97.31 193 VAL B O 1
ATOM 2965 N N . PRO B 1 194 ? -4.664 -21.438 -9.781 1 93.25 194 PRO B N 1
ATOM 2966 C CA . PRO B 1 194 ? -4.406 -22.672 -10.516 1 93.25 194 PRO B CA 1
ATOM 2967 C C . PRO B 1 194 ? -5.34 -22.859 -11.711 1 93.25 194 PRO B C 1
ATOM 2969 O O . PRO B 1 194 ? -6.441 -22.297 -11.727 1 93.25 194 PRO B O 1
ATOM 2972 N N . ALA B 1 195 ? -4.875 -23.516 -12.836 1 84.75 195 ALA B N 1
ATOM 2973 C CA . ALA B 1 195 ? -5.629 -23.75 -14.07 1 84.75 195 ALA B CA 1
ATOM 2974 C C . ALA B 1 195 ? -6.824 -24.656 -13.82 1 84.75 195 ALA B C 1
ATOM 2976 O O . ALA B 1 195 ? -7.801 -24.641 -14.578 1 84.75 195 ALA B O 1
ATOM 2977 N N . GLY B 1 196 ? -7.316 -25.016 -12.539 1 70.25 196 GLY B N 1
ATOM 2978 C CA . GLY B 1 196 ? -8.391 -25.969 -12.312 1 70.25 196 GLY B CA 1
ATOM 2979 C C . GLY B 1 196 ? -8.102 -27.344 -12.883 1 70.25 196 GLY B C 1
ATOM 2980 O O . GLY B 1 196 ? -7.234 -27.484 -13.742 1 70.25 196 GLY B O 1
#

Nearest PDB structures (foldseek):
  2qko-assembly1_A  TM=9.341E-01  e=6.621E-12  Rhodococcus jostii RHA1
  2id6-assembly1_A-2  TM=6.923E-01  e=3.193E-03  Thermotoga maritima
  3col-assembly1_A  TM=6.044E-01  e=1.419E-03  Lactiplantibacillus plantarum WCFS1
  1zkg-assembly1_A  TM=6.950E-01  e=4.459E-03  Thermotoga maritima MSB8
  3ih3-assembly1_A  TM=6.927E-01  e=5.937E-03  Thermotoga maritima

Solvent-accessible surface area (backbone atoms only — not comp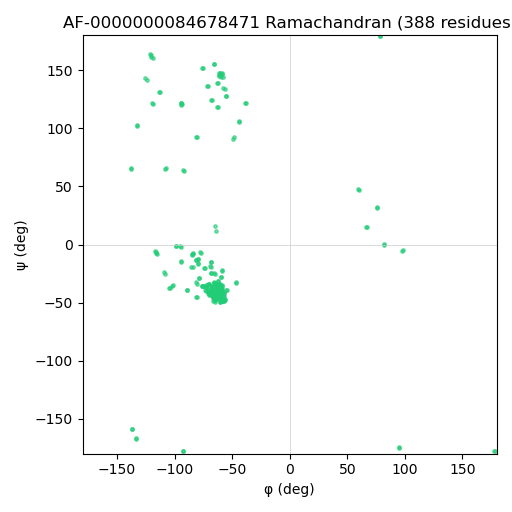arable to full-atom values): 20857 Å² total; per-residue (Å²): 130,81,73,52,67,67,57,53,50,46,42,38,52,18,40,39,51,37,22,40,74,55,27,64,88,47,55,40,56,63,51,23,12,59,64,50,71,46,62,80,65,50,44,62,75,74,34,92,42,68,67,53,46,52,52,49,36,50,57,49,46,58,60,70,71,45,82,54,65,68,59,51,54,58,54,64,72,49,67,62,38,58,70,38,55,44,51,52,50,49,50,51,52,50,49,48,64,73,38,43,49,62,51,44,22,50,54,36,47,35,60,49,16,65,80,30,70,68,53,29,53,52,51,28,52,53,53,30,48,51,52,51,50,50,37,50,48,39,61,75,61,54,35,48,67,51,61,66,39,48,51,46,48,50,23,26,49,45,16,45,52,54,41,50,72,34,41,50,66,37,60,56,72,64,45,86,91,48,50,78,64,63,42,53,52,50,51,44,41,64,42,47,40,49,88,108,127,82,74,51,69,66,56,53,49,46,41,38,53,19,39,39,51,38,22,40,75,55,28,64,88,48,56,40,56,64,51,22,11,59,65,50,71,47,61,82,65,51,44,62,76,74,33,92,41,68,68,53,47,52,53,50,35,50,58,49,46,58,60,70,70,45,83,55,67,69,60,51,53,58,55,66,71,50,69,63,38,60,69,38,54,44,51,52,52,49,51,51,53,50,50,47,65,73,37,42,48,62,51,44,22,49,53,36,48,35,59,50,17,65,78,30,71,68,52,27,52,52,50,27,52,53,53,31,48,52,52,53,50,51,37,50,49,40,59,74,61,54,34,50,68,52,61,66,38,47,50,46,49,50,24,27,50,46,16,44,51,53,40,50,71,35,39,48,67,38,60,56,72,64,45,86,91,47,50,78,65,62,42,52,53,50,50,45,41,64,42,46,40,48,87,108

InterPro domains:
  IPR001647 DNA-binding HTH domain, TetR-type [PF00440] (11-56)
  IPR001647 DNA-binding HTH domain, TetR-type [PS50977] (5-65)
  IPR009057 Homedomain-like superfamily [SSF46689] (3-64)
  IPR041583 Tetracyclin repressor-like, C-terminal, group 31 [PF17940] (80-192)

pLDDT: mean 95.15, std 6.08, range [44.59, 98.81]

Secondary structure (DSSP, 8-state):
----HHHHHHHHHHHHHHHHHH-STT--HHHHHHHHT--TTHHHHH-SSHHHHHHHHHHHHHHHTSPPHHHHHHHHTS-SSHHHHHHHHHHHHHHHHHTHHHHHHHHHHHHHHTT-HHHHHHHHHHHHHHHHHHHHHHHHHT-SS-HHHHHHHHHHHHHHHHHHHH-HHHHTTSSTT--TTHHHHHHHHHHHS---/----HHHHHHHHHHHHHHHHHH-STT--HHHHHHHHT--TTHHHHH-SSHHHHHHHHHHHHHHHTSPPHHHHHHHHTS-SSHHHHHHHHHHHHHHHHHTHHHHHHHHHHHHHHTT-HHHHHHHHHHHHHHHHHHHHHHHHHT-SS-HHHHHHHHHHHHHHHHHHHH-GGGTTTSSTT--TTHHHHHHHHHHHS---

Organism: Streptomyces collinus (strain DSM 40733 / Tue 365) (NCBI:txid1214242)

Radius of gyration: 21.84 Å; Cα contacts (8 Å, |Δi|>4): 502; chains: 2; bounding box: 62×53×43 Å

Foldseek 3Di:
DPPDPVLLLLLLVLQLLQCLVPFLVSRDQQSSCVSSVHDRPPSVVVAVDSLRSLLVNLVSLLVLLDDDPVLVVVLLVDDQELVSVLSVLVSSLVSCVVPVSSVSSVVSLVVVCVVPVSSVVSNCVSVVVVLVVQQVVNVVSVYADHSVLSVQLVVQSVVLSVCCSPPVPVCVCPDPPADPPSSVSVVSSPVRGDRD/DPPDPVVLLLLLVLQLLQCLVPFLVSRDQQSSCVSSVHDRPPSVVVAVDSLRSLLVNLVVLLVQLDDDPVLVVVLLVDDQELVSVLSVLVSSLVSCVVPVSSVSSVVSLVVVCVVPVSSVVSNCVSVVVVLVVQQVVNVVSVYADHSVLSVQLVVQSVVLSVCCSPPVPVCVCPDPPADPPSSVSVVSSPVRGDRD

Sequence (392 aa):
MAGNPERRAALVDAGIAVLAREGARGLTFRAVDTEARVPTGTASNYFTGRDDLLRQIDARLHVRLAPDPEVLGRLLAGPRDRSLVMALMRDLMDRATRDRSGHLALLEMRLEATRRPELRASLTRSVRGDLEGGMEFHRQTGLPGGDETVTVLYLAMLGLIVEHLTLPGVLDDALPGMRVPEGLVEAIVRTIVPAGMAGNPERRAALVDAGIAVLAREGARGLTFRAVDTEARVPTGTASNYFTGRDDLLRQIDARLHVRLAPDPEVLGRLLAGPRDRSLVMALMRDLMDRATRDRSGHLALLEMRLEATRRPELRASLTRSVRGDLEGGMEFHRQTGLPGGDETVTVLYLAMLGLIVEHLTLPGVLDDALPGMRVPEGLVEAIVRTIVPAG